Protein AF-0000000071333337 (afdb_homodimer)

Nearest PDB structures (foldseek):
  5zo1-assembly1_A  TM=6.612E-01  e=5.644E-12  Mus musculus
  5grj-assembly1_A  TM=5.448E-01  e=3.306E-11  Homo sapiens
  4liq-assembly1_E  TM=3.942E-01  e=1.880E-08  Homo sapiens
  4wrm-assembly1_A  TM=3.827E-01  e=7.653E-08  Homo sapiens
  4wrl-assembly1_A  TM=3.344E-01  e=3.893E-08  Homo sapiens

Foldseek 3Di:
DPPPPPDPPPPPPPPPFPFDAKPDQEDEAEAQAKDKIKTKTQDDFQWKWKDFLRHTAWIQGPVPGIDGPDPQWDKDFPDDVRITMIMIMGGRDDQSRFAWIWMDGVVGDIHIGTYHYWHAFDKEKPPFADEEEAFDKDKIKIKTPFTPPDKAKWKDKQNDTDHFPKDWDDDPRGIMIMGMDMDGRHAKIKMKMWIDDPNDPGTDIYIHIYHYDYPVVVVVVVVVVVVVPPPPPPDPPVDPDDDDDDDPPDDDDDPPDPDDDDDPDYDDDDDDDDDDDDDDDDPD/DPPPPPPPPPPPPPCPWPFAAKPDQEDEAEAQAKDKIKGKTQDDFQWKWKDFLRHTAWIAGPVPGIDGPDPQWDKDFPDDVRITMIMIMGGRDDQSRFAWIWMAGVVGDIHIHTYHYWHAFDKEKPPFADEEEAFDKDKIKIKTPFTPPDKAKWKDKQNDTDHFPKDWDDDPRGIMIMGMDMDGRHAKIKMKMWIDDPNDPGTDIYIGIYHYDYPVVVVVVVVVVVVVPPPPPPDPPPDDDDDDDDDPDDDDDDDDDDDDYDDDDDDDDDDPDDDDDDYDDDDD

Radius of gyration: 54.6 Å; Cα contacts (8 Å, |Δi|>4): 1100; chains: 2; bounding box: 91×216×116 Å

pLDDT: mean 76.28, std 30.55, range [15.27, 98.81]

Structure (mmCIF, N/CA/C/O backbone):
data_AF-0000000071333337-model_v1
#
loop_
_entity.id
_entity.type
_entity.pdbx_description
1 polymer 'Immunoglobulin superfamily, member 5a'
#
loop_
_atom_site.group_PDB
_atom_site.id
_atom_site.type_symbol
_atom_site.label_atom_id
_atom_site.label_alt_id
_atom_site.label_comp_id
_atom_site.label_asym_id
_atom_site.label_entity_id
_atom_site.label_seq_id
_atom_site.pdbx_PDB_ins_code
_atom_site.Cartn_x
_atom_site.Cartn_y
_atom_site.Cartn_z
_atom_site.occupancy
_atom_site.B_iso_or_equiv
_atom_site.auth_seq_id
_atom_site.auth_comp_id
_atom_site.auth_asym_id
_atom_site.auth_atom_id
_atom_site.pdbx_PDB_model_num
ATOM 1 N N . MET A 1 1 ? -30.047 -14.281 -54.562 1 34.91 1 MET A N 1
ATOM 2 C CA . MET A 1 1 ? -30.422 -13.977 -53.188 1 34.91 1 MET A CA 1
ATOM 3 C C . MET A 1 1 ? -29.188 -13.797 -52.281 1 34.91 1 MET A C 1
ATOM 5 O O . MET A 1 1 ? -28.453 -14.758 -52.062 1 34.91 1 MET A O 1
ATOM 9 N N . ASN A 1 2 ? -28.516 -12.664 -52.406 1 46.28 2 ASN A N 1
ATOM 10 C CA . ASN A 1 2 ? -27.359 -12.195 -51.656 1 46.28 2 ASN A CA 1
ATOM 11 C C . ASN A 1 2 ? -27.688 -12.086 -50.156 1 46.28 2 ASN A C 1
ATOM 13 O O . ASN A 1 2 ? -28.562 -11.312 -49.75 1 46.28 2 ASN A O 1
ATOM 17 N N . VAL A 1 3 ? -27.484 -13.156 -49.406 1 44.5 3 VAL A N 1
ATOM 18 C CA . VAL A 1 3 ? -27.609 -13.18 -47.938 1 44.5 3 VAL A CA 1
ATOM 19 C C . VAL A 1 3 ? -26.578 -12.242 -47.312 1 44.5 3 VAL A C 1
ATOM 21 O O . VAL A 1 3 ? -25.375 -12.438 -47.469 1 44.5 3 VAL A O 1
ATOM 24 N N . PHE A 1 4 ? -26.906 -10.992 -47.094 1 50.38 4 PHE A N 1
ATOM 25 C CA . PHE A 1 4 ? -26.156 -10.047 -46.281 1 50.38 4 PHE A CA 1
ATOM 26 C C . PHE A 1 4 ? -26.062 -10.531 -44.844 1 50.38 4 PHE A C 1
ATOM 28 O O . PHE A 1 4 ? -27.094 -10.695 -44.188 1 50.38 4 PHE A O 1
ATOM 35 N N . THR A 1 5 ? -24.984 -11.242 -44.469 1 47.5 5 THR A N 1
ATOM 36 C CA . THR A 1 5 ? -24.688 -11.539 -43.094 1 47.5 5 THR A CA 1
ATOM 37 C C . THR A 1 5 ? -24.359 -10.266 -42.312 1 47.5 5 THR A C 1
ATOM 39 O O . THR A 1 5 ? -23.359 -9.594 -42.594 1 47.5 5 THR A O 1
ATOM 42 N N . LEU A 1 6 ? -25.328 -9.625 -41.688 1 44.09 6 LEU A N 1
ATOM 43 C CA . LEU A 1 6 ? -25.109 -8.539 -40.719 1 44.09 6 LEU A CA 1
ATOM 44 C C . LEU A 1 6 ? -24.328 -9.039 -39.531 1 44.09 6 LEU A C 1
ATOM 46 O O . LEU A 1 6 ? -24.828 -9.867 -38.75 1 44.09 6 LEU A O 1
ATOM 50 N N . GLY A 1 7 ? -23.016 -8.977 -39.594 1 45.56 7 GLY A N 1
ATOM 51 C CA . GLY A 1 7 ? -22.219 -9.172 -38.406 1 45.56 7 GLY A CA 1
ATOM 52 C C . GLY A 1 7 ? -22.531 -8.156 -37.312 1 45.56 7 GLY A C 1
ATOM 53 O O . GLY A 1 7 ? -22.344 -6.953 -37.5 1 45.56 7 GLY A O 1
ATOM 54 N N . LEU A 1 8 ? -23.359 -8.516 -36.375 1 42.66 8 LEU A N 1
ATOM 55 C CA . LEU A 1 8 ? -23.578 -7.75 -35.125 1 42.66 8 LEU A CA 1
ATOM 56 C C . LEU A 1 8 ? -22.297 -7.652 -34.312 1 42.66 8 LEU A C 1
ATOM 58 O O . LEU A 1 8 ? -21.812 -8.664 -33.812 1 42.66 8 LEU A O 1
ATOM 62 N N . PHE A 1 9 ? -21.5 -6.613 -34.625 1 45.34 9 PHE A N 1
ATOM 63 C CA . PHE A 1 9 ? -20.406 -6.262 -33.719 1 45.34 9 PHE A CA 1
ATOM 64 C C . PHE A 1 9 ? -20.938 -5.809 -32.375 1 45.34 9 PHE A C 1
ATOM 66 O O . PHE A 1 9 ? -21.562 -4.746 -32.281 1 45.34 9 PHE A O 1
ATOM 73 N N . LEU A 1 10 ? -21.125 -6.719 -31.453 1 40.94 10 LEU A N 1
ATOM 74 C CA . LEU A 1 10 ? -21.344 -6.348 -30.047 1 40.94 10 LEU A CA 1
ATOM 75 C C . LEU A 1 10 ? -20.141 -5.586 -29.5 1 40.94 10 LEU A C 1
ATOM 77 O O . LEU A 1 10 ? -19.062 -6.168 -29.312 1 40.94 10 LEU A O 1
ATOM 81 N N . LEU A 1 11 ? -20.094 -4.281 -29.719 1 40 11 LEU A N 1
ATOM 82 C CA . LEU A 1 11 ? -19.188 -3.412 -28.984 1 40 11 LEU A CA 1
ATOM 83 C C . LEU A 1 11 ? -19.344 -3.604 -27.484 1 40 11 LEU A C 1
ATOM 85 O O . LEU A 1 11 ? -20.359 -3.219 -26.906 1 40 11 LEU A O 1
ATOM 89 N N . ILE A 1 12 ? -18.703 -4.559 -26.953 1 41.06 12 ILE A N 1
ATOM 90 C CA . ILE A 1 12 ? -18.562 -4.566 -25.5 1 41.06 12 ILE A CA 1
ATOM 91 C C . ILE A 1 12 ? -17.938 -3.254 -25.031 1 41.06 12 ILE A C 1
ATOM 93 O O . ILE A 1 12 ? -16.75 -3.004 -25.281 1 41.06 12 ILE A O 1
ATOM 97 N N . ILE A 1 13 ? -18.734 -2.176 -24.984 1 38.81 13 ILE A N 1
ATOM 98 C CA . ILE A 1 13 ? -18.312 -0.979 -24.266 1 38.81 13 ILE A CA 1
ATOM 99 C C . ILE A 1 13 ? -17.828 -1.358 -22.875 1 38.81 13 ILE A C 1
ATOM 101 O O . ILE A 1 13 ? -18.625 -1.722 -22.016 1 38.81 13 ILE A O 1
ATOM 105 N N . THR A 1 14 ? -16.672 -1.912 -22.766 1 39.06 14 THR A N 1
ATOM 106 C CA . THR A 1 14 ? -16.109 -1.865 -21.422 1 39.06 14 THR A CA 1
ATOM 107 C C . THR A 1 14 ? -16.188 -0.45 -20.859 1 39.06 14 THR A C 1
ATOM 109 O O . THR A 1 14 ? -15.5 0.455 -21.344 1 39.06 14 THR A O 1
ATOM 112 N N . VAL A 1 15 ? -17.391 0.022 -20.547 1 38.47 15 VAL A N 1
ATOM 113 C CA . VAL A 1 15 ? -17.484 1.254 -19.766 1 38.47 15 VAL A CA 1
ATOM 114 C C . VAL A 1 15 ? -16.344 1.323 -18.75 1 38.47 15 VAL A C 1
ATOM 116 O O . VAL A 1 15 ? -16.328 0.581 -17.766 1 38.47 15 VAL A O 1
ATOM 119 N N . VAL A 1 16 ? -15.156 1.467 -19.328 1 41.41 16 VAL A N 1
ATOM 120 C CA . VAL A 1 16 ? -14.164 1.879 -18.344 1 41.41 16 VAL A CA 1
ATOM 121 C C . VAL A 1 16 ? -14.688 3.068 -17.547 1 41.41 16 VAL A C 1
ATOM 123 O O . VAL A 1 16 ? -14.984 4.125 -18.109 1 41.41 16 VAL A O 1
ATOM 126 N N . SER A 1 17 ? -15.516 2.918 -16.594 1 43 17 SER A N 1
ATOM 127 C CA . SER A 1 17 ? -15.875 4.027 -15.727 1 43 17 SER A CA 1
ATOM 128 C C . SER A 1 17 ? -14.727 5.02 -15.586 1 43 17 SER A C 1
ATOM 130 O O . SER A 1 17 ? -13.609 4.633 -15.227 1 43 17 SER A O 1
ATOM 132 N N . ALA A 1 18 ? -14.703 6.035 -16.391 1 45.5 18 ALA A N 1
ATOM 133 C CA . ALA A 1 18 ? -13.82 7.176 -16.188 1 45.5 18 ALA A CA 1
ATOM 134 C C . ALA A 1 18 ? -13.742 7.562 -14.719 1 45.5 18 ALA A C 1
ATOM 136 O O . ALA A 1 18 ? -14.758 7.879 -14.102 1 45.5 18 ALA A O 1
ATOM 137 N N . GLN A 1 19 ? -13.141 6.766 -13.953 1 50.31 19 GLN A N 1
ATOM 138 C CA . GLN A 1 19 ? -12.977 7.074 -12.539 1 50.31 19 GLN A CA 1
ATOM 139 C C . GLN A 1 19 ? -12.523 8.516 -12.336 1 50.31 19 GLN A C 1
ATOM 141 O O . GLN A 1 19 ? -11.578 8.969 -12.984 1 50.31 19 GLN A O 1
ATOM 146 N N . VAL A 1 20 ? -13.5 9.422 -12.148 1 56.5 20 VAL A N 1
ATOM 147 C CA . VAL A 1 20 ? -13.266 10.773 -11.648 1 56.5 20 VAL A CA 1
ATOM 148 C C . VAL A 1 20 ? -12.312 10.727 -10.461 1 56.5 20 VAL A C 1
ATOM 150 O O . VAL A 1 20 ? -12.508 9.945 -9.531 1 56.5 20 VAL A O 1
ATOM 153 N N . PRO A 1 21 ? -11.383 11.617 -10.391 1 77.19 21 PRO A N 1
ATOM 154 C CA . PRO A 1 21 ? -10.18 11.766 -9.578 1 77.19 21 PRO A CA 1
ATOM 155 C C . PRO A 1 21 ? -10.492 12.031 -8.102 1 77.19 21 PRO A C 1
ATOM 157 O O . PRO A 1 21 ? -11.586 12.5 -7.777 1 77.19 21 PRO A O 1
ATOM 160 N N . LEU A 1 22 ? -10.062 11.414 -7.168 1 93.88 22 LEU A N 1
ATOM 161 C CA . LEU A 1 22 ? -9.922 11.734 -5.754 1 93.88 22 LEU A CA 1
ATOM 162 C C . LEU A 1 22 ? -9.25 13.086 -5.559 1 93.88 22 LEU A C 1
ATOM 164 O O . LEU A 1 22 ? -8.188 13.344 -6.137 1 93.88 22 LEU A O 1
ATOM 168 N N . GLN A 1 23 ? -10.078 14.047 -4.961 1 95.88 23 GLN A N 1
ATOM 169 C CA . GLN A 1 23 ? -9.547 15.375 -4.691 1 95.88 23 GLN A CA 1
ATOM 170 C C . GLN A 1 23 ? -9.789 15.789 -3.242 1 95.88 23 GLN A C 1
ATOM 172 O O . GLN A 1 23 ? -10.82 15.453 -2.662 1 95.88 23 GLN A O 1
ATOM 177 N N . PRO A 1 24 ? -8.953 16.656 -2.684 1 97.19 24 PRO A N 1
ATOM 178 C CA . PRO A 1 24 ? -7.645 17.016 -3.23 1 97.19 24 PRO A CA 1
ATOM 179 C C . PRO A 1 24 ? -6.656 15.852 -3.234 1 97.19 24 PRO A C 1
ATOM 181 O O . PRO A 1 24 ? -6.836 14.883 -2.49 1 97.19 24 PRO A O 1
ATOM 184 N N . LEU A 1 25 ? -5.594 15.922 -4.039 1 96.88 25 LEU A N 1
ATOM 185 C CA . LEU A 1 25 ? -4.578 14.875 -4.094 1 96.88 25 LEU A CA 1
ATOM 186 C C . LEU A 1 25 ? -3.656 14.953 -2.883 1 96.88 25 LEU A C 1
ATOM 188 O O . LEU A 1 25 ? -3.096 13.938 -2.465 1 96.88 25 LEU A O 1
ATOM 192 N N . ASN A 1 26 ? -3.516 16.125 -2.443 1 96.81 26 ASN A N 1
ATOM 193 C CA . ASN A 1 26 ? -2.738 16.391 -1.238 1 96.81 26 ASN A CA 1
ATOM 194 C C . ASN A 1 26 ? -3.451 17.375 -0.32 1 96.81 26 ASN A C 1
ATOM 196 O O . ASN A 1 26 ? -3.93 18.422 -0.775 1 96.81 26 ASN A O 1
ATOM 200 N N . ALA A 1 27 ? -3.568 17 0.898 1 98.12 27 ALA A N 1
ATOM 201 C CA . ALA A 1 27 ? -4.164 17.891 1.893 1 98.12 27 ALA A CA 1
ATOM 202 C C . ALA A 1 27 ? -3.266 18.016 3.117 1 98.12 27 ALA A C 1
ATOM 204 O O . ALA A 1 27 ? -2.762 17.016 3.639 1 98.12 27 ALA A O 1
ATOM 205 N N . ALA A 1 28 ? -3.072 19.234 3.508 1 98.56 28 ALA A N 1
ATOM 206 C CA . ALA A 1 28 ? -2.408 19.547 4.77 1 98.56 28 ALA A CA 1
ATOM 207 C C . ALA A 1 28 ? -3.355 20.266 5.73 1 98.56 28 ALA A C 1
ATOM 209 O O . ALA A 1 28 ? -3.898 21.328 5.402 1 98.56 28 ALA A O 1
ATOM 210 N N . VAL A 1 29 ? -3.529 19.672 6.898 1 98.69 29 VAL A N 1
ATOM 211 C CA . VAL A 1 29 ? -4.457 20.266 7.855 1 98.69 29 VAL A CA 1
ATOM 212 C C . VAL A 1 29 ? -3.83 20.281 9.25 1 98.69 29 VAL A C 1
ATOM 214 O O . VAL A 1 29 ? -2.85 19.578 9.5 1 98.69 29 VAL A O 1
ATOM 217 N N . LEU A 1 30 ? -4.395 21.156 10.094 1 98.62 30 LEU A N 1
ATOM 218 C CA . LEU A 1 30 ? -3.92 21.219 11.469 1 98.62 30 LEU A CA 1
ATOM 219 C C . LEU A 1 30 ? -4.531 20.109 12.305 1 98.62 30 LEU A C 1
ATOM 221 O O . LEU A 1 30 ? -5.715 19.781 12.148 1 98.62 30 LEU A O 1
ATOM 225 N N . ARG A 1 31 ? -3.729 19.609 13.195 1 98.38 31 ARG A N 1
ATOM 226 C CA . ARG A 1 31 ? -4.25 18.641 14.156 1 98.38 31 ARG A CA 1
ATOM 227 C C . ARG A 1 31 ? -5.512 19.172 14.828 1 98.38 31 ARG A C 1
ATOM 229 O O . ARG A 1 31 ? -5.578 20.344 15.211 1 98.38 31 ARG A O 1
ATOM 236 N N . GLY A 1 32 ? -6.492 18.297 14.945 1 98.19 32 GLY A N 1
ATOM 237 C CA . GLY A 1 32 ? -7.734 18.656 15.609 1 98.19 32 GLY A CA 1
ATOM 238 C C . GLY A 1 32 ? -8.773 19.219 14.664 1 98.19 32 GLY A C 1
ATOM 239 O O . GLY A 1 32 ? -9.953 19.312 15.008 1 98.19 32 GLY A O 1
ATOM 240 N N . SER A 1 33 ? -8.359 19.625 13.477 1 98.06 33 SER A N 1
ATOM 241 C CA . SER A 1 33 ? -9.281 20.188 12.492 1 98.06 33 SER A CA 1
ATOM 242 C C . SER A 1 33 ? -9.961 19.094 11.68 1 98.06 33 SER A C 1
ATOM 244 O O . SER A 1 33 ? -9.977 17.922 12.086 1 98.06 33 SER A O 1
ATOM 246 N N . LYS A 1 34 ? -10.664 19.484 10.578 1 98.56 34 LYS A N 1
ATOM 247 C CA . LYS A 1 34 ? -11.328 18.547 9.664 1 98.56 34 LYS A CA 1
ATOM 248 C C . LYS A 1 34 ? -10.57 18.438 8.344 1 98.56 34 LYS A C 1
ATOM 250 O O . LYS A 1 34 ? -9.977 19.422 7.879 1 98.56 34 LYS A O 1
ATOM 255 N N . ALA A 1 35 ? -10.516 17.297 7.852 1 98.75 35 ALA A N 1
ATOM 256 C CA . ALA A 1 35 ? -10.039 17.078 6.492 1 98.75 35 ALA A CA 1
ATOM 257 C C . ALA A 1 35 ? -11.148 16.547 5.598 1 98.75 35 ALA A C 1
ATOM 259 O O . ALA A 1 35 ? -12.016 15.797 6.055 1 98.75 35 ALA A O 1
ATOM 260 N N . ARG A 1 36 ? -11.117 16.938 4.34 1 98.62 36 ARG A N 1
ATOM 261 C CA . ARG A 1 36 ? -12.164 16.578 3.396 1 98.62 36 ARG A CA 1
ATOM 262 C C . ARG A 1 36 ? -11.57 16.047 2.092 1 98.62 36 ARG A C 1
ATOM 264 O O . ARG A 1 36 ? -10.586 16.609 1.589 1 98.62 36 ARG A O 1
ATOM 271 N N . PHE A 1 37 ? -12.164 14.992 1.593 1 98.62 37 PHE A N 1
ATOM 272 C CA . PHE A 1 37 ? -11.773 14.422 0.312 1 98.62 37 PHE A CA 1
ATOM 273 C C . PHE A 1 37 ? -13 14.055 -0.515 1 98.62 37 PHE A C 1
ATOM 275 O O . PHE A 1 37 ? -13.969 13.508 0.012 1 98.62 37 PHE A O 1
ATOM 282 N N . ASN A 1 38 ? -12.93 14.328 -1.8 1 97.31 38 ASN A N 1
ATOM 283 C CA . ASN A 1 38 ? -14.031 14.039 -2.715 1 97.31 38 ASN A CA 1
ATOM 284 C C . ASN A 1 38 ? -13.641 12.961 -3.727 1 97.31 38 ASN A C 1
ATOM 286 O O . ASN A 1 38 ? -12.602 13.062 -4.375 1 97.31 38 ASN A O 1
ATOM 290 N N . CYS A 1 39 ? -14.469 11.969 -3.84 1 96.38 39 CYS A N 1
ATOM 291 C CA . CYS A 1 39 ? -14.273 10.898 -4.812 1 96.38 39 CYS A CA 1
ATOM 292 C C . CYS A 1 39 ? -15.477 10.789 -5.746 1 96.38 39 CYS A C 1
ATOM 294 O O . CYS A 1 39 ? -16.609 10.633 -5.293 1 96.38 39 CYS A O 1
ATOM 296 N N . SER A 1 40 ? -15.172 10.883 -7.027 1 93.19 40 SER A N 1
ATOM 297 C CA . SER A 1 40 ? -16.234 10.891 -8.016 1 93.19 40 SER A CA 1
ATOM 298 C C . SER A 1 40 ? -16.141 9.688 -8.953 1 93.19 40 SER A C 1
ATOM 300 O O . SER A 1 40 ? -15.031 9.203 -9.234 1 93.19 40 SER A O 1
ATOM 302 N N . THR A 1 41 ? -17.312 9.148 -9.32 1 91.25 41 THR A N 1
ATOM 303 C CA . THR A 1 41 ? -17.406 8.086 -10.305 1 91.25 41 THR A CA 1
ATOM 304 C C . THR A 1 41 ? -18.391 8.445 -11.414 1 91.25 41 THR A C 1
ATOM 306 O O . THR A 1 41 ? -19.203 9.359 -11.25 1 91.25 41 THR A O 1
ATOM 309 N N . THR A 1 42 ? -18.266 7.809 -12.531 1 86.31 42 THR A N 1
ATOM 310 C CA . THR A 1 42 ? -19.141 8.102 -13.656 1 86.31 42 THR A CA 1
ATOM 311 C C . THR A 1 42 ? -20.453 7.32 -13.539 1 86.31 42 THR A C 1
ATOM 313 O O . THR A 1 42 ? -21.469 7.707 -14.117 1 86.31 42 THR A O 1
ATOM 316 N N . GLN A 1 43 ? -20.484 6.246 -12.859 1 87.38 43 GLN A N 1
ATOM 317 C CA . GLN A 1 43 ? -21.656 5.441 -12.555 1 87.38 43 GLN A CA 1
ATOM 318 C C . GLN A 1 43 ? -21.797 5.223 -11.055 1 87.38 43 GLN A C 1
ATOM 320 O O . GLN A 1 43 ? -20.812 5.277 -10.312 1 87.38 43 GLN A O 1
ATOM 325 N N . PRO A 1 44 ? -23.047 5.098 -10.688 1 86.94 44 PRO A N 1
ATOM 326 C CA . PRO A 1 44 ? -23.219 4.797 -9.266 1 86.94 44 PRO A CA 1
ATOM 327 C C . PRO A 1 44 ? -22.5 3.521 -8.836 1 86.94 44 PRO A C 1
ATOM 329 O O . PRO A 1 44 ? -22.75 2.449 -9.391 1 86.94 44 PRO A O 1
ATOM 332 N N . PRO A 1 45 ? -21.672 3.686 -7.914 1 88.44 45 PRO A N 1
ATOM 333 C CA . PRO A 1 45 ? -20.984 2.469 -7.465 1 88.44 45 PRO A CA 1
ATOM 334 C C . PRO A 1 45 ? -21.844 1.614 -6.539 1 88.44 45 PRO A C 1
ATOM 336 O O . PRO A 1 45 ? -22.594 2.148 -5.707 1 88.44 45 PRO A O 1
ATOM 339 N N . SER A 1 46 ? -21.781 0.319 -6.707 1 92.06 46 SER A N 1
ATOM 340 C CA . SER A 1 46 ? -22.469 -0.564 -5.773 1 92.06 46 SER A CA 1
ATOM 341 C C . SER A 1 46 ? -21.875 -0.469 -4.375 1 92.06 46 SER A C 1
ATOM 343 O O . SER A 1 46 ? -22.594 -0.521 -3.377 1 92.06 46 SER A O 1
ATOM 345 N N . VAL A 1 47 ? -20.562 -0.412 -4.395 1 95.31 47 VAL A N 1
ATOM 346 C CA . VAL A 1 47 ? -19.844 -0.251 -3.137 1 95.31 47 VAL A CA 1
ATOM 347 C C . VAL A 1 47 ? -18.703 0.736 -3.324 1 95.31 47 VAL A C 1
ATOM 349 O O . VAL A 1 47 ? -18 0.692 -4.336 1 95.31 47 VAL A O 1
ATOM 352 N N . MET A 1 48 ? -18.547 1.596 -2.396 1 96.06 48 MET A N 1
ATOM 353 C CA . MET A 1 48 ? -17.359 2.443 -2.295 1 96.06 48 MET A CA 1
ATOM 354 C C . MET A 1 48 ? -16.766 2.363 -0.898 1 96.06 48 MET A C 1
ATOM 356 O O . MET A 1 48 ? -17.484 2.387 0.1 1 96.06 48 MET A O 1
ATOM 360 N N . THR A 1 49 ? -15.438 2.252 -0.851 1 97.62 49 THR A N 1
ATOM 361 C CA . THR A 1 49 ? -14.766 2.193 0.442 1 97.62 49 THR A CA 1
ATOM 362 C C . THR A 1 49 ? -13.75 3.322 0.575 1 97.62 49 THR A C 1
ATOM 364 O O . THR A 1 49 ? -13.219 3.805 -0.426 1 97.62 49 THR A O 1
ATOM 367 N N . TRP A 1 50 ? -13.562 3.748 1.814 1 98.25 50 TRP A N 1
ATOM 368 C CA . TRP A 1 50 ? -12.523 4.715 2.152 1 98.25 50 TRP A CA 1
ATOM 369 C C . TRP A 1 50 ? -11.562 4.141 3.191 1 98.25 50 TRP A C 1
ATOM 371 O O . TRP A 1 50 ? -11.992 3.586 4.203 1 98.25 50 TRP A O 1
ATOM 381 N N . THR A 1 51 ? -10.305 4.258 2.873 1 98.25 51 THR A N 1
ATOM 382 C CA . THR A 1 51 ? -9.266 3.9 3.836 1 98.25 51 THR A CA 1
ATOM 383 C C . THR A 1 51 ? -8.398 5.109 4.172 1 98.25 51 THR A C 1
ATOM 385 O O . THR A 1 51 ? -8.078 5.91 3.293 1 98.25 51 THR A O 1
ATOM 388 N N . VAL A 1 52 ? -8.102 5.242 5.469 1 98.62 52 VAL A N 1
ATOM 389 C CA . VAL A 1 52 ? -7.227 6.297 5.965 1 98.62 52 VAL A CA 1
ATOM 390 C C . VAL A 1 52 ? -6.023 5.676 6.676 1 98.62 52 VAL A C 1
ATOM 392 O O . VAL A 1 52 ? -6.184 4.977 7.676 1 98.62 52 VAL A O 1
ATOM 395 N N . ASN A 1 53 ? -4.859 5.969 6.086 1 98.06 53 ASN A N 1
ATOM 396 C CA . ASN A 1 53 ? -3.613 5.402 6.59 1 98.06 53 ASN A CA 1
ATOM 397 C C . ASN A 1 53 ? -3.732 3.9 6.828 1 98.06 53 ASN A C 1
ATOM 399 O O . ASN A 1 53 ? -3.355 3.402 7.891 1 98.06 53 ASN A O 1
ATOM 403 N N . GLY A 1 54 ? -4.402 3.26 5.867 1 96.12 54 GLY A N 1
ATOM 404 C CA . GLY A 1 54 ? -4.461 1.806 5.852 1 96.12 54 GLY A CA 1
ATOM 405 C C . GLY A 1 54 ? -5.68 1.249 6.559 1 96.12 54 GLY A C 1
ATOM 406 O O . GLY A 1 54 ? -5.988 0.062 6.438 1 96.12 54 GLY A O 1
ATOM 407 N N . ARG A 1 55 ? -6.391 2.033 7.23 1 97.12 55 ARG A N 1
ATOM 408 C CA . ARG A 1 55 ? -7.559 1.568 7.977 1 97.12 55 ARG A CA 1
ATOM 409 C C . ARG A 1 55 ? -8.844 1.798 7.184 1 97.12 55 ARG A C 1
ATOM 411 O O . ARG A 1 55 ? -9.055 2.885 6.645 1 97.12 55 ARG A O 1
ATOM 418 N N . LEU A 1 56 ? -9.641 0.792 7.168 1 98.06 56 LEU A N 1
ATOM 419 C CA . LEU A 1 56 ? -10.945 0.943 6.547 1 98.06 56 LEU A CA 1
ATOM 420 C C . LEU A 1 56 ? -11.883 1.743 7.445 1 98.06 56 LEU A C 1
ATOM 422 O O . LEU A 1 56 ? -12.297 1.264 8.508 1 98.06 56 LEU A O 1
ATOM 426 N N . VAL A 1 57 ? -12.359 2.926 6.953 1 98.5 57 VAL A N 1
ATOM 427 C CA . VAL A 1 57 ? -13.055 3.807 7.891 1 98.5 57 VAL A CA 1
ATOM 428 C C . VAL A 1 57 ? -14.5 3.99 7.453 1 98.5 57 VAL A C 1
ATOM 430 O O . VAL A 1 57 ? -15.375 4.27 8.273 1 98.5 57 VAL A O 1
ATOM 433 N N . ILE A 1 58 ? -14.75 3.885 6.113 1 98.25 58 ILE A N 1
ATOM 434 C CA . ILE A 1 58 ? -16.094 4.07 5.582 1 98.25 58 ILE A CA 1
ATOM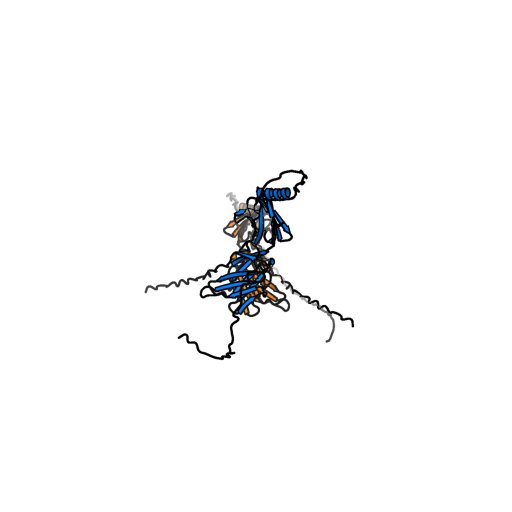 435 C C . ILE A 1 58 ? -16.375 3.031 4.5 1 98.25 58 ILE A C 1
ATOM 437 O O . ILE A 1 58 ? -15.508 2.746 3.67 1 98.25 58 ILE A O 1
ATOM 441 N N . THR A 1 59 ? -17.516 2.459 4.488 1 97.25 59 THR A N 1
ATOM 442 C CA . THR A 1 59 ? -18.078 1.701 3.375 1 97.25 59 THR A CA 1
ATOM 443 C C . THR A 1 59 ? -19.453 2.252 2.982 1 97.25 59 THR A C 1
ATOM 445 O O . THR A 1 59 ? -20.328 2.393 3.83 1 97.25 59 THR A O 1
ATOM 448 N N . ILE A 1 60 ? -19.516 2.59 1.741 1 96.38 60 ILE A N 1
ATOM 449 C CA . ILE A 1 60 ? -20.781 3.117 1.214 1 96.38 60 ILE A CA 1
ATOM 450 C C . ILE A 1 60 ? -21.438 2.076 0.312 1 96.38 60 ILE A C 1
ATOM 452 O O . ILE A 1 60 ? -20.812 1.571 -0.623 1 96.38 60 ILE A O 1
ATOM 456 N N . LEU A 1 61 ? -22.609 1.806 0.603 1 94 61 LEU A N 1
ATOM 457 C CA . LEU A 1 61 ? -23.406 0.886 -0.21 1 94 61 LEU A CA 1
ATOM 458 C C . LEU A 1 61 ? -24.516 1.626 -0.946 1 94 61 LEU A C 1
ATOM 460 O O . LEU A 1 61 ? -25.203 2.465 -0.36 1 94 61 LEU A O 1
ATOM 464 N N . GLU A 1 62 ? -24.688 1.326 -2.111 1 84.69 62 GLU A N 1
ATOM 465 C CA . GLU A 1 62 ? -25.797 1.902 -2.865 1 84.69 62 GLU A CA 1
ATOM 466 C C . GLU A 1 62 ? -27.125 1.587 -2.205 1 84.69 62 GLU A C 1
ATOM 468 O O . GLU A 1 62 ? -28 2.449 -2.123 1 84.69 62 GLU A O 1
ATOM 473 N N . ALA A 1 63 ? -27.234 0.441 -1.62 1 79.62 63 ALA A N 1
ATOM 474 C CA . ALA A 1 63 ? -28.5 -0.07 -1.12 1 79.62 63 ALA A CA 1
ATOM 475 C C . ALA A 1 63 ? -28.766 0.42 0.3 1 79.62 63 ALA A C 1
ATOM 477 O O . ALA A 1 63 ? -29.922 0.69 0.663 1 79.62 63 ALA A O 1
ATOM 478 N N . SER A 1 64 ? -27.75 0.523 1.168 1 80.94 64 SER A N 1
ATOM 479 C CA . SER A 1 64 ? -28.016 0.698 2.594 1 80.94 64 SER A CA 1
ATOM 480 C C . SER A 1 64 ? -27.328 1.957 3.125 1 80.94 64 SER A C 1
ATOM 482 O O . SER A 1 64 ? -27.547 2.348 4.273 1 80.94 64 SER A O 1
ATOM 484 N N . GLY A 1 65 ? -26.547 2.533 2.338 1 90 65 GLY A N 1
ATOM 485 C CA . GLY A 1 65 ? -25.984 3.812 2.756 1 90 65 GLY A CA 1
ATOM 486 C C . GLY A 1 65 ? -24.594 3.699 3.33 1 90 65 GLY A C 1
ATOM 487 O O . GLY A 1 65 ? -23.781 2.904 2.852 1 90 65 GLY A O 1
ATOM 488 N N . VAL A 1 66 ? -24.312 4.57 4.324 1 96.19 66 VAL A N 1
ATOM 489 C CA . VAL A 1 66 ? -22.938 4.75 4.793 1 96.19 66 VAL A CA 1
ATOM 490 C C . VAL A 1 66 ? -22.734 3.963 6.082 1 96.19 66 VAL A C 1
ATOM 492 O O . VAL A 1 66 ? -23.516 4.07 7.023 1 96.19 66 VAL A O 1
ATOM 495 N N . LEU A 1 67 ? -21.734 3.154 6.09 1 96.31 67 LEU A N 1
ATOM 496 C CA . LEU A 1 67 ? -21.25 2.525 7.309 1 96.31 67 LEU A CA 1
ATOM 497 C C . LEU A 1 67 ? -19.906 3.123 7.727 1 96.31 67 LEU A C 1
ATOM 499 O O . LEU A 1 67 ? -18.922 3.049 6.977 1 96.31 67 LEU A O 1
ATOM 503 N N . ASN A 1 68 ? -19.844 3.732 8.922 1 97.5 68 ASN A N 1
ATOM 504 C CA . ASN A 1 68 ? -18.625 4.348 9.422 1 97.5 68 ASN A CA 1
ATOM 505 C C . ASN A 1 68 ? -18 3.523 10.547 1 97.5 68 ASN A C 1
ATOM 507 O O . ASN A 1 68 ? -18.719 2.85 11.289 1 97.5 68 ASN A O 1
ATOM 511 N N . SER A 1 69 ? -16.734 3.561 10.664 1 97.19 69 SER A N 1
ATOM 512 C CA . SER A 1 69 ? -16.047 2.83 11.719 1 97.19 69 SER A CA 1
ATOM 513 C C . SER A 1 69 ? -16.219 3.504 13.078 1 97.19 69 SER A C 1
ATOM 515 O O . SER A 1 69 ? -16.438 2.83 14.086 1 97.19 69 SER A O 1
ATOM 517 N N . THR A 1 70 ? -16.031 4.801 13.125 1 97.38 70 THR A N 1
ATOM 518 C CA . THR A 1 70 ? -16.266 5.633 14.297 1 97.38 70 THR A CA 1
ATOM 519 C C . THR A 1 70 ? -16.984 6.926 13.914 1 97.38 70 THR A C 1
ATOM 521 O O . THR A 1 70 ? -17.141 7.223 12.727 1 97.38 70 THR A O 1
ATOM 524 N N . ASP A 1 71 ? -17.328 7.703 14.883 1 97.38 71 ASP A N 1
ATOM 525 C CA . ASP A 1 71 ? -18.062 8.945 14.656 1 97.38 71 ASP A CA 1
ATOM 526 C C . ASP A 1 71 ? -17.141 10.016 14.055 1 97.38 71 ASP A C 1
ATOM 528 O O . ASP A 1 71 ? -17.625 11.023 13.531 1 97.38 71 ASP A O 1
ATOM 532 N N . ARG A 1 72 ? -15.844 9.766 14.039 1 97.94 72 ARG A N 1
ATOM 533 C CA . ARG A 1 72 ? -14.898 10.742 13.5 1 97.94 72 ARG A CA 1
ATOM 534 C C . ARG A 1 72 ? -14.961 10.766 11.977 1 97.94 72 ARG A C 1
ATOM 536 O O . ARG A 1 72 ? -14.523 11.734 11.344 1 97.94 72 ARG A O 1
ATOM 543 N N . PHE A 1 73 ? -15.438 9.633 11.438 1 98.62 73 PHE A N 1
ATOM 544 C CA . PHE A 1 73 ? -15.484 9.508 9.984 1 98.62 73 PHE A CA 1
ATOM 545 C C . PHE A 1 73 ? -16.922 9.562 9.484 1 98.62 73 PHE A C 1
ATOM 547 O O . PHE A 1 73 ? -17.797 8.867 10 1 98.62 73 PHE A O 1
ATOM 554 N N . SER A 1 74 ? -17.125 10.406 8.477 1 98.38 74 SER A N 1
ATOM 555 C CA . SER A 1 74 ? -18.453 10.492 7.867 1 98.38 74 SER A CA 1
ATOM 556 C C . SER A 1 74 ? -18.344 10.734 6.363 1 98.38 74 SER A C 1
ATOM 558 O O . SER A 1 74 ? -17.297 11.125 5.859 1 98.38 74 SER A O 1
ATOM 560 N N . ALA A 1 75 ? -19.375 10.406 5.688 1 97.94 75 ALA A N 1
ATOM 561 C CA . ALA A 1 75 ? -19.453 10.625 4.242 1 97.94 75 ALA A CA 1
ATOM 562 C C . ALA A 1 75 ? -20.766 11.297 3.859 1 97.94 75 ALA A C 1
ATOM 564 O O . ALA A 1 75 ? -21.828 10.984 4.418 1 97.94 75 ALA A O 1
ATOM 565 N N . THR A 1 76 ? -20.609 12.227 2.979 1 96.62 76 THR A N 1
ATOM 566 C CA . THR A 1 76 ? -21.781 12.953 2.484 1 96.62 76 THR A CA 1
ATOM 567 C C . THR A 1 76 ? -21.922 12.773 0.976 1 96.62 76 THR A C 1
ATOM 569 O O . THR A 1 76 ? -20.938 12.82 0.24 1 96.62 76 THR A O 1
ATOM 572 N N . ASN A 1 77 ? -23.188 12.555 0.515 1 95.5 77 ASN A N 1
ATOM 573 C CA . ASN A 1 77 ? -23.484 12.359 -0.898 1 95.5 77 ASN A CA 1
ATOM 574 C C . ASN A 1 77 ? -23.719 13.688 -1.608 1 95.5 77 ASN A C 1
ATOM 576 O O . ASN A 1 77 ? -24.656 14.414 -1.283 1 95.5 77 ASN A O 1
ATOM 580 N N . PHE A 1 78 ? -22.875 14.031 -2.555 1 94.38 78 PHE A N 1
ATOM 581 C CA . PHE A 1 78 ? -23 15.242 -3.35 1 94.38 78 PHE A CA 1
ATOM 582 C C . PHE A 1 78 ? -23.297 14.906 -4.809 1 94.38 78 PHE A C 1
ATOM 584 O O . PHE A 1 78 ? -22.906 15.648 -5.711 1 94.38 78 PHE A O 1
ATOM 591 N N . THR A 1 79 ? -23.891 13.727 -5.016 1 90.75 79 THR A N 1
ATOM 592 C CA . THR A 1 79 ? -24.156 13.211 -6.352 1 90.75 79 THR A CA 1
ATOM 593 C C . THR A 1 79 ? -25.094 14.156 -7.113 1 90.75 79 THR A C 1
ATOM 595 O O . THR A 1 79 ? -26.078 14.648 -6.555 1 90.75 79 THR A O 1
ATOM 598 N N . THR A 1 80 ? -24.688 14.461 -8.258 1 88.44 80 THR A N 1
ATOM 599 C CA . THR A 1 80 ? -25.516 15.117 -9.266 1 88.44 80 THR A CA 1
ATOM 600 C C . THR A 1 80 ? -25.625 14.25 -10.516 1 88.44 80 THR A C 1
ATOM 602 O O . THR A 1 80 ? -24.859 13.297 -10.688 1 88.44 80 THR A O 1
ATOM 605 N N . PRO A 1 81 ? -26.734 14.414 -11.234 1 83.62 81 PRO A N 1
ATOM 606 C CA . PRO A 1 81 ? -26.828 13.594 -12.445 1 83.62 81 PRO A CA 1
ATOM 607 C C . PRO A 1 81 ? -25.531 13.594 -13.258 1 83.62 81 PRO A C 1
ATOM 609 O O . PRO A 1 81 ? -25.016 14.664 -13.594 1 83.62 81 PRO A O 1
ATOM 612 N N . GLY A 1 82 ? -24.953 12.508 -13.461 1 81.06 82 GLY A N 1
ATOM 613 C CA . GLY A 1 82 ? -23.75 12.352 -14.258 1 81.06 82 GLY A CA 1
ATOM 614 C C . GLY A 1 82 ? -22.469 12.438 -13.438 1 81.06 82 GLY A C 1
ATOM 615 O O . GLY A 1 82 ? -21.375 12.266 -13.961 1 81.06 82 GLY A O 1
ATOM 616 N N . ASP A 1 83 ? -22.562 12.828 -12.234 1 86 83 ASP A N 1
ATOM 617 C CA . ASP A 1 83 ? -21.422 12.93 -11.328 1 86 83 ASP A CA 1
ATOM 618 C C . ASP A 1 83 ? -21.75 12.328 -9.961 1 86 83 ASP A C 1
ATOM 620 O O . ASP A 1 83 ? -22.234 13.039 -9.07 1 86 83 ASP A O 1
ATOM 624 N N . TYR A 1 84 ? -21.438 11.109 -9.812 1 90.38 84 TYR A N 1
ATOM 625 C CA . TYR A 1 84 ? -21.656 10.445 -8.531 1 90.38 84 TYR A CA 1
ATOM 626 C C . TYR A 1 84 ? -20.5 10.727 -7.578 1 90.38 84 TYR A C 1
ATOM 628 O O . TYR A 1 84 ? -19.406 10.156 -7.727 1 90.38 84 TYR A O 1
ATOM 636 N N . ARG A 1 85 ? -20.781 11.555 -6.621 1 94.69 85 ARG A N 1
ATOM 637 C CA . ARG A 1 85 ? -19.688 12.078 -5.809 1 94.69 85 ARG A CA 1
ATOM 638 C C . ARG A 1 85 ? -19.984 11.898 -4.32 1 94.69 85 ARG A C 1
ATOM 640 O O . ARG A 1 85 ? -21.047 12.281 -3.838 1 94.69 85 ARG A O 1
ATOM 647 N N . TRP A 1 86 ? -18.969 11.367 -3.631 1 95.81 86 TRP A N 1
ATOM 648 C CA . TRP A 1 86 ? -19 11.242 -2.178 1 95.81 86 TRP A CA 1
ATOM 649 C C . TRP A 1 86 ? -17.844 11.992 -1.538 1 95.81 86 TRP A C 1
ATOM 651 O O . TRP A 1 86 ? -16.719 11.93 -2.035 1 95.81 86 TRP A O 1
ATOM 661 N N . GLU A 1 87 ? -18.188 12.688 -0.425 1 97.44 87 GLU A N 1
ATOM 662 C CA . GLU A 1 87 ? -17.156 13.375 0.341 1 97.44 87 GLU A CA 1
ATOM 663 C C . GLU A 1 87 ? -16.875 12.648 1.653 1 97.44 87 GLU A C 1
ATOM 665 O O . GLU A 1 87 ? -17.781 12.375 2.428 1 97.44 87 GLU A O 1
ATOM 670 N N . LEU A 1 88 ? -15.648 12.359 1.834 1 98.5 88 LEU A N 1
ATOM 671 C CA . LEU A 1 88 ? -15.195 11.914 3.148 1 98.5 88 LEU A CA 1
ATOM 672 C C . LEU A 1 88 ? -14.852 13.109 4.031 1 98.5 88 LEU A C 1
ATOM 674 O O . LEU A 1 88 ? -14.125 14.008 3.607 1 98.5 88 LEU A O 1
ATOM 678 N N . VAL A 1 89 ? -15.352 13.055 5.242 1 98.81 89 VAL A N 1
ATOM 679 C CA . VAL A 1 89 ? -14.953 14.047 6.242 1 98.81 89 VAL A CA 1
ATOM 680 C C . VAL A 1 89 ? -14.297 13.344 7.43 1 98.81 89 VAL A C 1
ATOM 682 O O . VAL A 1 89 ? -14.898 12.453 8.039 1 98.81 89 VAL A O 1
ATOM 685 N N . ILE A 1 90 ? -13.141 13.711 7.715 1 98.81 90 ILE A N 1
ATOM 686 C CA . ILE A 1 90 ? -12.43 13.258 8.906 1 98.81 90 ILE A CA 1
ATOM 687 C C . ILE A 1 90 ? -12.445 14.352 9.969 1 98.81 90 ILE A C 1
ATOM 689 O O . ILE A 1 90 ? -11.867 15.422 9.781 1 98.81 90 ILE A O 1
ATOM 693 N N . SER A 1 91 ? -13.047 14.07 11.031 1 98.75 91 SER A N 1
ATOM 694 C CA . SER A 1 91 ? -13.102 15.039 12.117 1 98.75 91 SER A CA 1
ATOM 695 C C . SER A 1 91 ? -11.992 14.797 13.141 1 98.75 91 SER A C 1
ATOM 697 O O . SER A 1 91 ? -11.508 13.672 13.273 1 98.75 91 SER A O 1
ATOM 699 N N . ASN A 1 92 ? -11.617 15.906 13.828 1 98.38 92 ASN A N 1
ATOM 700 C CA . ASN A 1 92 ? -10.594 15.812 14.867 1 98.38 92 ASN A CA 1
ATOM 701 C C . ASN A 1 92 ? -9.383 15.016 14.383 1 98.38 92 ASN A C 1
ATOM 703 O O . ASN A 1 92 ? -8.984 14.031 15.016 1 98.38 92 ASN A O 1
ATOM 707 N N . VAL A 1 93 ? -8.82 15.492 13.359 1 98.56 93 VAL A N 1
ATOM 708 C CA . VAL A 1 93 ? -7.711 14.812 12.703 1 98.56 93 VAL A CA 1
ATOM 709 C C . VAL A 1 93 ? -6.535 14.695 13.672 1 98.56 93 VAL A C 1
ATOM 711 O O . VAL A 1 93 ? -6.223 15.648 14.391 1 98.56 93 VAL A O 1
ATOM 714 N N . GLN A 1 94 ? -5.93 13.516 13.633 1 98 94 GLN A N 1
ATOM 715 C CA . GLN A 1 94 ? -4.777 13.234 14.477 1 98 94 GLN A CA 1
ATOM 716 C C . GLN A 1 94 ? -3.547 12.891 13.641 1 98 94 GLN A C 1
ATOM 718 O O . GLN A 1 94 ? -3.668 12.547 12.469 1 98 94 GLN A O 1
ATOM 723 N N . ARG A 1 95 ? -2.346 12.938 14.273 1 97.06 95 ARG A N 1
ATOM 724 C CA . ARG A 1 95 ? -1.102 12.648 13.57 1 97.06 95 ARG A CA 1
ATOM 725 C C . ARG A 1 95 ? -1.117 11.242 12.984 1 97.06 95 ARG A C 1
ATOM 727 O O . ARG A 1 95 ? -0.538 10.992 11.93 1 97.06 95 ARG A O 1
ATOM 734 N N . ASP A 1 96 ? -1.842 10.367 13.672 1 96.62 96 ASP A N 1
ATOM 735 C CA . ASP A 1 96 ? -1.894 8.977 13.25 1 96.62 96 ASP A CA 1
ATOM 736 C C . ASP A 1 96 ? -2.756 8.812 12 1 96.62 96 ASP A C 1
ATOM 738 O O . ASP A 1 96 ? -2.719 7.773 11.336 1 96.62 96 ASP A O 1
ATOM 742 N N . ASP A 1 97 ? -3.535 9.82 11.641 1 98.31 97 ASP A N 1
ATOM 743 C CA . ASP A 1 97 ? -4.344 9.797 10.43 1 98.31 97 ASP A CA 1
ATOM 744 C C . ASP A 1 97 ? -3.494 10.117 9.203 1 98.31 97 ASP A C 1
ATOM 746 O O . ASP A 1 97 ? -3.914 9.875 8.07 1 98.31 97 ASP A O 1
ATOM 750 N N . ALA A 1 98 ? -2.311 10.703 9.438 1 98.62 98 ALA A N 1
ATOM 751 C CA . ALA A 1 98 ? -1.485 11.133 8.312 1 98.62 98 ALA A CA 1
ATOM 752 C C . ALA A 1 98 ? -1.085 9.953 7.434 1 98.62 98 ALA A C 1
ATOM 754 O O . ALA A 1 98 ? -0.765 8.875 7.945 1 98.62 98 ALA A O 1
ATOM 755 N N . GLY A 1 99 ? -1.091 10.156 6.133 1 98.5 99 GLY A N 1
ATOM 756 C CA . GLY A 1 99 ? -0.76 9.109 5.18 1 98.5 99 GLY A CA 1
ATOM 757 C C . GLY A 1 99 ? -1.7 9.07 3.988 1 98.5 99 GLY A C 1
ATOM 758 O O . GLY A 1 99 ? -2.178 10.109 3.531 1 98.5 99 GLY A O 1
ATOM 759 N N . GLU A 1 100 ? -1.885 7.93 3.473 1 98.19 100 GLU A N 1
ATOM 760 C CA . GLU A 1 100 ? -2.705 7.758 2.279 1 98.19 100 GLU A CA 1
ATOM 761 C C . GLU A 1 100 ? -4.191 7.777 2.623 1 98.19 100 GLU A C 1
ATOM 763 O O . GLU A 1 100 ? -4.609 7.199 3.629 1 98.19 100 GLU A O 1
ATOM 768 N N . VAL A 1 101 ? -4.879 8.492 1.865 1 98.62 101 VAL A N 1
ATOM 769 C CA . VAL A 1 101 ? -6.336 8.422 1.835 1 98.62 101 VAL A CA 1
ATOM 770 C C . VAL A 1 101 ? -6.793 7.793 0.521 1 98.62 101 VAL A C 1
ATOM 772 O O . VAL A 1 101 ? -6.508 8.32 -0.558 1 98.62 101 VAL A O 1
ATOM 775 N N . THR A 1 102 ? -7.516 6.688 0.619 1 97.94 102 THR A N 1
ATOM 776 C CA . THR A 1 102 ? -7.824 5.918 -0.582 1 97.94 102 THR A CA 1
ATOM 777 C C . THR A 1 102 ? -9.336 5.758 -0.748 1 97.94 102 THR A C 1
ATOM 779 O O . THR A 1 102 ? -10.031 5.414 0.206 1 97.94 102 THR A O 1
ATOM 782 N N . CYS A 1 103 ? -9.805 6.082 -1.863 1 97.31 103 CYS A N 1
ATOM 783 C CA . CYS A 1 103 ? -11.156 5.77 -2.297 1 97.31 103 CYS A CA 1
ATOM 784 C C . CYS A 1 103 ? -11.156 4.664 -3.346 1 97.31 103 CYS A C 1
ATOM 786 O O . CYS A 1 103 ? -10.352 4.688 -4.277 1 97.31 103 CYS A O 1
ATOM 788 N N . GLN A 1 104 ? -12.031 3.725 -3.143 1 96.5 104 GLN A N 1
ATOM 789 C CA . GLN A 1 104 ? -12.055 2.615 -4.09 1 96.5 104 GLN A CA 1
ATOM 790 C C . GLN A 1 104 ? -13.461 2.066 -4.262 1 96.5 104 GLN A C 1
ATOM 792 O O . GLN A 1 104 ? -14.211 1.952 -3.293 1 96.5 104 GLN A O 1
ATOM 797 N N . VAL A 1 105 ? -13.789 1.724 -5.504 1 96.62 105 VAL A N 1
ATOM 798 C CA . VAL A 1 105 ? -15.086 1.112 -5.789 1 96.62 105 VAL A CA 1
ATOM 799 C C . VAL A 1 105 ? -14.906 -0.378 -6.062 1 96.62 105 VAL A C 1
ATOM 801 O O . VAL A 1 105 ? -13.805 -0.826 -6.391 1 96.62 105 VAL A O 1
ATOM 804 N N . LEU A 1 106 ? -16 -1.119 -5.922 1 96.19 106 LEU A N 1
ATOM 805 C CA . LEU A 1 106 ? -15.938 -2.555 -6.176 1 96.19 106 LEU A CA 1
ATOM 806 C C . LEU A 1 106 ? -15.508 -2.834 -7.613 1 96.19 106 LEU A C 1
ATOM 808 O O . LEU A 1 106 ? -16.078 -2.291 -8.555 1 96.19 106 LEU A O 1
ATOM 812 N N . GLY A 1 107 ? -14.461 -3.631 -7.68 1 95.38 107 GLY A N 1
ATOM 813 C CA . GLY A 1 107 ? -13.922 -3.977 -8.984 1 95.38 107 GLY A CA 1
ATOM 814 C C . GLY A 1 107 ? -12.906 -2.975 -9.5 1 95.38 107 GLY A C 1
ATOM 815 O O . GLY A 1 107 ? -12.258 -3.203 -10.523 1 95.38 107 GLY A O 1
ATOM 816 N N . GLY A 1 108 ? -12.742 -1.929 -8.789 1 91.75 108 GLY A N 1
ATOM 817 C CA . GLY A 1 108 ? -11.898 -0.853 -9.273 1 91.75 108 GLY A CA 1
ATOM 818 C C . GLY A 1 108 ? -10.547 -0.793 -8.586 1 91.75 108 GLY A C 1
ATOM 819 O O . GLY A 1 108 ? -10.359 -1.397 -7.527 1 91.75 108 GLY A O 1
ATOM 820 N N . ALA A 1 109 ? -9.625 -0.068 -9.234 1 93.19 109 ALA A N 1
ATOM 821 C CA . ALA A 1 109 ? -8.328 0.235 -8.633 1 93.19 109 ALA A CA 1
ATOM 822 C C . ALA A 1 109 ? -8.445 1.342 -7.59 1 93.19 109 ALA A C 1
ATOM 824 O O . ALA A 1 109 ? -9.375 2.15 -7.641 1 93.19 109 ALA A O 1
ATOM 825 N N . PRO A 1 110 ? -7.578 1.379 -6.707 1 95.75 110 PRO A N 1
ATOM 826 C CA . PRO A 1 110 ? -7.609 2.443 -5.699 1 95.75 110 PRO A CA 1
ATOM 827 C C . PRO A 1 110 ? -7.223 3.805 -6.27 1 95.75 110 PRO A C 1
ATOM 829 O O . PRO A 1 110 ? -6.34 3.893 -7.129 1 95.75 110 PRO A O 1
ATOM 832 N N . ARG A 1 111 ? -7.902 4.789 -5.832 1 96.88 111 ARG A N 1
ATOM 833 C CA . ARG A 1 111 ? -7.484 6.172 -6.016 1 96.88 111 ARG A CA 1
ATOM 834 C C . ARG A 1 111 ? -6.875 6.734 -4.734 1 96.88 111 ARG A C 1
ATOM 836 O O . ARG A 1 111 ? -7.512 6.715 -3.678 1 96.88 111 ARG A O 1
ATOM 843 N N . ILE A 1 112 ? -5.688 7.324 -4.883 1 97.19 112 ILE A N 1
ATOM 844 C CA . ILE A 1 112 ? -4.918 7.582 -3.668 1 97.19 112 ILE A CA 1
ATOM 845 C C . ILE A 1 112 ? -4.633 9.078 -3.547 1 97.19 112 ILE A C 1
ATOM 847 O O . ILE A 1 112 ? -4.242 9.719 -4.52 1 97.19 112 ILE A O 1
ATOM 851 N N . ALA A 1 113 ? -4.906 9.625 -2.41 1 98.19 113 ALA A N 1
ATOM 852 C CA . ALA A 1 113 ? -4.512 10.969 -1.985 1 98.19 113 ALA A CA 1
ATOM 853 C C . ALA A 1 113 ? -3.631 10.914 -0.741 1 98.19 113 ALA A C 1
ATOM 855 O O . ALA A 1 113 ? -3.389 9.836 -0.192 1 98.19 113 ALA A O 1
ATOM 856 N N . THR A 1 114 ? -3.086 12.102 -0.35 1 98.44 114 THR A N 1
ATOM 857 C CA . THR A 1 114 ? -2.225 12.141 0.827 1 98.44 114 THR A CA 1
ATOM 858 C C . THR A 1 114 ? -2.725 13.18 1.829 1 98.44 114 THR A C 1
ATOM 860 O O . THR A 1 114 ? -3.125 14.281 1.446 1 98.44 114 THR A O 1
ATOM 863 N N . LEU A 1 115 ? -2.742 12.75 3.053 1 98.81 115 LEU A N 1
ATOM 864 C CA . LEU A 1 115 ? -3.119 13.625 4.152 1 98.81 115 LEU A CA 1
ATOM 865 C C . LEU A 1 115 ? -1.922 13.922 5.051 1 98.81 115 LEU A C 1
ATOM 867 O O . LEU A 1 115 ? -1.275 12.992 5.551 1 98.81 115 LEU A O 1
ATOM 871 N N . SER A 1 116 ? -1.594 15.188 5.188 1 98.75 116 SER A N 1
ATOM 872 C CA . SER A 1 116 ? -0.601 15.641 6.16 1 98.75 116 SER A CA 1
ATOM 873 C C . SER A 1 116 ? -1.263 16.312 7.352 1 98.75 116 SER A C 1
ATOM 875 O O . SER A 1 116 ? -2.102 17.203 7.18 1 98.75 116 SER A O 1
ATOM 877 N N . VAL A 1 117 ? -0.923 15.844 8.484 1 98.81 117 VAL A N 1
ATOM 878 C CA . VAL A 1 117 ? -1.435 16.453 9.703 1 98.81 117 VAL A CA 1
ATOM 879 C C . VAL A 1 117 ? -0.32 17.234 10.398 1 98.81 117 VAL A C 1
ATOM 881 O O . VAL A 1 117 ? 0.688 16.656 10.812 1 98.81 117 VAL A O 1
ATOM 884 N N . GLN A 1 118 ? -0.565 18.5 10.547 1 98.75 118 GLN A N 1
ATOM 885 C CA . GLN A 1 118 ? 0.478 19.391 11.055 1 98.75 118 GLN A CA 1
ATOM 886 C C . GLN A 1 118 ? 0.051 20.062 12.359 1 98.75 118 GLN A C 1
ATOM 888 O O . GLN A 1 118 ? -1.11 19.953 12.758 1 98.75 118 GLN A O 1
ATOM 893 N N . GLU A 1 119 ? 1.057 20.578 13.07 1 98.38 119 GLU A N 1
ATOM 894 C CA . GLU A 1 119 ? 0.777 21.203 14.359 1 98.38 119 GLU A CA 1
ATOM 895 C C . GLU A 1 119 ? 1.255 22.641 14.406 1 98.38 119 GLU A C 1
ATOM 897 O O . GLU A 1 119 ? 2.395 22.938 14.031 1 98.38 119 GLU A O 1
ATOM 902 N N . ARG A 1 120 ? 0.345 23.422 14.867 1 97.81 120 ARG A N 1
ATOM 903 C CA . ARG A 1 120 ? 0.625 24.844 15.039 1 97.81 120 ARG A CA 1
ATOM 904 C C . ARG A 1 120 ? 1.271 25.109 16.391 1 97.81 120 ARG A C 1
ATOM 906 O O . ARG A 1 120 ? 0.777 24.641 17.422 1 97.81 120 ARG A O 1
ATOM 913 N N . GLY A 1 121 ? 2.371 25.766 16.359 1 98.12 121 GLY A N 1
ATOM 914 C CA . GLY A 1 121 ? 3.014 26.188 17.594 1 98.12 121 GLY A CA 1
ATOM 915 C C . GLY A 1 121 ? 2.762 27.656 17.922 1 98.12 121 GLY A C 1
ATOM 916 O O . GLY A 1 121 ? 1.716 28.203 17.578 1 98.12 121 GLY A O 1
ATOM 917 N N . SER A 1 122 ? 3.721 28.141 18.766 1 98.06 122 SER A N 1
ATOM 918 C CA . SER A 1 122 ? 3.648 29.547 19.141 1 98.06 122 SER A CA 1
ATOM 919 C C . SER A 1 122 ? 4.773 30.344 18.484 1 98.06 122 SER A C 1
ATOM 921 O O . SER A 1 122 ? 5.828 29.797 18.156 1 98.06 122 SER A O 1
ATOM 923 N N . VAL A 1 123 ? 4.551 31.562 18.281 1 98.25 123 VAL A N 1
ATOM 924 C CA . VAL A 1 123 ? 5.555 32.469 17.734 1 98.25 123 VAL A CA 1
ATOM 925 C C . VAL A 1 123 ? 5.66 33.719 18.609 1 98.25 123 VAL A C 1
ATOM 927 O O . VAL A 1 123 ? 4.648 34.219 19.109 1 98.25 123 VAL A O 1
ATOM 930 N N . GLY A 1 124 ? 6.973 34.094 18.812 1 98.12 124 GLY A N 1
ATOM 931 C CA . GLY A 1 124 ? 7.211 35.281 19.609 1 98.12 124 GLY A CA 1
ATOM 932 C C . GLY A 1 124 ? 8.547 35.938 19.312 1 98.12 124 GLY A C 1
ATOM 933 O O . GLY A 1 124 ? 9.5 35.281 18.906 1 98.12 124 GLY A O 1
ATOM 934 N N . ILE A 1 125 ? 8.555 37.25 19.469 1 98.19 125 ILE A N 1
ATOM 935 C CA . ILE A 1 125 ? 9.812 37.969 19.438 1 98.19 125 ILE A CA 1
ATOM 936 C C . ILE A 1 125 ? 10.266 38.25 20.875 1 98.19 125 ILE A C 1
ATOM 938 O O . ILE A 1 125 ? 9.555 38.875 21.656 1 98.19 125 ILE A O 1
ATOM 942 N N . ILE A 1 126 ? 11.484 37.781 21.141 1 96.19 126 ILE A N 1
ATOM 943 C CA . ILE A 1 126 ? 12 37.875 22.5 1 96.19 126 ILE A CA 1
ATOM 944 C C . ILE A 1 126 ? 12.391 39.312 22.797 1 96.19 126 ILE A C 1
ATOM 946 O O . ILE A 1 126 ? 13.031 39.969 21.984 1 96.19 126 ILE A O 1
ATOM 950 N N . GLY A 1 127 ? 12.156 39.844 24.062 1 93.88 127 GLY A N 1
ATOM 951 C CA . GLY A 1 127 ? 12.57 41.156 24.5 1 93.88 127 GLY A CA 1
ATOM 952 C C . GLY A 1 127 ? 11.531 42.219 24.219 1 93.88 127 GLY A C 1
ATOM 953 O O . GLY A 1 127 ? 11.531 43.281 24.875 1 93.88 127 GLY A O 1
ATOM 954 N N . GLY A 1 128 ? 10.656 42.031 23.156 1 93.5 128 GLY A N 1
ATOM 955 C CA . GLY A 1 128 ? 9.57 42.969 22.891 1 93.5 128 GLY A CA 1
ATOM 956 C C . GLY A 1 128 ? 10.023 44.219 22.188 1 93.5 128 GLY A C 1
ATOM 957 O O . GLY A 1 128 ? 10.922 44.156 21.344 1 93.5 128 GLY A O 1
ATOM 958 N N . ASN A 1 129 ? 9.273 45.344 22.5 1 96.69 129 ASN A N 1
ATOM 959 C CA . ASN A 1 129 ? 9.562 46.625 21.859 1 96.69 129 ASN A CA 1
ATOM 960 C C . ASN A 1 129 ? 10.93 47.156 22.281 1 96.69 129 ASN A C 1
ATOM 962 O O . ASN A 1 129 ? 11.383 46.906 23.406 1 96.69 129 ASN A O 1
ATOM 966 N N . GLN A 1 130 ? 11.5 47.938 21.344 1 96.88 130 GLN A N 1
ATOM 967 C CA . GLN A 1 130 ? 12.797 48.531 21.641 1 96.88 130 GLN A CA 1
ATOM 968 C C . GLN A 1 130 ? 12.82 50.031 21.281 1 96.88 130 GLN A C 1
ATOM 970 O O . GLN A 1 130 ? 12.164 50.438 20.328 1 96.88 130 GLN A O 1
ATOM 975 N N . THR A 1 131 ? 13.5 50.781 22.078 1 96.12 131 THR A N 1
ATOM 976 C CA . THR A 1 131 ? 13.812 52.156 21.797 1 96.12 131 THR A CA 1
ATOM 977 C C . THR A 1 131 ? 15.32 52.375 21.656 1 96.12 131 THR A C 1
ATOM 979 O O . THR A 1 131 ? 16.078 52 22.547 1 96.12 131 THR A O 1
ATOM 982 N N . LYS A 1 132 ? 15.688 52.875 20.516 1 96.06 132 LYS A N 1
ATOM 983 C CA . LYS A 1 132 ? 17.109 53.062 20.266 1 96.06 132 LYS A CA 1
ATOM 984 C C . LYS A 1 132 ? 17.375 54.469 19.688 1 96.06 132 LYS A C 1
ATOM 986 O O . LYS A 1 132 ? 16.484 55.094 19.109 1 96.06 132 LYS A O 1
ATOM 991 N N . THR A 1 133 ? 18.625 54.938 19.875 1 94.62 133 THR A N 1
ATOM 992 C CA . THR A 1 133 ? 19.062 56.188 19.234 1 94.62 133 THR A CA 1
ATOM 993 C C . THR A 1 133 ? 19.328 55.969 17.75 1 94.62 133 THR A C 1
ATOM 995 O O . THR A 1 133 ? 19.75 54.875 17.328 1 94.62 133 THR A O 1
ATOM 998 N N . GLU A 1 134 ? 19.078 57.062 17.078 1 94.06 134 GLU A N 1
ATOM 999 C CA . GLU A 1 134 ? 19.297 57 15.641 1 94.06 134 GLU A CA 1
ATOM 1000 C C . GLU A 1 134 ? 20.734 56.562 15.32 1 94.06 134 GLU A C 1
ATOM 1002 O O . GLU A 1 134 ? 21.688 57.094 15.898 1 94.06 134 GLU A O 1
ATOM 1007 N N . GLY A 1 135 ? 20.859 55.562 14.422 1 93.44 135 GLY A N 1
ATOM 1008 C CA . GLY A 1 135 ? 22.156 55.062 14.008 1 93.44 135 GLY A CA 1
ATOM 1009 C C . GLY A 1 135 ? 22.609 53.875 14.789 1 93.44 135 GLY A C 1
ATOM 1010 O O . GLY A 1 135 ? 23.531 53.156 14.383 1 93.44 135 GLY A O 1
ATOM 1011 N N . ALA A 1 136 ? 22 53.625 15.945 1 94.75 136 ALA A N 1
ATOM 1012 C CA . ALA A 1 136 ? 22.391 52.5 16.797 1 94.75 136 ALA A CA 1
ATOM 1013 C C . ALA A 1 136 ? 22.016 51.188 16.156 1 94.75 136 ALA A C 1
ATOM 1015 O O . ALA A 1 136 ? 21 51.094 15.453 1 94.75 136 ALA A O 1
ATOM 1016 N N . GLN A 1 137 ? 22.828 50.156 16.453 1 95.88 137 GLN A N 1
ATOM 1017 C CA . GLN A 1 137 ? 22.516 48.812 16.031 1 95.88 137 GLN A CA 1
ATOM 1018 C C . GLN A 1 137 ? 21.75 48.062 17.125 1 95.88 137 GLN A C 1
ATOM 1020 O O . GLN A 1 137 ? 22.047 48.188 18.312 1 95.88 137 GLN A O 1
ATOM 1025 N N . THR A 1 138 ? 20.812 47.281 16.641 1 95.56 138 THR A N 1
ATOM 1026 C CA . THR A 1 138 ? 20.062 46.469 17.562 1 95.56 138 THR A CA 1
ATOM 1027 C C . THR A 1 138 ? 19.688 45.125 16.922 1 95.56 138 THR A C 1
ATOM 1029 O O . THR A 1 138 ? 19.875 44.938 15.711 1 95.56 138 THR A O 1
ATOM 1032 N N . GLU A 1 139 ? 19.219 44.156 17.828 1 96.75 139 GLU A N 1
ATOM 1033 C CA . GLU A 1 139 ? 18.859 42.844 17.328 1 96.75 139 GLU A CA 1
ATOM 1034 C C . GLU A 1 139 ? 17.5 42.375 17.875 1 96.75 139 GLU A C 1
ATOM 1036 O O . GLU A 1 139 ? 17.125 42.75 19 1 96.75 139 GLU A O 1
ATOM 1041 N N . PHE A 1 140 ? 16.828 41.75 17.047 1 97.5 140 PHE A N 1
ATOM 1042 C CA . PHE A 1 140 ? 15.594 41.094 17.422 1 97.5 140 PHE A CA 1
ATOM 1043 C C . PHE A 1 140 ? 15.719 39.594 17.281 1 97.5 140 PHE A C 1
ATOM 1045 O O . PHE A 1 140 ? 16.328 39.094 16.328 1 97.5 140 PHE A O 1
ATOM 1052 N N . GLN A 1 141 ? 15.133 38.875 18.234 1 97.56 141 GLN A N 1
ATOM 1053 C CA . GLN A 1 141 ? 15.172 37.406 18.188 1 97.56 141 GLN A CA 1
ATOM 1054 C C . GLN A 1 141 ? 13.766 36.812 18.078 1 97.56 141 GLN A C 1
ATOM 1056 O O . GLN A 1 141 ? 12.906 37.094 18.922 1 97.56 141 GLN A O 1
ATOM 1061 N N . CYS A 1 142 ? 13.586 36.094 17.109 1 98 142 CYS A N 1
ATOM 1062 C CA . CYS A 1 142 ? 12.328 35.406 16.891 1 98 142 CYS A CA 1
ATOM 1063 C C . CYS A 1 142 ? 12.406 33.938 17.375 1 98 142 CYS A C 1
ATOM 1065 O O . CYS A 1 142 ? 13.406 33.25 17.125 1 98 142 CYS A O 1
ATOM 1067 N N . ARG A 1 143 ? 11.297 33.5 18 1 97.81 143 ARG A N 1
ATOM 1068 C CA . ARG A 1 143 ? 11.203 32.125 18.453 1 97.81 143 ARG A CA 1
ATOM 1069 C C . ARG A 1 143 ? 9.891 31.469 18 1 97.81 143 ARG A C 1
ATOM 1071 O O . ARG A 1 143 ? 8.812 32 18.266 1 97.81 143 ARG A O 1
ATOM 1078 N N . ALA A 1 144 ? 9.977 30.453 17.312 1 98.19 144 ALA A N 1
ATOM 1079 C CA . ALA A 1 144 ? 8.852 29.578 16.969 1 98.19 144 ALA A CA 1
ATOM 1080 C C . ALA A 1 144 ? 8.945 28.25 17.703 1 98.19 144 ALA A C 1
ATOM 1082 O O . ALA A 1 144 ? 9.828 27.438 17.422 1 98.19 144 ALA A O 1
ATOM 1083 N N . VAL A 1 145 ? 7.875 27.984 18.609 1 98.12 145 VAL A N 1
ATOM 1084 C CA . VAL A 1 145 ? 8.008 26.859 19.516 1 98.12 145 VAL A CA 1
ATOM 1085 C C . VAL A 1 145 ? 6.883 25.859 19.266 1 98.12 145 VAL A C 1
ATOM 1087 O O . VAL A 1 145 ? 5.715 26.234 19.188 1 98.12 145 VAL A O 1
ATOM 1090 N N . GLY A 1 146 ? 7.27 24.578 19.109 1 98.25 146 GLY A N 1
ATOM 1091 C CA . GLY A 1 146 ? 6.289 23.5 19.125 1 98.25 146 GLY A CA 1
ATOM 1092 C C . GLY A 1 146 ? 5.59 23.312 17.797 1 98.25 146 GLY A C 1
ATOM 1093 O O . GLY A 1 146 ? 4.387 23.047 17.75 1 98.25 146 GLY A O 1
ATOM 1094 N N . TRP A 1 147 ? 6.363 23.484 16.719 1 98.31 147 TRP A N 1
ATOM 1095 C CA . TRP A 1 147 ? 5.746 23.375 15.406 1 98.31 147 TRP A CA 1
ATOM 1096 C C . TRP A 1 147 ? 6.023 22.016 14.789 1 98.31 147 TRP A C 1
ATOM 1098 O O . TRP A 1 147 ? 7.055 21.391 15.07 1 98.31 147 TRP A O 1
ATOM 1108 N N . PHE A 1 148 ? 5.125 21.609 13.969 1 98.31 148 PHE A N 1
ATOM 1109 C CA . PHE A 1 148 ? 5.355 20.453 13.109 1 98.31 148 PHE A CA 1
ATOM 1110 C C . PHE A 1 148 ? 4.684 20.656 11.75 1 98.31 148 PHE A C 1
ATOM 1112 O O . PHE A 1 148 ? 3.48 20.906 11.68 1 98.31 148 PHE A O 1
ATOM 1119 N N . PRO A 1 149 ? 5.27 20.406 10.609 1 97.75 149 PRO A N 1
ATOM 1120 C CA . PRO A 1 149 ? 6.715 20.188 10.492 1 97.75 149 PRO A CA 1
ATOM 1121 C C . PRO A 1 149 ? 7.523 21.438 10.828 1 97.75 149 PRO A C 1
ATOM 1123 O O . PRO A 1 149 ? 7.004 22.359 11.469 1 97.75 149 PRO A O 1
ATOM 1126 N N . GLU A 1 150 ? 8.805 21.312 10.586 1 97.38 150 GLU A N 1
ATOM 1127 C CA . GLU A 1 150 ? 9.641 22.5 10.773 1 97.38 150 GLU A CA 1
ATOM 1128 C C . GLU A 1 150 ? 9.078 23.703 10.008 1 97.38 150 GLU A C 1
ATOM 1130 O O . GLU A 1 150 ? 8.891 23.625 8.789 1 97.38 150 GLU A O 1
ATOM 1135 N N . PRO A 1 151 ? 8.898 24.812 10.742 1 97.56 151 PRO A N 1
ATOM 1136 C CA . PRO A 1 151 ? 8.25 25.938 10.07 1 97.56 151 PRO A CA 1
ATOM 1137 C C . PRO A 1 151 ? 9.234 26.797 9.281 1 97.56 151 PRO A C 1
ATOM 1139 O O . PRO A 1 151 ? 10.438 26.766 9.547 1 97.56 151 PRO A O 1
ATOM 1142 N N . SER A 1 152 ? 8.727 27.469 8.305 1 96.88 152 SER A N 1
ATOM 1143 C CA . SER A 1 152 ? 9.469 28.547 7.66 1 96.88 152 SER A CA 1
ATOM 1144 C C . SER A 1 152 ? 9.344 29.859 8.445 1 96.88 152 SER A C 1
ATOM 1146 O O . SER A 1 152 ? 8.234 30.25 8.82 1 96.88 152 SER A O 1
ATOM 1148 N N . VAL A 1 153 ? 10.5 30.438 8.703 1 97.62 153 VAL A N 1
ATOM 1149 C CA . VAL A 1 153 ? 10.508 31.672 9.484 1 97.62 153 VAL A CA 1
ATOM 1150 C C . VAL A 1 153 ? 11.094 32.812 8.656 1 97.62 153 VAL A C 1
ATOM 1152 O O . VAL A 1 153 ? 12.086 32.625 7.945 1 97.62 153 VAL A O 1
ATOM 1155 N N . SER A 1 154 ? 10.492 33.938 8.75 1 97.38 154 SER A N 1
ATOM 1156 C CA . SER A 1 154 ? 11 35.125 8.055 1 97.38 154 SER A CA 1
ATOM 1157 C C . SER A 1 154 ? 10.703 36.406 8.836 1 97.38 154 SER A C 1
ATOM 1159 O O . SER A 1 154 ? 9.938 36.375 9.805 1 97.38 154 SER A O 1
ATOM 1161 N N . TRP A 1 155 ? 11.367 37.469 8.398 1 97.94 155 TRP A N 1
ATOM 1162 C CA . TRP A 1 155 ? 11.172 38.75 9.039 1 97.94 155 TRP A CA 1
ATOM 1163 C C . TRP A 1 155 ? 10.477 39.75 8.086 1 97.94 155 TRP A C 1
ATOM 1165 O O . TRP A 1 155 ? 10.594 39.625 6.867 1 97.94 155 TRP A O 1
ATOM 1175 N N . SER A 1 156 ? 9.727 40.594 8.656 1 97.44 156 SER A N 1
ATOM 1176 C CA . SER A 1 156 ? 9.219 41.75 7.934 1 97.44 156 SER A CA 1
ATOM 1177 C C . SER A 1 156 ? 9.453 43.031 8.727 1 97.44 156 SER A C 1
ATOM 1179 O O . SER A 1 156 ? 9.07 43.125 9.891 1 97.44 156 SER A O 1
ATOM 1181 N N . VAL A 1 157 ? 10.148 44 8.055 1 96.94 157 VAL A N 1
ATOM 1182 C CA . VAL A 1 157 ? 10.344 45.312 8.664 1 96.94 157 VAL A CA 1
ATOM 1183 C C . VAL A 1 157 ? 9.656 46.375 7.82 1 96.94 157 VAL A C 1
ATOM 1185 O O . VAL A 1 157 ? 10.086 46.656 6.703 1 96.94 157 VAL A O 1
ATOM 1188 N N . ASN A 1 158 ? 8.641 46.875 8.391 1 96.19 158 ASN A N 1
ATOM 1189 C CA . ASN A 1 158 ? 7.84 47.875 7.656 1 96.19 158 ASN A CA 1
ATOM 1190 C C . ASN A 1 158 ? 7.41 47.312 6.297 1 96.19 158 ASN A C 1
ATOM 1192 O O . ASN A 1 158 ? 7.496 48.031 5.289 1 96.19 158 ASN A O 1
ATOM 1196 N N . GLY A 1 159 ? 7.102 46.062 6.25 1 94.38 159 GLY A N 1
ATOM 1197 C CA . GLY A 1 159 ? 6.559 45.469 5.047 1 94.38 159 GLY A CA 1
ATOM 1198 C C . GLY A 1 159 ? 7.625 44.875 4.148 1 94.38 159 GLY A C 1
ATOM 1199 O O . GLY A 1 159 ? 7.312 44.188 3.172 1 94.38 159 GLY A O 1
ATOM 1200 N N . VAL A 1 160 ? 8.891 45.219 4.461 1 95.56 160 VAL A N 1
ATOM 1201 C CA . VAL A 1 160 ? 9.977 44.688 3.652 1 95.56 160 VAL A CA 1
ATOM 1202 C C . VAL A 1 160 ? 10.422 43.312 4.215 1 95.56 160 VAL A C 1
ATOM 1204 O O . VAL A 1 160 ? 10.711 43.219 5.406 1 95.56 160 VAL A O 1
ATOM 1207 N N . ALA A 1 161 ? 10.547 42.375 3.311 1 95.75 161 ALA A N 1
ATOM 1208 C CA . ALA A 1 161 ? 10.867 41 3.725 1 95.75 161 ALA A CA 1
ATOM 1209 C C . ALA A 1 161 ? 12.375 40.844 3.91 1 95.75 161 ALA A C 1
ATOM 1211 O O . ALA A 1 161 ? 13.164 41.344 3.115 1 95.75 161 ALA A O 1
ATOM 1212 N N . TYR A 1 162 ? 12.727 40.156 4.996 1 95.38 162 TYR A N 1
ATOM 1213 C CA . TYR A 1 162 ? 14.102 39.781 5.273 1 95.38 162 TYR A CA 1
ATOM 1214 C C . TYR A 1 162 ? 14.195 38.281 5.555 1 95.38 162 TYR A C 1
ATOM 1216 O O . TYR A 1 162 ? 13.266 37.688 6.098 1 95.38 162 TYR A O 1
ATOM 1224 N N . SER A 1 163 ? 15.328 37.75 5.199 1 92.31 163 SER A N 1
ATOM 1225 C CA . SER A 1 163 ? 15.547 36.344 5.465 1 92.31 163 SER A CA 1
ATOM 1226 C C . SER A 1 163 ? 15.867 36.094 6.934 1 92.31 163 SER A C 1
ATOM 1228 O O . SER A 1 163 ? 16.25 37.031 7.652 1 92.31 163 SER A O 1
ATOM 1230 N N . CYS A 1 164 ? 15.57 34.875 7.289 1 89.88 164 CYS A N 1
ATOM 1231 C CA . CYS A 1 164 ? 15.883 34.406 8.633 1 89.88 164 CYS A CA 1
ATOM 1232 C C . CYS A 1 164 ? 16.797 33.188 8.594 1 89.88 164 CYS A C 1
ATOM 1234 O O . CYS A 1 164 ? 16.375 32.094 8.148 1 89.88 164 CYS A O 1
ATOM 1236 N N . ASN A 1 165 ? 18.078 33.375 8.984 1 90.44 165 ASN A N 1
ATOM 1237 C CA . ASN A 1 165 ? 18.922 32.219 9.148 1 90.44 165 ASN A CA 1
ATOM 1238 C C . ASN A 1 165 ? 18.516 31.391 10.367 1 90.44 165 ASN A C 1
ATOM 1240 O O . ASN A 1 165 ? 19.047 31.594 11.461 1 90.44 165 ASN A O 1
ATOM 1244 N N . THR A 1 166 ? 17.688 30.516 10.094 1 92.25 166 THR A N 1
ATOM 1245 C CA . THR A 1 166 ? 16.984 29.828 11.164 1 92.25 166 THR A CA 1
ATOM 1246 C C . THR A 1 166 ? 17.797 28.641 11.664 1 92.25 166 THR A C 1
ATOM 1248 O O . THR A 1 166 ? 18.391 27.922 10.867 1 92.25 166 THR A O 1
ATOM 1251 N N . SER A 1 167 ? 17.844 28.562 13.008 1 94 167 SER A N 1
ATOM 1252 C CA . SER A 1 167 ? 18.297 27.328 13.656 1 94 167 SER A CA 1
ATOM 1253 C C . SER A 1 167 ? 17.125 26.594 14.312 1 94 167 SER A C 1
ATOM 1255 O O . SER A 1 167 ? 16.266 27.203 14.93 1 94 167 SER A O 1
ATOM 1257 N N . SER A 1 168 ? 17.109 25.25 14.078 1 95.12 168 SER A N 1
ATOM 1258 C CA . SER A 1 168 ? 15.977 24.484 14.594 1 95.12 168 SER A CA 1
ATOM 1259 C C . SER A 1 168 ? 16.453 23.297 15.406 1 95.12 168 SER A C 1
ATOM 1261 O O . SER A 1 168 ? 17.453 22.656 15.062 1 95.12 168 SER A O 1
ATOM 1263 N N . VAL A 1 169 ? 15.734 23.109 16.5 1 95.88 169 VAL A N 1
ATOM 1264 C CA . VAL A 1 169 ? 15.977 21.922 17.328 1 95.88 169 VAL A CA 1
ATOM 1265 C C . VAL A 1 169 ? 14.68 21.125 17.484 1 95.88 169 VAL A C 1
ATOM 1267 O O . VAL A 1 169 ? 13.594 21.703 17.578 1 95.88 169 VAL A O 1
ATOM 1270 N N . THR A 1 170 ? 14.844 19.781 17.594 1 95.5 170 THR A N 1
ATOM 1271 C CA . THR A 1 170 ? 13.68 18.922 17.75 1 95.5 170 THR A CA 1
ATOM 1272 C C . THR A 1 170 ? 13.422 18.625 19.234 1 95.5 170 THR A C 1
ATOM 1274 O O . THR A 1 170 ? 14.367 18.406 20 1 95.5 170 THR A O 1
ATOM 1277 N N . GLN A 1 171 ? 12.234 18.844 19.641 1 93.56 171 GLN A N 1
ATOM 1278 C CA . GLN A 1 171 ? 11.75 18.422 20.953 1 93.56 171 GLN A CA 1
ATOM 1279 C C . GLN A 1 171 ? 10.594 17.438 20.812 1 93.56 171 GLN A C 1
ATOM 1281 O O . GLN A 1 171 ? 9.461 17.828 20.531 1 93.56 171 GLN A O 1
ATOM 1286 N N . GLY A 1 172 ? 10.945 16.188 21.172 1 94 172 GLY A N 1
ATOM 1287 C CA . GLY A 1 172 ? 9.969 15.18 20.781 1 94 172 GLY A CA 1
ATOM 1288 C C . GLY A 1 172 ? 9.727 15.133 19.281 1 94 172 GLY A C 1
ATOM 1289 O O . GLY A 1 172 ? 10.664 14.969 18.5 1 94 172 GLY A O 1
ATOM 1290 N N . ASN A 1 173 ? 8.469 15.336 18.906 1 94.88 173 ASN A N 1
ATOM 1291 C CA . ASN A 1 173 ? 8.125 15.336 17.5 1 94.88 173 ASN A CA 1
ATOM 1292 C C . ASN A 1 173 ? 7.828 16.75 16.984 1 94.88 173 ASN A C 1
ATOM 1294 O O . ASN A 1 173 ? 7.242 16.922 15.922 1 94.88 173 ASN A O 1
ATOM 1298 N N . LEU A 1 174 ? 8.234 17.703 17.797 1 97.81 174 LEU A N 1
ATOM 1299 C CA . LEU A 1 174 ? 7.98 19.094 17.438 1 97.81 174 LEU A CA 1
ATOM 1300 C C . LEU A 1 174 ? 9.289 19.844 17.188 1 97.81 174 LEU A C 1
ATOM 1302 O O . LEU A 1 174 ? 10.367 19.344 17.531 1 97.81 174 LEU A O 1
ATOM 1306 N N . PHE A 1 175 ? 9.133 20.969 16.547 1 98.12 175 PHE A N 1
ATOM 1307 C CA . PHE A 1 175 ? 10.305 21.766 16.203 1 98.12 175 PHE A CA 1
ATOM 1308 C C . PHE A 1 175 ? 10.273 23.109 16.906 1 98.12 175 PHE A C 1
ATOM 1310 O O . PHE A 1 175 ? 9.227 23.75 16.984 1 98.12 175 PHE A O 1
ATOM 1317 N N . ASN A 1 176 ? 11.398 23.453 17.422 1 98.19 176 ASN A N 1
ATOM 1318 C CA . ASN A 1 176 ? 11.664 24.797 17.938 1 98.19 176 ASN A CA 1
ATOM 1319 C C . ASN A 1 176 ? 12.672 25.547 17.078 1 98.19 176 ASN A C 1
ATOM 1321 O O . ASN A 1 176 ? 13.797 25.078 16.891 1 98.19 176 ASN A O 1
ATOM 1325 N N . SER A 1 177 ? 12.281 26.641 16.562 1 97.75 177 SER A N 1
ATOM 1326 C CA . SER A 1 177 ? 13.148 27.406 15.672 1 97.75 177 SER A CA 1
ATOM 1327 C C . SER A 1 177 ? 13.414 28.812 16.219 1 97.75 177 SER A C 1
ATOM 1329 O O . SER A 1 177 ? 12.547 29.391 16.875 1 97.75 177 SER A O 1
ATOM 1331 N N . ASN A 1 178 ? 14.625 29.234 15.875 1 96.81 178 ASN A N 1
ATOM 1332 C CA . ASN A 1 178 ? 15.008 30.578 16.281 1 96.81 178 ASN A CA 1
ATOM 1333 C C . ASN A 1 178 ? 15.812 31.281 15.203 1 96.81 178 ASN A C 1
ATOM 1335 O O . ASN A 1 178 ? 16.516 30.641 14.43 1 96.81 178 ASN A O 1
ATOM 1339 N N . CYS A 1 179 ? 15.688 32.531 15.148 1 96.12 179 CYS A N 1
ATOM 1340 C CA . CYS A 1 179 ? 16.531 33.344 14.281 1 96.12 179 CYS A CA 1
ATOM 1341 C C . CYS A 1 179 ? 16.641 34.781 14.812 1 96.12 179 CYS A C 1
ATOM 1343 O O . CYS A 1 179 ? 15.852 35.188 15.656 1 96.12 179 CYS A O 1
ATOM 1345 N N . THR A 1 180 ? 17.688 35.438 14.305 1 96.62 180 THR A N 1
ATOM 1346 C CA . THR A 1 180 ? 17.984 36.781 14.766 1 96.62 180 THR A CA 1
ATOM 1347 C C . THR A 1 180 ? 18.031 37.75 13.594 1 96.62 180 THR A C 1
ATOM 1349 O O . THR A 1 180 ? 18.469 37.375 12.5 1 96.62 180 THR A O 1
ATOM 1352 N N . LEU A 1 181 ? 17.547 38.875 13.789 1 96.75 181 LEU A N 1
ATOM 1353 C CA . LEU A 1 181 ? 17.641 39.938 12.812 1 96.75 181 LEU A CA 1
ATOM 1354 C C . LEU A 1 181 ? 18.391 41.156 13.383 1 96.75 181 LEU A C 1
ATOM 1356 O O . LEU A 1 181 ? 18.016 41.688 14.422 1 96.75 181 LEU A O 1
ATOM 1360 N N . ALA A 1 182 ? 19.391 41.5 12.68 1 95.88 182 ALA A N 1
ATOM 1361 C CA . ALA A 1 182 ? 20.109 42.719 13.023 1 95.88 182 ALA A CA 1
ATOM 1362 C C . ALA A 1 182 ? 19.562 43.906 12.234 1 95.88 182 ALA A C 1
ATOM 1364 O O . ALA A 1 182 ? 19.422 43.844 11.008 1 95.88 182 ALA A O 1
ATOM 1365 N N . VAL A 1 183 ? 19.297 45.031 13.008 1 95.12 183 VAL A N 1
ATOM 1366 C CA . VAL A 1 183 ? 18.75 46.188 12.352 1 95.12 183 VAL A CA 1
ATOM 1367 C C . VAL A 1 183 ? 19.484 47.438 12.836 1 95.12 183 VAL A C 1
ATOM 1369 O O . VAL A 1 183 ? 19.859 47.531 14.016 1 95.12 183 VAL A O 1
ATOM 1372 N N . THR A 1 184 ? 19.625 48.344 11.891 1 95.12 184 THR A N 1
ATOM 1373 C CA . THR A 1 184 ? 20.094 49.688 12.266 1 95.12 184 THR A CA 1
ATOM 1374 C C . THR A 1 184 ? 18.906 50.625 12.5 1 95.12 184 THR A C 1
ATOM 1376 O O . THR A 1 184 ? 18 50.719 11.672 1 95.12 184 THR A O 1
ATOM 1379 N N . ALA A 1 185 ? 18.969 51.312 13.656 1 95.25 185 ALA A N 1
ATOM 1380 C CA . ALA A 1 185 ? 17.891 52.219 13.977 1 95.25 185 ALA A CA 1
ATOM 1381 C C . ALA A 1 185 ? 17.938 53.469 13.086 1 95.25 185 ALA A C 1
ATOM 1383 O O . ALA A 1 185 ? 18.75 54.375 13.305 1 95.25 185 ALA A O 1
ATOM 1384 N N . VAL A 1 186 ? 17.125 53.5 12.141 1 93.88 186 VAL A N 1
ATOM 1385 C CA . VAL A 1 186 ? 17.078 54.625 11.227 1 93.88 186 VAL A CA 1
ATOM 1386 C C . VAL A 1 186 ? 15.766 55.375 11.406 1 93.88 186 VAL A C 1
ATOM 1388 O O . VAL A 1 186 ? 15.758 56.625 11.508 1 93.88 186 VAL A O 1
ATOM 1391 N N . LYS A 1 187 ? 14.68 54.719 11.516 1 95.25 187 LYS A N 1
ATOM 1392 C CA . LYS A 1 187 ? 13.352 55.312 11.742 1 95.25 187 LYS A CA 1
ATOM 1393 C C . LYS A 1 187 ? 12.469 54.344 12.539 1 95.25 187 LYS A C 1
ATOM 1395 O O . LYS A 1 187 ? 12.781 53.156 12.664 1 95.25 187 LYS A O 1
ATOM 1400 N N . ASN A 1 188 ? 11.453 54.969 13.047 1 96.38 188 ASN A N 1
ATOM 1401 C CA . ASN A 1 188 ? 10.477 54.094 13.695 1 96.38 188 ASN A CA 1
ATOM 1402 C C . ASN A 1 188 ? 9.992 53 12.758 1 96.38 188 ASN A C 1
ATOM 1404 O O . ASN A 1 188 ? 9.711 53.25 11.586 1 96.38 188 ASN A O 1
ATOM 1408 N N . SER A 1 189 ? 9.977 51.75 13.312 1 96.81 189 SER A N 1
ATOM 1409 C CA . SER A 1 189 ? 9.664 50.625 12.438 1 96.81 189 SER A CA 1
ATOM 1410 C C . SER A 1 189 ? 8.836 49.562 13.172 1 96.81 189 SER A C 1
ATOM 1412 O O . SER A 1 189 ? 8.953 49.406 14.391 1 96.81 189 SER A O 1
ATOM 1414 N N . TYR A 1 190 ? 7.945 48.906 12.352 1 96.94 190 TYR A N 1
ATOM 1415 C CA . TYR A 1 190 ? 7.336 47.656 12.797 1 96.94 190 TYR A CA 1
ATOM 1416 C C . TYR A 1 190 ? 8.18 46.469 12.375 1 96.94 190 TYR A C 1
ATOM 1418 O O . TYR A 1 190 ? 8.508 46.312 11.195 1 96.94 190 TYR A O 1
ATOM 1426 N N . VAL A 1 191 ? 8.539 45.688 13.43 1 97.94 191 VAL A N 1
ATOM 1427 C CA . VAL A 1 191 ? 9.312 44.469 13.172 1 97.94 191 VAL A CA 1
ATOM 1428 C C . VAL A 1 191 ? 8.438 43.25 13.406 1 97.94 191 VAL A C 1
ATOM 1430 O O . VAL A 1 191 ? 7.91 43.062 14.508 1 97.94 191 VAL A O 1
ATOM 1433 N N . GLN A 1 192 ? 8.281 42.438 12.367 1 98.25 192 GLN A N 1
ATOM 1434 C CA . GLN A 1 192 ? 7.422 41.281 12.469 1 98.25 192 GLN A CA 1
ATOM 1435 C C . GLN A 1 192 ? 8.211 40 12.18 1 98.25 192 GLN A C 1
ATOM 1437 O O . GLN A 1 192 ? 9.055 39.969 11.289 1 98.25 192 GLN A O 1
ATOM 1442 N N . CYS A 1 193 ? 7.914 39.062 12.992 1 98.38 193 CYS A N 1
ATOM 1443 C CA . CYS A 1 193 ? 8.352 37.688 12.734 1 98.38 193 CYS A CA 1
ATOM 1444 C C . CYS A 1 193 ? 7.207 36.844 12.195 1 98.38 193 CYS A C 1
ATOM 1446 O O . CYS A 1 193 ? 6.152 36.75 12.82 1 98.38 193 CYS A O 1
ATOM 1448 N N . LEU A 1 194 ? 7.402 36.281 11.031 1 98.12 194 LEU A N 1
ATOM 1449 C CA . LEU A 1 194 ? 6.367 35.469 10.375 1 98.12 194 LEU A CA 1
ATOM 1450 C C . LEU A 1 194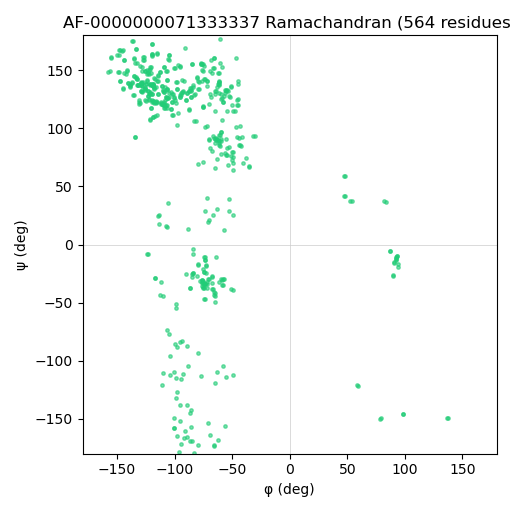 ? 6.742 34 10.367 1 98.12 194 LEU A C 1
ATOM 1452 O O . LEU A 1 194 ? 7.879 33.656 10.039 1 98.12 194 LEU A O 1
ATOM 1456 N N . VAL A 1 195 ? 5.809 33.156 10.742 1 98.19 195 VAL A N 1
ATOM 1457 C CA . VAL A 1 195 ? 6.02 31.734 10.773 1 98.19 195 VAL A CA 1
ATOM 1458 C C . VAL A 1 195 ? 4.934 31.031 9.961 1 98.19 195 VAL A C 1
ATOM 1460 O O . VAL A 1 195 ? 3.744 31.297 10.125 1 98.19 195 VAL A O 1
ATOM 1463 N N . LYS A 1 196 ? 5.383 30.109 9.141 1 97.62 196 LYS A N 1
ATOM 1464 C CA . LYS A 1 196 ? 4.426 29.469 8.234 1 97.62 196 LYS A CA 1
ATOM 1465 C C . LYS A 1 196 ? 4.707 27.969 8.094 1 97.62 196 LYS A C 1
ATOM 1467 O O . LYS A 1 196 ? 5.867 27.562 8.07 1 97.62 196 LYS A O 1
ATOM 1472 N N . ILE A 1 197 ? 3.605 27.234 8.094 1 97.94 197 ILE A N 1
ATOM 1473 C CA . ILE A 1 197 ? 3.594 25.844 7.645 1 97.94 197 ILE A CA 1
ATOM 1474 C C . ILE A 1 197 ? 2.506 25.641 6.594 1 97.94 197 ILE A C 1
ATOM 1476 O O . ILE A 1 197 ? 1.573 26.453 6.5 1 97.94 197 ILE A O 1
ATOM 1480 N N . PRO A 1 198 ? 2.59 24.547 5.789 1 97.88 198 PRO A N 1
ATOM 1481 C CA . PRO A 1 198 ? 1.657 24.375 4.676 1 97.88 198 PRO A CA 1
ATOM 1482 C C . PRO A 1 198 ? 0.197 24.375 5.121 1 97.88 198 PRO A C 1
ATOM 1484 O O . PRO A 1 198 ? -0.681 24.812 4.375 1 97.88 198 PRO A O 1
ATOM 1487 N N . ALA A 1 199 ? -0.119 23.969 6.238 1 98.25 199 ALA A N 1
ATOM 1488 C CA . ALA A 1 199 ? -1.495 23.859 6.711 1 98.25 199 ALA A CA 1
ATOM 1489 C C . ALA A 1 199 ? -2.1 25.219 7 1 98.25 199 ALA A C 1
ATOM 1491 O O . ALA A 1 199 ? -3.318 25.359 7.137 1 98.25 199 ALA A O 1
ATOM 1492 N N . LEU A 1 200 ? -1.255 26.203 7.145 1 98 200 LEU A N 1
ATOM 1493 C CA . LEU A 1 200 ? -1.74 27.547 7.434 1 98 200 LEU A CA 1
ATOM 1494 C C . LEU A 1 200 ? -2.012 28.312 6.145 1 98 200 LEU A C 1
ATOM 1496 O O . LEU A 1 200 ? -1.135 28.422 5.285 1 98 200 LEU A O 1
ATOM 1500 N N . SER A 1 201 ? -3.176 28.906 6.059 1 95.94 201 SER A N 1
ATOM 1501 C CA . SER A 1 201 ? -3.473 29.75 4.914 1 95.94 201 SER A CA 1
ATOM 1502 C C . SER A 1 201 ? -2.715 31.078 5 1 95.94 201 SER A C 1
ATOM 1504 O O . SER A 1 201 ? -2.32 31.641 3.977 1 95.94 201 SER A O 1
ATOM 1506 N N . THR A 1 202 ? -2.525 31.578 6.188 1 97.12 202 THR A N 1
ATOM 1507 C CA . THR A 1 202 ? -1.778 32.781 6.484 1 97.12 202 THR A CA 1
ATOM 1508 C C . THR A 1 202 ? -0.75 32.531 7.582 1 97.12 202 THR A C 1
ATOM 1510 O O . THR A 1 202 ? -1.027 31.828 8.547 1 97.12 202 THR A O 1
ATOM 1513 N N . PRO A 1 203 ? 0.446 33.125 7.383 1 97.81 203 PRO A N 1
ATOM 1514 C CA . PRO A 1 203 ? 1.448 32.906 8.43 1 97.81 203 PRO A CA 1
ATOM 1515 C C . PRO A 1 203 ? 1.013 33.469 9.781 1 97.81 203 PRO A C 1
ATOM 1517 O O . PRO A 1 203 ? 0.267 34.469 9.844 1 97.81 203 PRO A O 1
ATOM 1520 N N . ASP A 1 204 ? 1.474 32.75 10.781 1 98.19 204 ASP A N 1
ATOM 1521 C CA . ASP A 1 204 ? 1.404 33.375 12.109 1 98.19 204 ASP A CA 1
ATOM 1522 C C . ASP A 1 204 ? 2.479 34.438 12.281 1 98.19 204 ASP A C 1
ATOM 1524 O O . ASP A 1 204 ? 3.52 34.375 11.617 1 98.19 204 ASP A O 1
ATOM 1528 N N . SER A 1 205 ? 2.18 35.406 13.203 1 97.94 205 SER A N 1
ATOM 1529 C CA . SER A 1 205 ? 3.158 36.5 13.305 1 97.94 205 SER A CA 1
ATOM 1530 C C . SER A 1 205 ? 3.225 37.062 14.719 1 97.94 205 SER A C 1
ATOM 1532 O O . SER A 1 205 ? 2.291 36.875 15.508 1 97.94 205 SER A O 1
ATOM 1534 N N . SER A 1 206 ? 4.359 37.5 15.055 1 98.31 206 SER A N 1
ATOM 1535 C CA . SER A 1 206 ? 4.609 38.344 16.203 1 98.31 206 SER A CA 1
ATOM 1536 C C . SER A 1 206 ? 5.195 39.688 15.789 1 98.31 206 SER A C 1
ATOM 1538 O O . SER A 1 206 ? 6.055 39.75 14.906 1 98.31 206 SER A O 1
ATOM 1540 N N . THR A 1 207 ? 4.68 40.75 16.406 1 98.19 207 THR A N 1
ATOM 1541 C CA . THR A 1 207 ? 5.102 42.094 16 1 98.19 207 THR A CA 1
ATOM 1542 C C . THR A 1 207 ? 5.625 42.875 17.203 1 98.19 207 THR A C 1
ATOM 1544 O O . THR A 1 207 ? 5.062 42.781 18.297 1 98.19 207 THR A O 1
ATOM 1547 N N . VAL A 1 208 ? 6.719 43.594 16.984 1 98.44 208 VAL A N 1
ATOM 1548 C CA . VAL A 1 208 ? 7.246 44.531 17.969 1 98.44 208 VAL A CA 1
ATOM 1549 C C . VAL A 1 208 ? 7.586 45.844 17.281 1 98.44 208 VAL A C 1
ATOM 1551 O O . VAL A 1 208 ? 7.621 45.906 16.047 1 98.44 208 VAL A O 1
ATOM 1554 N N . PHE A 1 209 ? 7.844 46.844 18.156 1 97.88 209 PHE A N 1
ATOM 1555 C CA . PHE A 1 209 ? 8.102 48.188 17.609 1 97.88 209 PHE A CA 1
ATOM 1556 C C . PHE A 1 209 ? 9.508 48.656 17.969 1 97.88 209 PHE A C 1
ATOM 1558 O O . PHE A 1 209 ? 9.977 48.438 19.094 1 97.88 209 PHE A O 1
ATOM 1565 N N . LEU A 1 210 ? 10.141 49.188 16.891 1 97.62 210 LEU A N 1
ATOM 1566 C CA . LEU A 1 210 ? 11.406 49.906 17.094 1 97.62 210 LEU A CA 1
ATOM 1567 C C . LEU A 1 210 ? 11.195 51.406 17.062 1 97.62 210 LEU A C 1
ATOM 1569 O O . LEU A 1 210 ? 10.844 51.969 16.016 1 97.62 210 LEU A O 1
ATOM 1573 N N . THR A 1 211 ? 11.375 52.031 18.219 1 97 211 THR A N 1
ATOM 1574 C CA . THR A 1 211 ? 11.305 53.469 18.312 1 97 211 THR A CA 1
ATOM 1575 C C . THR A 1 211 ? 12.695 54.094 18.219 1 97 211 THR A C 1
ATOM 1577 O O . THR A 1 211 ? 13.609 53.688 18.953 1 97 211 THR A O 1
ATOM 1580 N N . VAL A 1 212 ? 12.797 55.031 17.281 1 95.75 212 VAL A N 1
ATOM 1581 C CA . VAL A 1 212 ? 14.102 55.656 17.078 1 95.75 212 VAL A CA 1
ATOM 1582 C C . VAL A 1 212 ? 14.078 57.094 17.594 1 95.75 212 VAL A C 1
ATOM 1584 O O . VAL A 1 212 ? 13.25 57.906 17.172 1 95.75 212 VAL A O 1
ATOM 1587 N N . GLU A 1 213 ? 15.008 57.406 18.5 1 92.75 213 GLU A N 1
ATOM 1588 C CA . GLU A 1 213 ? 15.117 58.75 19.047 1 92.75 213 GLU A CA 1
ATOM 1589 C C . GLU A 1 213 ? 16.312 59.5 18.453 1 92.75 213 GLU A C 1
ATOM 1591 O O . GLU A 1 213 ? 17.359 58.875 18.188 1 92.75 213 GLU A O 1
ATOM 1596 N N . SER A 1 214 ? 16.125 60.75 17.969 1 84.31 214 SER A N 1
ATOM 1597 C CA . SER A 1 214 ? 17.188 61.531 17.406 1 84.31 214 SER A CA 1
ATOM 1598 C C . SER A 1 214 ? 18.25 61.875 18.453 1 84.31 214 SER A C 1
ATOM 1600 O O . SER A 1 214 ? 17.922 62.031 19.625 1 84.31 214 SER A O 1
ATOM 1602 N N . SER A 1 215 ? 19.484 61.688 18.141 1 72.31 215 SER A N 1
ATOM 1603 C CA . SER A 1 215 ? 20.562 62.031 19.031 1 72.31 215 SER A CA 1
ATOM 1604 C C . SER A 1 215 ? 20.422 63.469 19.531 1 72.31 215 SER A C 1
ATOM 1606 O O . SER A 1 215 ? 20.75 63.781 20.688 1 72.31 215 SER A O 1
ATOM 1608 N N . TYR A 1 216 ? 19.969 64.375 18.641 1 66.06 216 TYR A N 1
ATOM 1609 C CA . TYR A 1 216 ? 19.875 65.812 19 1 66.06 216 TYR A CA 1
ATOM 1610 C C . TYR A 1 216 ? 18.828 66 20.094 1 66.06 216 TYR A C 1
ATOM 1612 O O . TYR A 1 216 ? 19.078 66.75 21.047 1 66.06 216 TYR A O 1
ATOM 1620 N N . GLN A 1 217 ? 17.797 65.375 19.938 1 60.94 217 GLN A N 1
ATOM 1621 C CA . GLN A 1 217 ? 16.734 65.562 20.938 1 60.94 217 GLN A CA 1
ATOM 1622 C C . GLN A 1 217 ? 17.156 65 22.281 1 60.94 217 GLN A C 1
ATOM 1624 O O . GLN A 1 217 ? 16.781 65.562 23.328 1 60.94 217 GLN A O 1
ATOM 1629 N N . GLU A 1 218 ? 18.016 64 22.172 1 60.59 218 GLU A N 1
ATOM 1630 C CA . GLU A 1 218 ? 18.578 63.5 23.422 1 60.59 218 GLU A CA 1
ATOM 1631 C C . GLU A 1 218 ? 19.609 64.438 24.016 1 60.59 218 GLU A C 1
ATOM 1633 O O . GLU A 1 218 ? 19.656 64.625 25.219 1 60.59 218 GLU A O 1
ATOM 1638 N N . GLU A 1 219 ? 20.406 65.062 23.062 1 62.94 219 GLU A N 1
ATOM 1639 C CA . GLU A 1 219 ? 21.375 66.062 23.516 1 62.94 219 GLU A CA 1
ATOM 1640 C C . GLU A 1 219 ? 20.656 67.312 24.062 1 62.94 219 GLU A C 1
ATOM 1642 O O . GLU A 1 219 ? 21.078 67.875 25.062 1 62.94 219 GLU A O 1
ATOM 1647 N N . LEU A 1 220 ? 19.609 67.625 23.375 1 62.59 220 LEU A N 1
ATOM 1648 C CA . LEU A 1 220 ? 18.859 68.812 23.828 1 62.59 220 LEU A CA 1
ATOM 1649 C C . LEU A 1 220 ? 18.141 68.5 25.141 1 62.59 220 LEU A C 1
ATOM 1651 O O . LEU A 1 220 ? 18.094 69.375 26.031 1 62.59 220 LEU A O 1
ATOM 1655 N N . ARG A 1 221 ? 17.797 67.375 25.359 1 62.5 221 ARG A N 1
ATOM 1656 C CA . ARG A 1 221 ? 17.141 67 26.625 1 62.5 221 ARG A CA 1
ATOM 1657 C C . ARG A 1 221 ? 18.156 66.875 27.75 1 62.5 221 ARG A C 1
ATOM 1659 O O . ARG A 1 221 ? 17.891 67.375 28.859 1 62.5 221 ARG A O 1
ATOM 1666 N N . ARG A 1 222 ? 19.297 66.5 27.406 1 64.38 222 ARG A N 1
ATOM 1667 C CA . ARG A 1 222 ? 20.359 66.438 28.406 1 64.38 222 ARG A CA 1
ATOM 1668 C C . ARG A 1 222 ? 20.844 67.875 28.734 1 64.38 222 ARG A C 1
ATOM 1670 O O . ARG A 1 222 ? 21.094 68.188 29.906 1 64.38 222 ARG A O 1
ATOM 1677 N N . ALA A 1 223 ? 20.859 68.688 27.688 1 67.38 223 ALA A N 1
ATOM 1678 C CA . ALA A 1 223 ? 21.312 70.062 27.906 1 67.38 223 ALA A CA 1
ATOM 1679 C C . ALA A 1 223 ? 20.266 70.812 28.688 1 67.38 223 ALA A C 1
ATOM 1681 O O . ALA A 1 223 ? 20.625 71.625 29.547 1 67.38 223 ALA A O 1
ATOM 1682 N N . ARG A 1 224 ? 19.125 70.562 28.516 1 63.97 224 ARG A N 1
ATOM 1683 C CA . ARG A 1 224 ? 18.062 71.25 29.25 1 63.97 224 ARG A CA 1
ATOM 1684 C C . ARG A 1 224 ? 18.031 70.812 30.719 1 63.97 224 ARG A C 1
ATOM 1686 O O . ARG A 1 224 ? 17.859 71.625 31.609 1 63.97 224 ARG A O 1
ATOM 1693 N N . ILE A 1 225 ? 18.375 69.625 30.906 1 65.94 225 ILE A N 1
ATOM 1694 C CA . ILE A 1 225 ? 18.453 69.125 32.281 1 65.94 225 ILE A CA 1
ATOM 1695 C C . ILE A 1 225 ? 19.703 69.688 32.969 1 65.94 225 ILE A C 1
ATOM 1697 O O . ILE A 1 225 ? 19.641 70.125 34.125 1 65.94 225 ILE A O 1
ATOM 1701 N N . GLN A 1 226 ? 20.766 69.875 32.219 1 64.88 226 GLN A N 1
ATOM 1702 C CA . GLN A 1 226 ? 21.984 70.438 32.812 1 64.88 226 GLN A CA 1
ATOM 1703 C C . GLN A 1 226 ? 21.859 71.938 33.031 1 64.88 226 GLN A 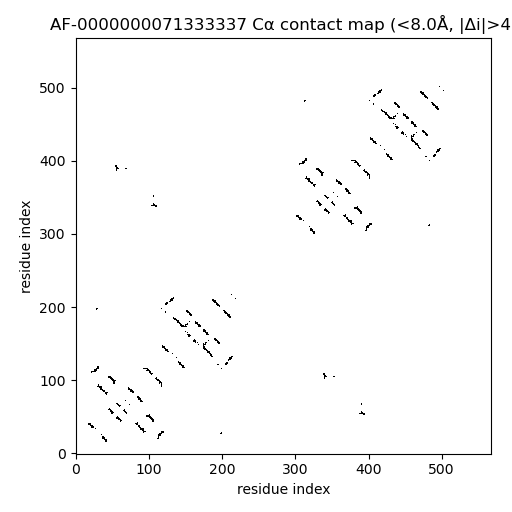C 1
ATOM 1705 O O . GLN A 1 226 ? 22.406 72.438 34 1 64.88 226 GLN A O 1
ATOM 1710 N N . SER A 1 227 ? 21.109 72.562 32.125 1 64.44 227 SER A N 1
ATOM 1711 C CA . SER A 1 227 ? 20.922 74 32.281 1 64.44 227 SER A CA 1
ATOM 1712 C C . SER A 1 227 ? 19.984 74.312 33.438 1 64.44 227 SER A C 1
ATOM 1714 O O . SER A 1 227 ? 20.109 75.375 34.094 1 64.44 227 SER A O 1
ATOM 1716 N N . GLN A 1 228 ? 19.109 73.312 33.75 1 61.56 228 GLN A N 1
ATOM 1717 C CA . GLN A 1 228 ? 18.219 73.562 34.875 1 61.56 228 GLN A CA 1
ATOM 1718 C C . GLN A 1 228 ? 18.922 73.312 36.188 1 61.56 228 GLN A C 1
ATOM 1720 O O . GLN A 1 228 ? 18.516 73.875 37.219 1 61.56 228 GLN A O 1
ATOM 1725 N N . ASN A 1 229 ? 20 72.375 36.188 1 56.75 229 ASN A N 1
ATOM 1726 C CA . ASN A 1 229 ? 20.719 72.125 37.438 1 56.75 229 ASN A CA 1
ATOM 1727 C C . ASN A 1 229 ? 21.812 73.188 37.656 1 56.75 229 ASN A C 1
ATOM 1729 O O . ASN A 1 229 ? 22.594 73.062 38.594 1 56.75 229 ASN A O 1
ATOM 1733 N N . ARG A 1 230 ? 22.062 74.125 36.75 1 51.81 230 ARG A N 1
ATOM 1734 C CA . ARG A 1 230 ? 22.984 75.188 37.031 1 51.81 230 ARG A CA 1
ATOM 1735 C C . ARG A 1 230 ? 22.297 76.25 37.875 1 51.81 230 ARG A C 1
ATOM 1737 O O . ARG A 1 230 ? 21.453 77 37.375 1 51.81 230 ARG A O 1
ATOM 1744 N N . THR A 1 231 ? 21.969 75.938 39.188 1 46.75 231 THR A N 1
ATOM 1745 C CA . THR A 1 231 ? 21.609 76.938 40.188 1 46.75 231 THR A CA 1
ATOM 1746 C C . THR A 1 231 ? 22.547 78.125 40.094 1 46.75 231 THR A C 1
ATOM 1748 O O . THR A 1 231 ? 23.766 78 40.188 1 46.75 231 THR A O 1
ATOM 1751 N N . PRO A 1 232 ? 22.109 79.25 39.469 1 44.97 232 PRO A N 1
ATOM 1752 C CA . PRO A 1 232 ? 22.891 80.5 39.469 1 44.97 232 PRO A CA 1
ATOM 1753 C C . PRO A 1 232 ? 23.453 80.812 40.844 1 44.97 232 PRO A C 1
ATOM 1755 O O . PRO A 1 232 ? 22.703 80.812 41.844 1 44.97 232 PRO A O 1
ATOM 1758 N N . ALA A 1 233 ? 24.594 80.438 41.25 1 40.84 233 ALA A N 1
ATOM 1759 C CA . ALA A 1 233 ? 25.234 81.062 42.375 1 40.84 233 ALA A CA 1
ATOM 1760 C C . ALA A 1 233 ? 25.109 82.562 42.312 1 40.84 233 ALA A C 1
ATOM 1762 O O . ALA A 1 233 ? 25.625 83.188 41.406 1 40.84 233 ALA A O 1
ATOM 1763 N N . THR A 1 234 ? 23.938 83.188 42.844 1 39.38 234 THR A N 1
ATOM 1764 C CA . THR A 1 234 ? 23.688 84.625 43.031 1 39.38 234 THR A CA 1
ATOM 1765 C C . THR A 1 234 ? 24.859 85.312 43.75 1 39.38 234 THR A C 1
ATOM 1767 O O . THR A 1 234 ? 25.094 85.062 44.938 1 39.38 234 THR A O 1
ATOM 1770 N N . GLU A 1 235 ? 25.969 85.375 43.219 1 35.81 235 GLU A N 1
ATOM 1771 C CA . GLU A 1 235 ? 26.922 86.312 43.812 1 35.81 235 GLU A CA 1
ATOM 1772 C C . GLU A 1 235 ? 26.312 87.688 44 1 35.81 235 GLU A C 1
ATOM 1774 O O . GLU A 1 235 ? 25.594 88.188 43.125 1 35.81 235 GLU A O 1
ATOM 1779 N N . ASN A 1 236 ? 26.25 88.188 45.281 1 35.56 236 ASN A N 1
ATOM 1780 C CA . ASN A 1 236 ? 25.766 89.438 45.906 1 35.56 236 ASN A CA 1
ATOM 1781 C C . ASN A 1 236 ? 26.359 90.688 45.25 1 35.56 236 ASN A C 1
ATOM 1783 O O . ASN A 1 236 ? 27.172 91.375 45.844 1 35.56 236 ASN A O 1
ATOM 1787 N N . VAL A 1 237 ? 26.688 90.688 44.062 1 34 237 VAL A N 1
ATOM 1788 C CA . VAL A 1 237 ? 27.391 91.875 43.75 1 34 237 VAL A CA 1
ATOM 1789 C C . VAL A 1 237 ? 26.469 93.062 43.906 1 34 237 VAL A C 1
ATOM 1791 O O . VAL A 1 237 ? 25.328 93.062 43.438 1 34 237 VAL A O 1
ATOM 1794 N N . ARG A 1 238 ? 26.797 93.938 44.875 1 31.72 238 ARG A N 1
ATOM 1795 C CA . ARG A 1 238 ? 26.281 95.188 45.406 1 31.72 238 ARG A CA 1
ATOM 1796 C C . ARG A 1 238 ? 26.094 96.188 44.281 1 31.72 238 ARG A C 1
ATOM 1798 O O . ARG A 1 238 ? 26.906 97.125 44.125 1 31.72 238 ARG A O 1
ATOM 1805 N N . GLY A 1 239 ? 25.609 95.688 43.094 1 26.59 239 GLY A N 1
ATOM 1806 C CA . GLY A 1 239 ? 25.688 96.75 42.094 1 26.59 239 GLY A CA 1
ATOM 1807 C C . GLY A 1 239 ? 24.766 97.938 42.438 1 26.59 239 GLY A C 1
ATOM 1808 O O . GLY A 1 239 ? 23.719 97.75 43.062 1 26.59 239 GLY A O 1
ATOM 1809 N N . ARG A 1 240 ? 25.219 99.125 42.438 1 28.03 240 ARG A N 1
ATOM 1810 C CA . ARG A 1 240 ? 24.781 100.5 42.781 1 28.03 240 ARG A CA 1
ATOM 1811 C C . ARG A 1 240 ? 23.641 100.938 41.875 1 28.03 240 ARG A C 1
ATOM 1813 O O . ARG A 1 240 ? 23.031 102 42.125 1 28.03 240 ARG A O 1
ATOM 1820 N N . ASP A 1 241 ? 23.312 100.188 40.781 1 24.84 241 ASP A N 1
ATOM 1821 C CA . ASP A 1 241 ? 22.844 101.188 39.812 1 24.84 241 ASP A CA 1
ATOM 1822 C C . ASP A 1 241 ? 21.484 101.75 40.219 1 24.84 241 ASP A C 1
ATOM 1824 O O . ASP A 1 241 ? 20.672 101.062 40.812 1 24.84 241 ASP A O 1
ATOM 1828 N N . ASN A 1 242 ? 21.266 103.062 40.125 1 25 242 ASN A N 1
ATOM 1829 C CA . ASN A 1 242 ? 20.281 104.062 40.438 1 25 242 ASN A CA 1
ATOM 1830 C C . ASN A 1 242 ? 18.984 103.875 39.656 1 25 242 ASN A C 1
ATOM 1832 O O . ASN A 1 242 ? 17.891 104 40.188 1 25 242 ASN A O 1
ATOM 1836 N N . ARG A 1 243 ? 19.031 103.688 38.25 1 22.81 243 ARG A N 1
ATOM 1837 C CA . ARG A 1 243 ? 18.188 104.625 37.5 1 22.81 243 ARG A CA 1
ATOM 1838 C C . ARG A 1 243 ? 16.719 104.188 37.594 1 22.81 243 ARG A C 1
ATOM 1840 O O . ARG A 1 243 ? 15.875 105 38.062 1 22.81 243 ARG A O 1
ATOM 1847 N N . GLY A 1 244 ? 16.109 103.75 36.438 1 21.5 244 GLY A N 1
ATOM 1848 C CA . GLY A 1 244 ? 15.102 104.375 35.625 1 21.5 244 GLY A CA 1
ATOM 1849 C C . GLY A 1 244 ? 13.688 104 36.031 1 21.5 244 GLY A C 1
ATOM 1850 O O . GLY A 1 244 ? 13.484 103.062 36.781 1 21.5 244 GLY A O 1
ATOM 1851 N N . TYR A 1 245 ? 12.656 104.688 35.5 1 24.39 245 TYR A N 1
ATOM 1852 C CA . TYR A 1 245 ? 11.305 105.188 35.719 1 24.39 245 TYR A CA 1
ATOM 1853 C C . TYR A 1 245 ? 10.266 104.188 35.312 1 24.39 245 TYR A C 1
ATOM 1855 O O . TYR A 1 245 ? 9.07 104.5 35.281 1 24.39 245 TYR A O 1
ATOM 1863 N N . ARG A 1 246 ? 10.586 102.875 35.062 1 20.27 246 ARG A N 1
ATOM 1864 C CA . ARG A 1 246 ? 9.594 102.312 34.156 1 20.27 246 ARG A CA 1
ATOM 1865 C C . ARG A 1 246 ? 8.211 102.312 34.812 1 20.27 246 ARG A C 1
ATOM 1867 O O . ARG A 1 246 ? 8.086 102 36 1 20.27 246 ARG A O 1
ATOM 1874 N N . ASP A 1 247 ? 7.188 102.75 33.969 1 22.39 247 ASP A N 1
ATOM 1875 C CA . ASP A 1 247 ? 5.758 103.062 33.969 1 22.39 247 ASP A CA 1
ATOM 1876 C C . ASP A 1 247 ? 4.934 101.812 34.188 1 22.39 247 ASP A C 1
ATOM 1878 O O . ASP A 1 247 ? 4.98 100.875 33.344 1 22.39 247 ASP A O 1
ATOM 1882 N N . ARG A 1 248 ? 4.746 101.312 35.375 1 20.64 248 ARG A N 1
ATOM 1883 C CA . ARG A 1 248 ? 4.105 100.062 35.812 1 20.64 248 ARG A CA 1
ATOM 1884 C C . ARG A 1 248 ? 2.623 100.062 35.469 1 20.64 248 ARG A C 1
ATOM 1886 O O . ARG A 1 248 ? 1.821 100.75 36.125 1 20.64 248 ARG A O 1
ATOM 1893 N N . HIS A 1 249 ? 2.406 100.062 34.062 1 21.44 249 HIS A N 1
ATOM 1894 C CA . HIS A 1 249 ? 0.996 100.062 33.688 1 21.44 249 HIS A CA 1
ATOM 1895 C C . HIS A 1 249 ? 0.27 98.875 34.344 1 21.44 249 HIS A C 1
ATOM 1897 O O . HIS A 1 249 ? 0.82 97.812 34.438 1 21.44 249 HIS A O 1
ATOM 1903 N N . ASP A 1 250 ? -0.883 99.125 34.938 1 20.86 250 ASP A N 1
ATOM 1904 C CA . ASP A 1 250 ? -1.852 98.562 35.844 1 20.86 250 ASP A CA 1
ATOM 1905 C C . ASP A 1 250 ? -2.609 97.375 35.188 1 20.86 250 ASP A C 1
ATOM 1907 O O . ASP A 1 250 ? -3.197 97.562 34.094 1 20.86 250 ASP A O 1
ATOM 1911 N N . GLY A 1 251 ? -2.096 96.125 35.156 1 19.61 251 GLY A N 1
ATOM 1912 C CA . GLY A 1 251 ? -2.688 94.875 34.688 1 19.61 251 GLY A CA 1
ATOM 1913 C C . GLY A 1 251 ? -4.105 94.688 35.188 1 19.61 251 GLY A C 1
ATOM 1914 O O . GLY A 1 251 ? -4.43 95.062 36.344 1 19.61 251 GLY A O 1
ATOM 1915 N N . HIS A 1 252 ? -4.961 94.5 34.25 1 20.75 252 HIS A N 1
ATOM 1916 C CA . HIS A 1 252 ? -6.363 94.25 33.938 1 20.75 252 HIS A CA 1
ATOM 1917 C C . HIS A 1 252 ? -6.887 93 34.656 1 20.75 252 HIS A C 1
ATOM 1919 O O . HIS A 1 252 ? -6.375 91.938 34.469 1 20.75 252 HIS A O 1
ATOM 1925 N N . THR A 1 253 ? -7.445 93.125 35.875 1 17.77 253 THR A N 1
ATOM 1926 C CA . THR A 1 253 ? -8.008 92.188 36.812 1 17.77 253 THR A CA 1
ATOM 1927 C C . THR A 1 253 ? -9.008 91.25 36.125 1 17.77 253 THR A C 1
ATOM 1929 O O . THR A 1 253 ? -8.906 90.062 36.25 1 17.77 253 THR A O 1
ATOM 1932 N N . ASN A 1 254 ? -10.273 91.375 36.469 1 17.38 254 ASN A N 1
ATOM 1933 C CA . ASN A 1 254 ? -11.25 90.5 37.125 1 17.38 254 ASN A CA 1
ATOM 1934 C C . ASN A 1 254 ? -12.156 89.812 36.094 1 17.38 254 ASN A C 1
ATOM 1936 O O . ASN A 1 254 ? -12.727 90.438 35.219 1 17.38 254 ASN A O 1
ATOM 1940 N N . GLY A 1 255 ? -11.953 88.5 35.75 1 19.5 255 GLY A N 1
ATOM 1941 C CA . GLY A 1 255 ? -12.625 87.5 34.938 1 19.5 255 GLY A CA 1
ATOM 1942 C C . GLY A 1 255 ? -14.055 87.25 35.375 1 19.5 255 GLY A C 1
ATOM 1943 O O . GLY A 1 255 ? -14.656 86.25 35 1 19.5 255 GLY A O 1
ATOM 1944 N N . VAL A 1 256 ? -14.773 87.938 36.188 1 20.67 256 VAL A N 1
ATOM 1945 C CA . VAL A 1 256 ? -15.891 87.25 36.812 1 20.67 256 VAL A CA 1
ATOM 1946 C C . VAL A 1 256 ? -16.984 87 35.781 1 20.67 256 VAL A C 1
ATOM 1948 O O . VAL A 1 256 ? -17.922 87.75 35.656 1 20.67 256 VAL A O 1
ATOM 1951 N N . TRP A 1 257 ? -16.766 86.625 34.5 1 18.25 257 TRP A N 1
ATOM 1952 C CA . TRP A 1 257 ? -17.969 86.938 33.75 1 18.25 257 TRP A CA 1
ATOM 1953 C C . TRP A 1 257 ? -19.109 86 34.188 1 18.25 257 TRP A C 1
ATOM 1955 O O . TRP A 1 257 ? -18.906 84.812 34.469 1 18.25 257 TRP A O 1
ATOM 1965 N N . HIS A 1 258 ? -20.344 86.625 34.531 1 17.3 258 HIS A N 1
ATOM 1966 C CA . HIS A 1 258 ? -21.672 86.312 35.031 1 17.3 258 HIS A CA 1
ATOM 1967 C C . HIS A 1 258 ? -22.469 85.5 34.062 1 17.3 258 HIS A C 1
ATOM 1969 O O . HIS A 1 258 ? -23.688 85.312 34.219 1 17.3 258 HIS A O 1
ATOM 1975 N N . THR A 1 259 ? -21.906 84.688 33.125 1 18.31 259 THR A N 1
ATOM 1976 C CA . THR A 1 259 ? -22.953 84.5 32.156 1 18.31 259 THR A CA 1
ATOM 1977 C C . THR A 1 259 ? -24.172 83.812 32.781 1 18.31 259 THR A C 1
ATOM 1979 O O . THR A 1 259 ? -24.016 82.938 33.594 1 18.31 259 THR A O 1
ATOM 1982 N N . ASN A 1 260 ? -25.453 84.312 32.375 1 16.08 260 ASN A N 1
ATOM 1983 C CA . ASN A 1 260 ? -26.891 84.312 32.656 1 16.08 260 ASN A CA 1
ATOM 1984 C C . ASN A 1 260 ? -27.484 82.875 32.5 1 16.08 260 ASN A C 1
ATOM 1986 O O . ASN A 1 260 ? -26.875 82.062 31.875 1 16.08 260 ASN A O 1
ATOM 1990 N N . HIS A 1 261 ? -28.891 82.812 32.5 1 16.53 261 HIS A N 1
ATOM 1991 C CA . HIS A 1 261 ? -30.078 82.312 33.188 1 16.53 261 HIS A CA 1
ATOM 1992 C C . HIS A 1 261 ? -30.609 81.062 32.531 1 16.53 261 HIS A C 1
ATOM 1994 O O . HIS A 1 261 ? -30.812 80.062 33.188 1 16.53 261 HIS A O 1
ATOM 2000 N N . SER A 1 262 ? -31.5 81.25 31.422 1 16.2 262 SER A N 1
ATOM 2001 C CA . SER A 1 262 ? -32.906 80.938 31.625 1 16.2 262 SER A CA 1
ATOM 2002 C C . SER A 1 262 ? -33.219 79.438 31.312 1 16.2 262 SER A C 1
ATOM 2004 O O . SER A 1 262 ? -33.812 78.75 32.125 1 16.2 262 SER A O 1
ATOM 2006 N N . ASN A 1 263 ? -33.906 79.125 30.078 1 16.97 263 ASN A N 1
ATOM 2007 C CA . ASN A 1 263 ? -35.281 78.688 30.047 1 16.97 263 ASN A CA 1
ATOM 2008 C C . ASN A 1 263 ? -35.344 77.125 29.969 1 16.97 263 ASN A C 1
ATOM 2010 O O . ASN A 1 263 ? -34.812 76.5 29.047 1 16.97 263 ASN A O 1
ATOM 2014 N N . LYS A 1 264 ? -35.812 76.375 30.938 1 19.62 264 LYS A N 1
ATOM 2015 C CA . LYS A 1 264 ? -36.062 75 31.312 1 19.62 264 LYS A CA 1
ATOM 2016 C C . LYS A 1 264 ? -37.281 74.438 30.547 1 19.62 264 LYS A C 1
ATOM 2018 O O . LYS A 1 264 ? -37.812 73.375 30.906 1 19.62 264 LYS A O 1
ATOM 2023 N N . HIS A 1 265 ? -37.625 74.875 29.344 1 16.47 265 HIS A N 1
ATOM 2024 C CA . HIS A 1 265 ? -39.031 74.5 29.219 1 16.47 265 HIS A CA 1
ATOM 2025 C C . HIS A 1 265 ? -39.188 73 29.438 1 16.47 265 HIS A C 1
ATOM 2027 O O . HIS A 1 265 ? -38.25 72.25 29.344 1 16.47 265 HIS A O 1
ATOM 2033 N N . GLN A 1 266 ? -40.469 72.438 28.766 1 16.36 266 GLN A N 1
ATOM 2034 C CA . GLN A 1 266 ? -41.75 71.875 29.094 1 16.36 266 GLN A CA 1
ATOM 2035 C C . GLN A 1 266 ? -41.719 70.375 28.953 1 16.36 266 GLN A C 1
ATOM 2037 O O . GLN A 1 266 ? -40.812 69.812 28.328 1 16.36 266 GLN A O 1
ATOM 2042 N N . MET A 1 267 ? -42.969 69.875 28.578 1 16.73 267 MET A N 1
ATOM 2043 C CA . MET A 1 267 ? -43.875 68.938 29.234 1 16.73 267 MET A CA 1
ATOM 2044 C C . MET A 1 267 ? -43.625 67.5 28.766 1 16.73 267 MET A C 1
ATOM 2046 O O . MET A 1 267 ? -43.375 66.625 29.578 1 16.73 267 MET A O 1
ATOM 2050 N N . PRO A 1 268 ? -44.75 67 27.969 1 16.64 268 PRO A N 1
ATOM 2051 C CA . PRO A 1 268 ? -45.719 66 28.469 1 16.64 268 PRO A CA 1
ATOM 2052 C C . PRO A 1 268 ? -45.406 64.562 28.078 1 16.64 268 PRO A C 1
ATOM 2054 O O . PRO A 1 268 ? -45.375 63.688 28.938 1 16.64 268 PRO A O 1
ATOM 2057 N N . ASP A 1 269 ? -45.844 64.125 26.797 1 17.03 269 ASP A N 1
ATOM 2058 C CA . ASP A 1 269 ? -47.031 63.312 26.641 1 17.03 269 ASP A CA 1
ATOM 2059 C C . ASP A 1 269 ? -46.656 61.844 26.688 1 17.03 269 ASP A C 1
ATOM 2061 O O . ASP A 1 269 ? -45.5 61.469 26.562 1 17.03 269 ASP A O 1
ATOM 2065 N N . GLY A 1 270 ? -47.688 60.938 26.078 1 17.38 270 GLY A N 1
ATOM 2066 C CA . GLY A 1 270 ? -48.625 59.875 26.375 1 17.38 270 GLY A CA 1
ATOM 2067 C C . GLY A 1 270 ? -48.062 58.5 26.016 1 17.38 270 GLY A C 1
ATOM 2068 O O . GLY A 1 270 ? -46.969 58.375 25.516 1 17.38 270 GLY A O 1
ATOM 2069 N N . PHE A 1 271 ? -48.969 57.656 25.25 1 18.64 271 PHE A N 1
ATOM 2070 C CA . PHE A 1 271 ? -49.719 56.438 25.438 1 18.64 271 PHE A CA 1
ATOM 2071 C C . PHE A 1 271 ? -48.969 55.25 24.875 1 18.64 271 PHE A C 1
ATOM 2073 O O . PHE A 1 271 ? -48.094 55.406 24.016 1 18.64 271 PHE A O 1
ATOM 2080 N N . PHE A 1 272 ? -49.281 54.031 25.453 1 20.44 272 PHE A N 1
ATOM 2081 C CA . PHE A 1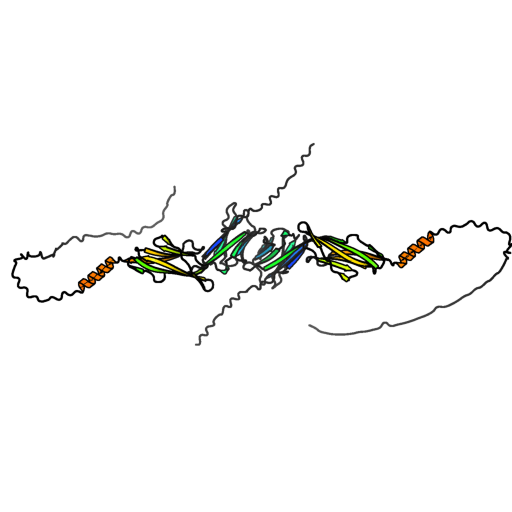 272 ? -48.969 52.625 25.641 1 20.44 272 PHE A CA 1
ATOM 2082 C C . PHE A 1 272 ? -49.25 51.844 24.359 1 20.44 272 PHE A C 1
ATOM 2084 O O . PHE A 1 272 ? -49.125 50.625 24.359 1 20.44 272 PHE A O 1
ATOM 2091 N N . ASP A 1 273 ? -49.344 52.469 23.172 1 16.84 273 ASP A N 1
ATOM 2092 C CA . ASP A 1 273 ? -50.219 51.656 22.375 1 16.84 273 ASP A CA 1
ATOM 2093 C C . ASP A 1 273 ? -49.719 50.219 22.266 1 16.84 273 ASP A C 1
ATOM 2095 O O . ASP A 1 273 ? -48.5 49.969 22.203 1 16.84 273 ASP A O 1
ATOM 2099 N N . GLY A 1 274 ? -50.688 49.25 22.484 1 18.25 274 GLY A N 1
ATOM 2100 C CA . GLY A 1 274 ? -50.969 47.812 22.594 1 18.25 274 GLY A CA 1
ATOM 2101 C C . GLY A 1 274 ? -50.656 47.062 21.312 1 18.25 274 GLY A C 1
ATOM 2102 O O . GLY A 1 274 ? -50.656 45.812 21.312 1 18.25 274 GLY A O 1
ATOM 2103 N N . HIS A 1 275 ? -50.812 47.688 20.078 1 16.33 275 HIS A N 1
ATOM 2104 C CA . HIS A 1 275 ? -51.562 46.906 19.109 1 16.33 275 HIS A CA 1
ATOM 2105 C C . HIS A 1 275 ? -50.875 45.594 18.812 1 16.33 275 HIS A C 1
ATOM 2107 O O . HIS A 1 275 ? -49.625 45.5 18.922 1 16.33 275 HIS A O 1
ATOM 2113 N N . ARG A 1 276 ? -51.875 44.562 18.297 1 18.34 276 ARG A N 1
ATOM 2114 C CA . ARG A 1 276 ? -52.312 43.219 17.984 1 18.34 276 ARG A CA 1
ATOM 2115 C C . ARG A 1 276 ? -51.438 42.625 16.859 1 18.34 276 ARG A C 1
ATOM 2117 O O . ARG A 1 276 ? -50.844 41.562 17.031 1 18.34 276 ARG A O 1
ATOM 2124 N N . ASN A 1 277 ? -52.219 42.281 15.672 1 18.34 277 ASN A N 1
ATOM 2125 C CA . ASN A 1 277 ? -52.688 41.031 15.039 1 18.34 277 ASN A CA 1
ATOM 2126 C C . ASN A 1 277 ? -51.719 40.594 13.938 1 18.34 277 ASN A C 1
ATOM 2128 O O . ASN A 1 277 ? -50.781 41.281 13.602 1 18.34 277 ASN A O 1
ATOM 2132 N N . HIS A 1 278 ? -52.469 40.094 12.695 1 20.66 278 HIS A N 1
ATOM 2133 C CA . HIS A 1 278 ? -52.719 38.938 11.836 1 20.66 278 HIS A CA 1
ATOM 2134 C C . HIS A 1 278 ? -51.844 39 10.578 1 20.66 278 HIS A C 1
ATOM 2136 O O . HIS A 1 278 ? -51.312 37.969 10.148 1 20.66 278 HIS A O 1
ATOM 2142 N N . THR A 1 279 ? -51.844 40.125 9.719 1 17.91 279 THR A N 1
ATOM 2143 C CA . THR A 1 279 ? -52.375 40 8.359 1 17.91 279 THR A CA 1
ATOM 2144 C C . THR A 1 279 ? -51.438 39.156 7.492 1 17.91 279 THR A C 1
ATOM 2146 O O . THR A 1 279 ? -50.25 38.969 7.84 1 17.91 279 THR A O 1
ATOM 2149 N N . HIS A 1 280 ? -51.594 39.531 6.008 1 18.42 280 HIS A N 1
ATOM 2150 C CA . HIS A 1 280 ? -52.031 39.281 4.641 1 18.42 280 HIS A CA 1
ATOM 2151 C C . HIS A 1 280 ? -50.812 39.094 3.717 1 18.42 280 HIS A C 1
ATOM 2153 O O . HIS A 1 280 ? -50.969 38.562 2.604 1 18.42 280 HIS A O 1
ATOM 2159 N N . MET A 1 281 ? -49.625 39.594 3.727 1 18.02 281 MET A N 1
ATOM 2160 C CA . MET A 1 281 ? -49.281 40.156 2.418 1 18.02 281 MET A CA 1
ATOM 2161 C C . MET A 1 281 ? -49.125 39.031 1.389 1 18.02 281 MET A C 1
ATOM 2163 O O . MET A 1 281 ? -48.719 37.938 1.734 1 18.02 281 MET A O 1
ATOM 2167 N N . THR A 1 282 ? -49.281 39.531 -0.032 1 19.42 282 THR A N 1
ATOM 2168 C CA . THR A 1 282 ? -49.719 39.562 -1.422 1 19.42 282 THR A CA 1
ATOM 2169 C C . THR A 1 282 ? -48.719 38.844 -2.322 1 19.42 282 THR A C 1
ATOM 2171 O O . THR A 1 282 ? -49.062 38.406 -3.418 1 19.42 282 THR A O 1
ATOM 2174 N N . THR A 1 283 ? -47.438 38.469 -2.457 1 20 283 THR A N 1
ATOM 2175 C CA . THR A 1 283 ? -46.875 38.875 -3.744 1 20 283 THR A CA 1
ATOM 2176 C C . THR A 1 283 ? -47.75 38.312 -4.895 1 20 283 THR A C 1
ATOM 2178 O O . THR A 1 283 ? -47.844 37.125 -5.078 1 20 283 THR A O 1
ATOM 2181 N N . VAL A 1 284 ? -48.969 39.094 -5.129 1 19.27 284 VAL A N 1
ATOM 2182 C CA . VAL A 1 284 ? -49.312 39.594 -6.457 1 19.27 284 VAL A CA 1
ATOM 2183 C C . VAL A 1 284 ? -48.312 40.625 -6.914 1 19.27 284 VAL A C 1
ATOM 2185 O O . VAL A 1 284 ? -47.969 41.531 -6.164 1 19.27 284 VAL A O 1
ATOM 2188 N N . MET B 1 1 ? -19.25 6.75 60.219 1 33.72 1 MET B N 1
ATOM 2189 C CA . MET B 1 1 ? -19.844 6.383 58.938 1 33.72 1 MET B CA 1
ATOM 2190 C C . MET B 1 1 ? -18.812 6.484 57.844 1 33.72 1 MET B C 1
ATOM 2192 O O . MET B 1 1 ? -18.359 7.578 57.5 1 33.72 1 MET B O 1
ATOM 2196 N N . ASN B 1 2 ? -17.906 5.516 57.75 1 47.53 2 ASN B N 1
ATOM 2197 C CA . ASN B 1 2 ? -16.875 5.316 56.719 1 47.53 2 ASN B CA 1
ATOM 2198 C C . ASN B 1 2 ? -17.484 5.16 55.344 1 47.53 2 ASN B C 1
ATOM 2200 O O . ASN B 1 2 ? -18.25 4.223 55.094 1 47.53 2 ASN B O 1
ATOM 2204 N N . VAL B 1 3 ? -17.656 6.258 54.594 1 45.56 3 VAL B N 1
ATOM 2205 C CA . VAL B 1 3 ? -18.094 6.273 53.219 1 45.56 3 VAL B CA 1
ATOM 2206 C C . VAL B 1 3 ? -17.047 5.562 52.344 1 45.56 3 VAL B C 1
ATOM 2208 O O . VAL B 1 3 ? -15.898 5.988 52.281 1 45.56 3 VAL B O 1
ATOM 2211 N N . PHE B 1 4 ? -17.188 4.285 52.125 1 51.16 4 PHE B N 1
ATOM 2212 C CA . PHE B 1 4 ? -16.469 3.51 51.125 1 51.16 4 PHE B CA 1
ATOM 2213 C C . PHE B 1 4 ? -16.766 4.02 49.719 1 51.16 4 PHE B C 1
ATOM 2215 O O . PHE B 1 4 ? -17.922 4.004 49.281 1 51.16 4 PHE B O 1
ATOM 2222 N N . THR B 1 5 ? -15.922 4.922 49.188 1 48.25 5 THR B N 1
ATOM 2223 C CA . THR B 1 5 ? -15.984 5.289 47.781 1 48.25 5 THR B CA 1
ATOM 2224 C C . THR B 1 5 ? -15.594 4.105 46.875 1 48.25 5 THR B C 1
ATOM 2226 O O . THR B 1 5 ? -14.453 3.637 46.938 1 48.25 5 THR B O 1
ATOM 2229 N N . LEU B 1 6 ? -16.547 3.314 46.406 1 45.62 6 LEU B N 1
ATOM 2230 C CA . LEU B 1 6 ? -16.344 2.309 45.375 1 45.62 6 LEU B CA 1
ATOM 2231 C C . LEU B 1 6 ? -15.953 2.961 44.031 1 45.62 6 LEU B C 1
ATOM 2233 O O . LEU B 1 6 ? -16.75 3.684 43.438 1 45.62 6 LEU B O 1
ATOM 2237 N N . GLY B 1 7 ? -14.664 3.176 43.844 1 45.72 7 GLY B N 1
ATOM 2238 C CA . GLY B 1 7 ? -14.195 3.535 42.531 1 45.72 7 GLY B CA 1
ATOM 2239 C C . GLY B 1 7 ? -14.508 2.48 41.469 1 45.72 7 GLY B C 1
ATOM 2240 O O . GLY B 1 7 ? -14.031 1.346 41.562 1 45.72 7 GLY B O 1
ATOM 2241 N N . LEU B 1 8 ? -15.586 2.645 40.719 1 43.12 8 LEU B N 1
ATOM 2242 C CA . LEU B 1 8 ? -15.883 1.855 39.531 1 43.12 8 LEU B CA 1
ATOM 2243 C C . LEU B 1 8 ? -14.812 2.061 38.469 1 43.12 8 LEU B C 1
ATOM 2245 O O . LEU B 1 8 ? -14.688 3.154 37.906 1 43.12 8 LEU B O 1
ATOM 2249 N N . PHE B 1 9 ? -13.766 1.228 38.5 1 44.81 9 PHE B N 1
ATOM 2250 C CA . PHE B 1 9 ? -12.844 1.139 37.375 1 44.81 9 PHE B CA 1
ATOM 2251 C C . PHE B 1 9 ? -13.555 0.584 36.156 1 44.81 9 PHE B C 1
ATOM 2253 O O . PHE B 1 9 ? -13.914 -0.592 36.125 1 44.81 9 PHE B O 1
ATOM 2260 N N . LEU B 1 10 ? -14.125 1.44 35.312 1 40.75 10 LEU B N 1
ATOM 2261 C CA . LEU B 1 10 ? -14.555 1.042 34 1 40.75 10 LEU B CA 1
ATOM 2262 C C . LEU B 1 10 ? -13.367 0.557 33.156 1 40.75 10 LEU B C 1
ATOM 2264 O O . LEU B 1 10 ? -12.508 1.352 32.781 1 40.75 10 LEU B O 1
ATOM 2268 N N . LEU B 1 11 ? -13 -0.719 33.281 1 40.62 11 LEU B N 1
ATOM 2269 C CA . LEU B 1 11 ? -12.109 -1.375 32.344 1 40.62 11 LEU B CA 1
ATOM 2270 C C . LEU B 1 11 ? -12.641 -1.236 30.922 1 40.62 11 LEU B C 1
ATOM 2272 O O . LEU B 1 11 ? -13.656 -1.846 30.562 1 40.62 11 LEU B O 1
ATOM 2276 N N . ILE B 1 12 ? -12.383 -0.161 30.281 1 41.34 12 ILE B N 1
ATOM 2277 C CA . ILE B 1 12 ? -12.57 -0.125 28.844 1 41.34 12 ILE B CA 1
ATOM 2278 C C . ILE B 1 12 ? -11.797 -1.265 28.188 1 41.34 12 ILE B C 1
ATOM 2280 O O . ILE B 1 12 ? -10.562 -1.236 28.141 1 41.34 12 ILE B O 1
ATOM 2284 N N . ILE B 1 13 ? -12.312 -2.49 28.25 1 39.19 13 ILE B N 1
ATOM 2285 C CA . ILE B 1 13 ? -11.797 -3.568 27.406 1 39.19 13 ILE B CA 1
ATOM 2286 C C . ILE B 1 13 ? -11.742 -3.111 25.953 1 39.19 13 ILE B C 1
ATOM 2288 O O . ILE B 1 13 ? -12.781 -2.959 25.312 1 39.19 13 ILE B O 1
ATOM 2292 N N . THR B 1 14 ? -10.781 -2.318 25.625 1 39.25 14 THR B N 1
ATOM 2293 C CA . THR B 1 14 ? -10.555 -2.238 24.188 1 39.25 14 THR B CA 1
ATOM 2294 C C . THR B 1 14 ? -10.438 -3.633 23.578 1 39.25 14 THR B C 1
ATOM 2296 O O . THR B 1 14 ? -9.5 -4.371 23.875 1 39.25 14 THR B O 1
ATOM 2299 N N . VAL B 1 15 ? -11.562 -4.352 23.469 1 38.72 15 VAL B N 1
ATOM 2300 C CA . VAL B 1 15 ? -11.547 -5.566 22.656 1 38.72 15 VAL B CA 1
ATOM 2301 C C . VAL B 1 15 ? -10.633 -5.375 21.453 1 38.72 15 VAL B C 1
ATOM 2303 O O . VAL B 1 15 ? -10.969 -4.652 20.516 1 38.72 15 VAL B O 1
ATOM 2306 N N . VAL B 1 16 ? -9.352 -5.246 21.797 1 41.34 16 VAL B N 1
ATOM 2307 C CA . VAL B 1 16 ? -8.508 -5.422 20.625 1 41.34 16 VAL B CA 1
ATOM 2308 C C . VAL B 1 16 ? -8.914 -6.691 19.875 1 41.34 16 VAL B C 1
ATOM 2310 O O . VAL B 1 16 ? -8.859 -7.793 20.438 1 41.34 16 VAL B O 1
ATOM 2313 N N . SER B 1 17 ? -9.938 -6.68 19.094 1 42.56 17 SER B N 1
ATOM 2314 C CA . SER B 1 17 ? -10.211 -7.844 18.266 1 42.56 17 SER B CA 1
ATOM 2315 C C . SER B 1 17 ? -8.922 -8.555 17.859 1 42.56 17 SER B C 1
ATOM 2317 O O . SER B 1 17 ? -8.008 -7.934 17.328 1 42.56 17 SER B O 1
ATOM 2319 N N . ALA B 1 18 ? -8.531 -9.523 18.594 1 44.84 18 ALA B N 1
ATOM 2320 C CA . ALA B 1 18 ? -7.473 -10.43 18.156 1 44.84 18 ALA B CA 1
ATOM 2321 C C . ALA B 1 18 ? -7.582 -10.719 16.656 1 44.84 18 ALA B C 1
ATOM 2323 O O . ALA B 1 18 ? -8.609 -11.219 16.188 1 44.84 18 ALA B O 1
ATOM 2324 N N . GLN B 1 19 ? -7.23 -9.805 15.883 1 50.38 19 GLN B N 1
ATOM 2325 C CA . GLN B 1 19 ? -7.246 -10.008 14.438 1 50.38 19 GLN B CA 1
ATOM 2326 C C . GLN B 1 19 ? -6.668 -11.375 14.078 1 50.38 19 GLN B C 1
ATOM 2328 O O . GLN B 1 19 ? -5.559 -11.719 14.492 1 50.38 19 GLN B O 1
ATOM 2333 N N . VAL B 1 20 ? -7.547 -12.43 14.102 1 55.69 20 VAL B N 1
ATOM 2334 C CA . VAL B 1 20 ? -7.285 -13.758 13.555 1 55.69 20 VAL B CA 1
ATOM 2335 C C . VAL B 1 20 ? -6.637 -13.625 12.18 1 55.69 20 VAL B C 1
ATOM 2337 O O . VAL B 1 20 ? -7.117 -12.875 11.328 1 55.69 20 VAL B O 1
ATOM 2340 N N . PRO B 1 21 ? -5.703 -14.43 11.875 1 76.62 21 PRO B N 1
ATOM 2341 C CA . PRO B 1 21 ? -4.648 -14.414 10.859 1 76.62 21 PRO B CA 1
ATOM 2342 C C . PRO B 1 21 ? -5.176 -14.719 9.453 1 76.62 21 PRO B C 1
ATOM 2344 O O . PRO B 1 21 ? -6.203 -15.383 9.305 1 76.62 21 PRO B O 1
ATOM 2347 N N . LEU B 1 22 ? -5.125 -14.008 8.508 1 94.25 22 LEU B N 1
ATOM 2348 C CA . LEU B 1 22 ? -5.184 -14.297 7.082 1 94.25 22 LEU B CA 1
ATOM 2349 C C . LEU B 1 22 ? -4.246 -15.445 6.719 1 94.25 22 LEU B C 1
ATOM 2351 O O . LEU B 1 22 ? -3.07 -15.43 7.094 1 94.25 22 LEU B O 1
ATOM 2355 N N . GLN B 1 23 ? -4.91 -16.578 6.258 1 95.88 23 GLN B N 1
ATOM 2356 C CA . GLN B 1 23 ? -4.121 -17.734 5.848 1 95.88 23 GLN B CA 1
ATOM 2357 C C . GLN B 1 23 ? -4.547 -18.234 4.469 1 95.88 23 GLN B C 1
ATOM 2359 O O . GLN B 1 23 ? -5.73 -18.188 4.121 1 95.88 23 GLN B O 1
ATOM 2364 N N . PRO B 1 24 ? -3.654 -18.875 3.734 1 97.19 24 PRO B N 1
ATOM 2365 C CA . PRO B 1 24 ? -2.209 -18.891 3.98 1 97.19 24 PRO B CA 1
ATOM 2366 C C . PRO B 1 24 ? -1.568 -17.516 3.809 1 97.19 24 PRO B C 1
ATOM 2368 O O . PRO B 1 24 ? -2.135 -16.641 3.139 1 97.19 24 PRO B O 1
ATOM 2371 N N . LEU B 1 25 ? -0.376 -17.312 4.375 1 96.81 25 LEU B N 1
ATOM 2372 C CA . LEU B 1 25 ? 0.335 -16.047 4.246 1 96.81 25 LEU B CA 1
ATOM 2373 C C . LEU B 1 25 ? 0.968 -15.906 2.863 1 96.81 25 LEU B C 1
ATOM 2375 O O . LEU B 1 25 ? 1.156 -14.797 2.365 1 96.81 25 LEU B O 1
ATOM 2379 N N . ASN B 1 26 ? 1.3 -17.016 2.379 1 96.81 26 ASN B N 1
ATOM 2380 C CA . ASN B 1 26 ? 1.844 -17.109 1.029 1 96.81 26 ASN B CA 1
ATOM 2381 C C . ASN B 1 26 ? 1.224 -18.266 0.254 1 96.81 26 ASN B C 1
ATOM 2383 O O . ASN B 1 26 ? 1.128 -19.375 0.769 1 96.81 26 ASN B O 1
ATOM 2387 N N . ALA B 1 27 ? 0.758 -17.953 -0.901 1 98.06 27 ALA B N 1
ATOM 2388 C CA . ALA B 1 27 ? 0.205 -18.984 -1.772 1 98.06 27 ALA B CA 1
ATOM 2389 C C . ALA B 1 27 ? 0.829 -18.922 -3.164 1 98.06 27 ALA B C 1
ATOM 2391 O O . ALA B 1 27 ? 0.938 -17.844 -3.754 1 98.06 27 ALA B O 1
ATOM 2392 N N . ALA B 1 28 ? 1.249 -20.047 -3.617 1 98.56 28 ALA B N 1
ATOM 2393 C CA . ALA B 1 28 ? 1.688 -20.219 -5 1 98.56 28 ALA B CA 1
ATOM 2394 C C . ALA B 1 28 ? 0.771 -21.172 -5.758 1 98.56 28 ALA B C 1
ATOM 2396 O O . ALA B 1 28 ? 0.591 -22.328 -5.352 1 98.56 28 ALA B O 1
ATOM 2397 N N . VAL B 1 29 ? 0.212 -20.688 -6.852 1 98.69 29 VAL B N 1
ATOM 2398 C CA . VAL B 1 29 ? -0.718 -21.516 -7.605 1 98.69 29 VAL B CA 1
ATOM 2399 C C . VAL B 1 29 ? -0.413 -21.406 -9.102 1 98.69 29 VAL B C 1
ATOM 2401 O O . VAL B 1 29 ? 0.279 -20.484 -9.531 1 98.69 29 VAL B O 1
ATOM 2404 N N . LEU B 1 30 ? -0.897 -22.422 -9.844 1 98.62 30 LEU B N 1
ATOM 2405 C CA . LEU B 1 30 ? -0.724 -22.391 -11.289 1 98.62 30 LEU B CA 1
ATOM 2406 C C . LEU B 1 30 ? -1.763 -21.5 -11.945 1 98.62 30 LEU B C 1
ATOM 2408 O O . LEU B 1 30 ? -2.926 -21.484 -11.531 1 98.62 30 LEU B O 1
ATOM 2412 N N . ARG B 1 31 ? -1.315 -20.844 -12.977 1 98.44 31 ARG B N 1
ATOM 2413 C CA . ARG B 1 31 ? -2.254 -20.062 -13.781 1 98.44 31 ARG B CA 1
ATOM 2414 C C . ARG B 1 31 ? -3.457 -20.906 -14.18 1 98.44 31 ARG B C 1
ATOM 2416 O O . ARG B 1 31 ? -3.307 -22.062 -14.57 1 98.44 31 ARG B O 1
ATOM 2423 N N . GLY B 1 32 ? -4.645 -20.312 -14.055 1 98.19 32 GLY B N 1
ATOM 2424 C CA . GLY B 1 32 ? -5.867 -21 -14.445 1 98.19 32 GLY B CA 1
ATOM 2425 C C . GLY B 1 32 ? -6.504 -21.781 -13.312 1 98.19 32 GLY B C 1
ATOM 2426 O O . GLY B 1 32 ? -7.668 -22.172 -13.398 1 98.19 32 GLY B O 1
ATOM 2427 N N . SER B 1 33 ? -5.762 -22 -12.266 1 98.06 33 SER B N 1
ATOM 2428 C CA . SER B 1 33 ? -6.281 -22.766 -11.125 1 98.06 33 SER B CA 1
ATOM 2429 C C . SER B 1 33 ? -7.02 -21.844 -10.156 1 98.06 33 SER B C 1
ATOM 2431 O O . SER B 1 33 ? -7.406 -20.734 -10.508 1 98.06 33 SER B O 1
ATOM 2433 N N . LYS B 1 34 ? -7.355 -22.391 -8.938 1 98.56 34 LYS B N 1
ATOM 2434 C CA . LYS B 1 34 ? -8.023 -21.625 -7.879 1 98.56 34 LYS B CA 1
ATOM 2435 C C . LYS B 1 34 ? -7.059 -21.297 -6.746 1 98.56 34 LYS B C 1
ATOM 2437 O O . LYS B 1 34 ? -6.16 -22.078 -6.438 1 98.56 34 LYS B O 1
ATOM 2442 N N . ALA B 1 35 ? -7.199 -20.172 -6.254 1 98.75 35 ALA B N 1
ATOM 2443 C CA . ALA B 1 35 ? -6.516 -19.781 -5.02 1 98.75 35 ALA B CA 1
ATOM 2444 C C . ALA B 1 35 ? -7.516 -19.531 -3.895 1 98.75 35 ALA B C 1
ATOM 2446 O O . ALA B 1 35 ? -8.617 -19.047 -4.137 1 98.75 35 ALA B O 1
ATOM 2447 N N . ARG B 1 36 ? -7.109 -19.875 -2.686 1 98.62 36 ARG B N 1
ATOM 2448 C CA . ARG B 1 36 ? -7.996 -19.766 -1.532 1 98.62 36 ARG B CA 1
ATOM 2449 C C . ARG B 1 36 ? -7.289 -19.078 -0.367 1 98.62 36 ARG B C 1
ATOM 2451 O O . ARG B 1 36 ? -6.117 -19.344 -0.098 1 98.62 36 ARG B O 1
ATOM 2458 N N . PHE B 1 37 ? -8.016 -18.203 0.27 1 98.56 37 PHE B N 1
ATOM 2459 C CA . PHE B 1 37 ? -7.523 -17.516 1.458 1 98.56 37 PHE B CA 1
ATOM 2460 C C . PHE B 1 37 ? -8.602 -17.453 2.535 1 98.56 37 PHE B C 1
ATOM 2462 O O . PHE B 1 37 ? -9.766 -17.188 2.24 1 98.56 37 PHE B O 1
ATOM 2469 N N . ASN B 1 38 ? -8.18 -17.656 3.768 1 97.25 38 ASN B N 1
ATOM 2470 C CA . ASN B 1 38 ? -9.102 -17.625 4.902 1 97.25 38 ASN B CA 1
ATOM 2471 C C . ASN B 1 38 ? -8.797 -16.453 5.84 1 97.25 38 ASN B C 1
ATOM 2473 O O . ASN B 1 38 ? -7.645 -16.266 6.246 1 97.25 38 ASN B O 1
ATOM 2477 N N . CYS B 1 39 ? -9.797 -15.703 6.152 1 96.31 39 CYS B N 1
ATOM 2478 C CA . CYS B 1 39 ? -9.68 -14.602 7.094 1 96.31 39 CYS B CA 1
ATOM 2479 C C . CYS B 1 39 ? -10.641 -14.773 8.258 1 96.31 39 CYS B C 1
ATOM 2481 O O . CYS B 1 39 ? -11.852 -14.93 8.055 1 96.31 39 CYS B O 1
ATOM 2483 N N . SER B 1 40 ? -10.078 -14.742 9.445 1 93.12 40 SER B N 1
ATOM 2484 C CA . SER B 1 40 ? -10.883 -14.992 10.633 1 93.12 40 SER B CA 1
ATOM 2485 C C . SER B 1 40 ? -10.891 -13.773 11.555 1 93.12 40 SER B C 1
ATOM 2487 O O . SER B 1 40 ? -9.914 -13.023 11.609 1 93.12 40 SER B O 1
ATOM 2489 N N . THR B 1 41 ? -12.047 -13.547 12.172 1 91.06 41 THR B N 1
ATOM 2490 C CA . THR B 1 41 ? -12.195 -12.508 13.188 1 91.06 41 THR B CA 1
ATOM 2491 C C . THR B 1 41 ? -12.805 -13.078 14.461 1 91.06 41 THR B C 1
ATOM 2493 O O . THR B 1 41 ? -13.367 -14.172 14.453 1 91.06 41 THR B O 1
ATOM 2496 N N . THR B 1 42 ? -12.609 -12.398 15.555 1 86.06 42 THR B N 1
ATOM 2497 C CA . THR B 1 42 ? -13.125 -12.875 16.828 1 86.06 42 THR B CA 1
ATOM 2498 C C . THR B 1 42 ? -14.586 -12.453 17.016 1 86.06 42 THR B C 1
ATOM 2500 O O . THR B 1 42 ? -15.328 -13.078 17.766 1 86.06 42 THR B O 1
ATOM 2503 N N . GLN B 1 43 ? -15.023 -11.414 16.391 1 87.06 43 GLN B N 1
ATOM 2504 C CA . GLN B 1 43 ? -16.406 -10.945 16.359 1 87.06 43 GLN B CA 1
ATOM 2505 C C . GLN B 1 43 ? -16.906 -10.812 14.93 1 87.06 43 GLN B C 1
ATOM 2507 O O . GLN B 1 43 ? -16.125 -10.625 14 1 87.06 43 GLN B O 1
ATOM 2512 N N . PRO B 1 44 ? -18.219 -11.023 14.844 1 86.88 44 PRO B N 1
ATOM 2513 C CA . PRO B 1 44 ? -18.75 -10.812 13.5 1 86.88 44 PRO B CA 1
ATOM 2514 C C . PRO B 1 44 ? -18.484 -9.414 12.961 1 86.88 44 PRO B C 1
ATOM 2516 O O . PRO B 1 44 ? -18.875 -8.422 13.586 1 86.88 44 PRO B O 1
ATOM 2519 N N . PRO B 1 45 ? -17.859 -9.383 11.875 1 88.38 45 PRO B N 1
ATOM 2520 C CA . PRO B 1 45 ? -17.609 -8.039 11.336 1 88.38 45 PRO B CA 1
ATOM 2521 C C . PRO B 1 45 ? -18.828 -7.453 10.633 1 88.38 45 PRO B C 1
ATOM 2523 O O . PRO B 1 45 ? -19.578 -8.18 9.961 1 88.38 45 PRO B O 1
ATOM 2526 N N . SER B 1 46 ? -19.047 -6.168 10.82 1 92.06 46 SER B N 1
ATOM 2527 C CA . SER B 1 46 ? -20.125 -5.508 10.078 1 92.06 46 SER B CA 1
ATOM 2528 C C . SER B 1 46 ? -19.828 -5.484 8.578 1 92.06 46 SER B C 1
ATOM 2530 O O . SER B 1 46 ? -20.734 -5.645 7.758 1 92.06 46 SER B O 1
ATOM 2532 N N . VAL B 1 47 ? -18.594 -5.219 8.32 1 95.38 47 VAL B N 1
ATOM 2533 C CA . VAL B 1 47 ? -18.125 -5.223 6.938 1 95.38 47 VAL B CA 1
ATOM 2534 C C . VAL B 1 47 ? -16.75 -5.883 6.852 1 95.38 47 VAL B C 1
ATOM 2536 O O . VAL B 1 47 ? -15.883 -5.637 7.691 1 95.38 47 VAL B O 1
ATOM 2539 N N . MET B 1 48 ? -16.578 -6.707 5.891 1 96.12 48 MET B N 1
ATOM 2540 C CA . MET B 1 48 ? -15.273 -7.234 5.52 1 96.12 48 MET B CA 1
ATOM 2541 C C . MET B 1 48 ? -15.016 -7.047 4.031 1 96.12 48 MET B C 1
ATOM 2543 O O . MET B 1 48 ? -15.898 -7.281 3.205 1 96.12 48 MET B O 1
ATOM 2547 N N . THR B 1 49 ? -13.812 -6.613 3.705 1 97.62 49 THR B N 1
ATOM 2548 C CA . THR B 1 49 ? -13.461 -6.422 2.301 1 97.62 49 THR B CA 1
ATOM 2549 C C . THR B 1 49 ? -12.25 -7.266 1.924 1 97.62 49 THR B C 1
ATOM 2551 O O . THR B 1 49 ? -11.414 -7.57 2.775 1 97.62 49 THR B O 1
ATOM 2554 N N . TRP B 1 50 ? -12.211 -7.652 0.658 1 98.19 50 TRP B N 1
ATOM 2555 C CA . TRP B 1 50 ? -11.062 -8.336 0.08 1 98.19 50 TRP B CA 1
ATOM 2556 C C . TRP B 1 50 ? -10.516 -7.57 -1.119 1 98.19 50 TRP B C 1
ATOM 2558 O O . TRP B 1 50 ? -11.273 -7.16 -2 1 98.19 50 TRP B O 1
ATOM 2568 N N . THR B 1 51 ? -9.227 -7.371 -1.066 1 98.25 51 THR B N 1
ATOM 2569 C CA . THR B 1 51 ? -8.539 -6.785 -2.209 1 98.25 51 THR B CA 1
ATOM 2570 C C . THR B 1 51 ? -7.488 -7.738 -2.758 1 98.25 51 THR B C 1
ATOM 2572 O O . THR B 1 51 ? -6.793 -8.414 -1.993 1 98.25 51 THR B O 1
ATOM 2575 N N . VAL B 1 52 ? -7.445 -7.828 -4.094 1 98.62 52 VAL B N 1
ATOM 2576 C CA . VAL B 1 52 ? -6.453 -8.641 -4.793 1 98.62 52 VAL B CA 1
ATOM 2577 C C . VAL B 1 52 ? -5.621 -7.754 -5.719 1 98.62 52 VAL B C 1
ATOM 2579 O O . VAL B 1 52 ? -6.156 -7.141 -6.645 1 98.62 52 VAL B O 1
ATOM 2582 N N . ASN B 1 53 ? -4.332 -7.73 -5.391 1 98.06 53 ASN B N 1
ATOM 2583 C CA . ASN B 1 53 ? -3.396 -6.883 -6.125 1 98.06 53 ASN B CA 1
ATOM 2584 C C . ASN B 1 53 ? -3.936 -5.469 -6.297 1 98.06 53 ASN B C 1
ATOM 2586 O O . ASN B 1 53 ? -3.924 -4.922 -7.398 1 98.06 53 ASN B O 1
ATOM 2590 N N . GLY B 1 54 ? -4.535 -4.984 -5.203 1 96.06 54 GLY B N 1
ATOM 2591 C CA . GLY B 1 54 ? -4.949 -3.592 -5.141 1 96.06 54 GLY B CA 1
ATOM 2592 C C . GLY B 1 54 ? -6.391 -3.381 -5.562 1 96.06 54 GLY B C 1
ATOM 2593 O O . GLY B 1 54 ? -6.953 -2.303 -5.352 1 96.06 54 GLY B O 1
ATOM 2594 N N . ARG B 1 55 ? -7.008 -4.344 -6.086 1 97.06 55 ARG B N 1
ATOM 2595 C CA . ARG B 1 55 ? -8.383 -4.207 -6.555 1 97.06 55 ARG B CA 1
ATOM 2596 C C . ARG B 1 55 ? -9.367 -4.73 -5.516 1 97.06 55 ARG B C 1
ATOM 2598 O O . ARG B 1 55 ? -9.188 -5.828 -4.98 1 97.06 55 ARG B O 1
ATOM 2605 N N . LEU B 1 56 ? -10.367 -3.953 -5.309 1 98 56 LEU B N 1
ATOM 2606 C CA . LEU B 1 56 ? -11.438 -4.41 -4.43 1 98 56 LEU B CA 1
ATOM 2607 C C . LEU B 1 56 ? -12.312 -5.441 -5.133 1 98 56 LEU B C 1
ATOM 2609 O O . LEU B 1 56 ? -13.039 -5.109 -6.07 1 98 56 LEU B O 1
ATOM 2613 N N . VAL B 1 57 ? -12.359 -6.691 -4.586 1 98.5 57 VAL B N 1
ATOM 2614 C CA . VAL B 1 57 ? -12.984 -7.738 -5.383 1 98.5 57 VAL B CA 1
ATOM 2615 C C . VAL B 1 57 ? -14.227 -8.266 -4.656 1 98.5 57 VAL B C 1
ATOM 2617 O O . VAL B 1 57 ? -15.148 -8.781 -5.285 1 98.5 57 VAL B O 1
ATOM 2620 N N . ILE B 1 58 ? -14.203 -8.188 -3.293 1 98.31 58 ILE B N 1
ATOM 2621 C CA . ILE B 1 58 ? -15.32 -8.688 -2.5 1 98.31 58 ILE B CA 1
ATOM 2622 C C . ILE B 1 58 ? -15.609 -7.727 -1.352 1 98.31 58 ILE B C 1
ATOM 2624 O O . ILE B 1 58 ? -14.688 -7.211 -0.716 1 98.31 58 ILE B O 1
ATOM 2628 N N . THR B 1 59 ? -16.828 -7.465 -1.083 1 97.31 59 THR B N 1
ATOM 2629 C CA . THR B 1 59 ? -17.312 -6.844 0.144 1 97.31 59 THR B CA 1
ATOM 2630 C C . THR B 1 59 ? -18.391 -7.711 0.8 1 97.31 59 THR B C 1
ATOM 2632 O O . THR B 1 59 ? -19.375 -8.086 0.156 1 97.31 59 THR B O 1
ATOM 2635 N N . ILE B 1 60 ? -18.109 -8.023 2.014 1 96.44 60 ILE B N 1
ATOM 2636 C CA . ILE B 1 60 ? -19.062 -8.836 2.777 1 96.44 60 ILE B CA 1
ATOM 2637 C C . ILE B 1 60 ? -19.75 -7.973 3.828 1 96.44 60 ILE B C 1
ATOM 2639 O O . ILE B 1 60 ? -19.094 -7.301 4.625 1 96.44 60 ILE B O 1
ATOM 2643 N N . LEU B 1 61 ? -20.984 -8.016 3.793 1 94.06 61 LEU B N 1
ATOM 2644 C CA . LEU B 1 61 ? -21.797 -7.305 4.781 1 94.06 61 LEU B CA 1
ATOM 2645 C C . LEU B 1 61 ? -22.5 -8.281 5.707 1 94.06 61 LEU B C 1
ATOM 2647 O O . LEU B 1 61 ? -23.078 -9.273 5.254 1 94.06 61 LEU B O 1
ATOM 2651 N N . GLU B 1 62 ? -22.5 -8 6.895 1 84.62 62 GLU B N 1
ATOM 2652 C CA . GLU B 1 62 ? -23.25 -8.82 7.848 1 84.62 62 GLU B CA 1
ATOM 2653 C C . GLU B 1 62 ? -24.719 -8.867 7.488 1 84.62 62 GLU B C 1
ATOM 2655 O O . GLU B 1 62 ? -25.359 -9.922 7.559 1 84.62 62 GLU B O 1
ATOM 2660 N N . ALA B 1 63 ? -25.234 -7.789 6.977 1 79.31 63 ALA B N 1
ATOM 2661 C CA . ALA B 1 63 ? -26.672 -7.625 6.773 1 79.31 63 ALA B CA 1
ATOM 2662 C C . ALA B 1 63 ? -27.094 -8.195 5.426 1 79.31 63 ALA B C 1
ATOM 2664 O O . ALA B 1 63 ? -28.188 -8.758 5.305 1 79.31 63 ALA B O 1
ATOM 2665 N N . SER B 1 64 ? -26.297 -8.062 4.348 1 80.81 64 SER B N 1
ATOM 2666 C CA . SER B 1 64 ? -26.797 -8.328 3.004 1 80.81 64 SER B CA 1
ATOM 2667 C C . SER B 1 64 ? -25.953 -9.391 2.303 1 80.81 64 SER B C 1
ATOM 2669 O O . SER B 1 64 ? -26.312 -9.859 1.217 1 80.81 64 SER B O 1
ATOM 2671 N N . GLY B 1 65 ? -24.891 -9.734 2.908 1 90.06 65 GLY B N 1
ATOM 2672 C CA . GLY B 1 65 ? -24.141 -10.8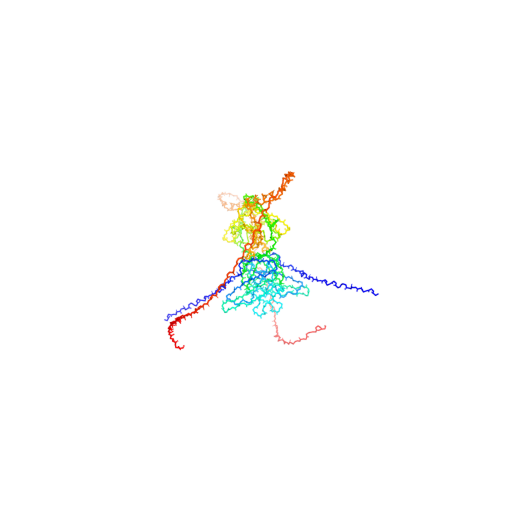52 2.344 1 90.06 65 GLY B CA 1
ATOM 2673 C C . GLY B 1 65 ? -22.969 -10.406 1.493 1 90.06 65 GLY B C 1
ATOM 2674 O O . GLY B 1 65 ? -22.297 -9.422 1.815 1 90.06 65 GLY B O 1
ATOM 2675 N N . VAL B 1 66 ? -22.703 -11.219 0.431 1 96.19 66 VAL B N 1
ATOM 2676 C CA . VAL B 1 66 ? -21.453 -11.062 -0.318 1 96.19 66 VAL B CA 1
ATOM 2677 C C . VAL B 1 66 ? -21.719 -10.281 -1.604 1 96.19 66 VAL B C 1
ATOM 2679 O O . VAL B 1 66 ? -22.641 -10.609 -2.361 1 96.19 66 VAL B O 1
ATOM 2682 N N . LEU B 1 67 ? -21 -9.242 -1.794 1 96.31 67 LEU B N 1
ATOM 2683 C CA . LEU B 1 67 ? -20.938 -8.539 -3.07 1 96.31 67 LEU B CA 1
ATOM 2684 C C . LEU B 1 67 ? -19.609 -8.789 -3.773 1 96.31 67 LEU B C 1
ATOM 2686 O O . LEU B 1 67 ? -18.547 -8.445 -3.244 1 96.31 67 LEU B O 1
ATOM 2690 N N . ASN B 1 68 ? -19.656 -9.414 -4.957 1 97.5 68 ASN B N 1
ATOM 2691 C CA . ASN B 1 68 ? -18.438 -9.711 -5.719 1 97.5 68 ASN B CA 1
ATOM 2692 C C . ASN B 1 68 ? -18.297 -8.797 -6.93 1 97.5 68 ASN B C 1
ATOM 2694 O O . ASN B 1 68 ? -19.297 -8.336 -7.484 1 97.5 68 ASN B O 1
ATOM 2698 N N . SER B 1 69 ? -17.125 -8.516 -7.312 1 97.12 69 SER B N 1
ATOM 2699 C CA . SER B 1 69 ? -16.875 -7.66 -8.469 1 97.12 69 SER B CA 1
ATOM 2700 C C . SER B 1 69 ? -17.172 -8.398 -9.773 1 97.12 69 SER B C 1
ATOM 2702 O O . SER B 1 69 ? -17.75 -7.824 -10.695 1 97.12 69 SER B O 1
ATOM 2704 N N . THR B 1 70 ? -16.688 -9.602 -9.891 1 97.38 70 THR B N 1
ATOM 2705 C CA . THR B 1 70 ? -16.938 -10.5 -11.008 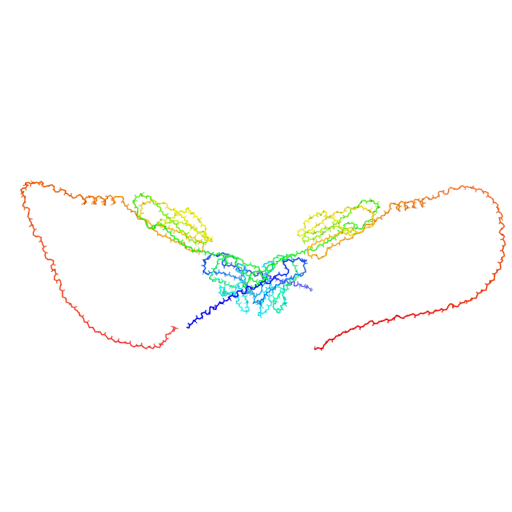1 97.38 70 THR B CA 1
ATOM 2706 C C . THR B 1 70 ? -17.203 -11.922 -10.523 1 97.38 70 THR B C 1
ATOM 2708 O O . THR B 1 70 ? -17.031 -12.211 -9.336 1 97.38 70 THR B O 1
ATOM 2711 N N . ASP B 1 71 ? -17.531 -12.781 -11.422 1 97.38 71 ASP B N 1
ATOM 2712 C CA . ASP B 1 71 ? -17.859 -14.164 -11.078 1 97.38 71 ASP B CA 1
ATOM 2713 C C . ASP B 1 71 ? -16.609 -14.953 -10.719 1 97.38 71 ASP B C 1
ATOM 2715 O O . ASP B 1 71 ? -16.688 -16.031 -10.141 1 97.38 71 ASP B O 1
ATOM 2719 N N . ARG B 1 72 ? -15.438 -14.383 -10.969 1 97.94 72 ARG B N 1
ATOM 2720 C CA . ARG B 1 72 ? -14.188 -15.07 -10.664 1 97.94 72 ARG B CA 1
ATOM 2721 C C . ARG B 1 72 ? -13.914 -15.07 -9.164 1 97.94 72 ARG B C 1
ATOM 2723 O O . ARG B 1 72 ? -13.117 -15.883 -8.672 1 97.94 72 ARG B O 1
ATOM 2730 N N . PHE B 1 73 ? -14.539 -14.078 -8.508 1 98.69 73 PHE B N 1
ATOM 2731 C CA . PHE B 1 73 ? -14.305 -13.93 -7.078 1 98.69 73 PHE B CA 1
ATOM 2732 C C . PHE B 1 73 ? -15.539 -14.328 -6.285 1 98.69 73 PHE B C 1
ATOM 2734 O O . PHE B 1 73 ? -16.656 -13.883 -6.586 1 98.69 73 PHE B O 1
ATOM 2741 N N . SER B 1 74 ? -15.312 -15.164 -5.277 1 98.38 74 SER B N 1
ATOM 2742 C CA . SER B 1 74 ? -16.406 -15.57 -4.402 1 98.38 74 SER B CA 1
ATOM 2743 C C . SER B 1 74 ? -15.938 -15.734 -2.963 1 98.38 74 SER B C 1
ATOM 2745 O O . SER B 1 74 ? -14.734 -15.836 -2.705 1 98.38 74 SER B O 1
ATOM 2747 N N . ALA B 1 75 ? -16.844 -15.664 -2.082 1 97.88 75 ALA B N 1
ATOM 2748 C CA . ALA B 1 75 ? -16.562 -15.852 -0.662 1 97.88 75 ALA B CA 1
ATOM 2749 C C . ALA B 1 75 ? -17.547 -16.828 -0.032 1 97.88 75 ALA B C 1
ATOM 2751 O O . ALA B 1 75 ? -18.75 -16.797 -0.345 1 97.88 75 ALA B O 1
ATOM 2752 N N . THR B 1 76 ? -17 -17.672 0.769 1 96.62 76 THR B N 1
ATOM 2753 C CA . THR B 1 76 ? -17.812 -18.656 1.477 1 96.62 76 THR B CA 1
ATOM 2754 C C . THR B 1 76 ? -17.672 -18.469 2.986 1 96.62 76 THR B C 1
ATOM 2756 O O . THR B 1 76 ? -16.578 -18.25 3.496 1 96.62 76 THR B O 1
ATOM 2759 N N . ASN B 1 77 ? -18.828 -18.562 3.695 1 95.38 77 ASN B N 1
ATOM 2760 C CA . ASN B 1 77 ? -18.859 -18.422 5.145 1 95.38 77 ASN B CA 1
ATOM 2761 C C . ASN B 1 77 ? -18.609 -19.75 5.848 1 95.38 77 ASN B C 1
ATOM 2763 O O . ASN B 1 77 ? -19.375 -20.703 5.703 1 95.38 77 ASN B O 1
ATOM 2767 N N . PHE B 1 78 ? -17.516 -19.828 6.602 1 94.31 78 PHE B N 1
ATOM 2768 C CA . PHE B 1 78 ? -17.172 -21.016 7.371 1 94.31 78 PHE B CA 1
ATOM 2769 C C . PHE B 1 78 ? -17.219 -20.734 8.867 1 94.31 78 PHE B C 1
ATOM 2771 O O . PHE B 1 78 ? -16.484 -21.328 9.648 1 94.31 78 PHE B O 1
ATOM 2778 N N . THR B 1 79 ? -18.016 -19.719 9.227 1 90.5 79 THR B N 1
ATOM 2779 C CA . THR B 1 79 ? -18.125 -19.266 10.602 1 90.5 79 THR B CA 1
ATOM 2780 C C . THR B 1 79 ? -18.609 -20.391 11.516 1 90.5 79 THR B C 1
ATOM 2782 O O . THR B 1 79 ? -19.531 -21.125 11.156 1 90.5 79 THR B O 1
ATOM 2785 N N . THR B 1 80 ? -17.906 -20.547 12.539 1 88.19 80 THR B N 1
ATOM 2786 C CA . THR B 1 80 ? -18.328 -21.375 13.68 1 88.19 80 THR B CA 1
ATOM 2787 C C . THR B 1 80 ? -18.375 -20.531 14.953 1 88.19 80 THR B C 1
ATOM 2789 O O . THR B 1 80 ? -17.859 -19.422 14.992 1 88.19 80 THR B O 1
ATOM 2792 N N . PRO B 1 81 ? -19.234 -20.953 15.875 1 83.25 81 PRO B N 1
ATOM 2793 C CA . PRO B 1 81 ? -19.266 -20.156 17.109 1 83.25 81 PRO B CA 1
ATOM 2794 C C . PRO B 1 81 ? -17.875 -19.812 17.625 1 83.25 81 PRO B C 1
ATOM 2796 O O . PRO B 1 81 ? -17.047 -20.703 17.812 1 83.25 81 PRO B O 1
ATOM 2799 N N . GLY B 1 82 ? -17.547 -18.609 17.734 1 80.56 82 GLY B N 1
ATOM 2800 C CA . GLY B 1 82 ? -16.266 -18.141 18.266 1 80.56 82 GLY B CA 1
ATOM 2801 C C . GLY B 1 82 ? -15.219 -17.922 17.188 1 80.56 82 GLY B C 1
ATOM 2802 O O . GLY B 1 82 ? -14.117 -17.469 17.484 1 80.56 82 GLY B O 1
ATOM 2803 N N . ASP B 1 83 ? -15.461 -18.359 16.016 1 85.81 83 ASP B N 1
ATOM 2804 C CA . ASP B 1 83 ? -14.547 -18.188 14.898 1 85.81 83 ASP B CA 1
ATOM 2805 C C . ASP B 1 83 ? -15.289 -17.734 13.648 1 85.81 83 ASP B C 1
ATOM 2807 O O . ASP B 1 83 ? -15.766 -18.562 12.867 1 85.81 83 ASP B O 1
ATOM 2811 N N . TYR B 1 84 ? -15.352 -16.453 13.477 1 90.25 84 TYR B N 1
ATOM 2812 C CA . TYR B 1 84 ? -15.977 -15.906 12.289 1 90.25 84 TYR B CA 1
ATOM 2813 C C . TYR B 1 84 ? -15.016 -15.914 11.109 1 90.25 84 TYR B C 1
ATOM 2815 O O . TYR B 1 84 ? -14.102 -15.086 11.039 1 90.25 84 TYR B O 1
ATOM 2823 N N . ARG B 1 85 ? -15.289 -16.828 10.211 1 94.5 85 ARG B N 1
ATOM 2824 C CA . ARG B 1 85 ? -14.297 -17.078 9.172 1 94.5 85 ARG B CA 1
ATOM 2825 C C . ARG B 1 85 ? -14.93 -17.016 7.785 1 94.5 85 ARG B C 1
ATOM 2827 O O . ARG B 1 85 ? -15.945 -17.672 7.527 1 94.5 85 ARG B O 1
ATOM 2834 N N . TRP B 1 86 ? -14.25 -16.266 6.91 1 95.75 86 TRP B N 1
ATOM 2835 C CA . TRP B 1 86 ? -14.625 -16.203 5.504 1 95.75 86 TRP B CA 1
ATOM 2836 C C . TRP B 1 86 ? -13.477 -16.641 4.609 1 95.75 86 TRP B C 1
ATOM 2838 O O . TRP B 1 86 ? -12.32 -16.281 4.859 1 95.75 86 TRP B O 1
ATOM 2848 N N . GLU B 1 87 ? -13.867 -17.438 3.572 1 97.38 87 GLU B N 1
ATOM 2849 C CA . GLU B 1 87 ? -12.875 -17.859 2.586 1 97.38 87 GLU B CA 1
ATOM 2850 C C . GLU B 1 87 ? -13.062 -17.125 1.265 1 97.38 87 GLU B C 1
ATOM 2852 O O . GLU B 1 87 ? -14.164 -17.094 0.708 1 97.38 87 GLU B O 1
ATOM 2857 N N . LEU B 1 88 ? -12.031 -16.531 0.841 1 98.5 88 LEU B N 1
ATOM 2858 C CA . LEU B 1 88 ? -11.992 -16.016 -0.524 1 98.5 88 LEU B CA 1
ATOM 2859 C C . LEU B 1 88 ? -11.547 -17.094 -1.499 1 98.5 88 LEU B C 1
ATOM 2861 O O . LEU B 1 88 ? -10.547 -17.781 -1.263 1 98.5 88 LEU B O 1
ATOM 2865 N N . VAL B 1 89 ? -12.281 -17.219 -2.568 1 98.81 89 VAL B N 1
ATOM 2866 C CA . VAL B 1 89 ? -11.867 -18.094 -3.658 1 98.81 89 VAL B CA 1
ATOM 2867 C C . VAL B 1 89 ? -11.672 -17.281 -4.934 1 98.81 89 VAL B C 1
ATOM 2869 O O . VAL B 1 89 ? -12.594 -16.594 -5.383 1 98.81 89 VAL B O 1
ATOM 2872 N N . ILE B 1 90 ? -10.539 -17.359 -5.465 1 98.81 90 ILE B N 1
ATOM 2873 C CA . ILE B 1 90 ? -10.234 -16.766 -6.762 1 98.81 90 ILE B CA 1
ATOM 2874 C C . ILE B 1 90 ? -10.203 -17.859 -7.832 1 98.81 90 ILE B C 1
ATOM 2876 O O . ILE B 1 90 ? -9.344 -18.734 -7.797 1 98.81 90 ILE B O 1
ATOM 2880 N N . SER B 1 91 ? -11.062 -17.766 -8.727 1 98.75 91 SER B N 1
ATOM 2881 C CA . SER B 1 91 ? -11.102 -18.75 -9.805 1 98.75 91 SER B CA 1
ATOM 2882 C C . SER B 1 91 ? -10.336 -18.266 -11.031 1 98.75 91 SER B C 1
ATOM 2884 O O . SER B 1 91 ? -10.195 -17.047 -11.234 1 98.75 91 SER B O 1
ATOM 2886 N N . ASN B 1 92 ? -9.828 -19.266 -11.805 1 98.38 92 ASN B N 1
ATOM 2887 C CA . ASN B 1 92 ? -9.102 -18.938 -13.031 1 98.38 92 ASN B CA 1
ATOM 2888 C C . ASN B 1 92 ? -8.062 -17.844 -12.797 1 98.38 92 ASN B C 1
ATOM 2890 O O . ASN B 1 92 ? -8.078 -16.828 -13.484 1 98.38 92 ASN B O 1
ATOM 2894 N N . VAL B 1 93 ? -7.199 -18.141 -11.93 1 98.56 93 VAL B N 1
ATOM 2895 C CA . VAL B 1 93 ? -6.188 -17.172 -11.508 1 98.56 93 VAL B CA 1
ATOM 2896 C C . VAL B 1 93 ? -5.309 -16.797 -12.695 1 98.56 93 VAL B C 1
ATOM 2898 O O . VAL B 1 93 ? -4.926 -17.656 -13.492 1 98.56 93 VAL B O 1
ATOM 2901 N N . GLN B 1 94 ? -5.031 -15.508 -12.75 1 97.94 94 GLN B N 1
ATOM 2902 C CA . GLN B 1 94 ? -4.195 -14.961 -13.812 1 97.94 94 GLN B CA 1
ATOM 2903 C C . GLN B 1 94 ? -2.939 -14.305 -13.242 1 97.94 94 GLN B C 1
ATOM 2905 O O . GLN B 1 94 ? -2.893 -13.969 -12.062 1 97.94 94 GLN B O 1
ATOM 2910 N N . ARG B 1 95 ? -1.919 -14.055 -14.125 1 97.06 95 ARG B N 1
ATOM 2911 C CA . ARG B 1 95 ? -0.667 -13.445 -13.688 1 97.06 95 ARG B CA 1
ATOM 2912 C C . ARG B 1 95 ? -0.911 -12.07 -13.078 1 97.06 95 ARG B C 1
ATOM 2914 O O . ARG B 1 95 ? -0.202 -11.664 -12.156 1 97.06 95 ARG B O 1
ATOM 2921 N N . ASP B 1 96 ? -1.97 -11.422 -13.57 1 96.56 96 ASP B N 1
ATOM 2922 C CA . ASP B 1 96 ? -2.279 -10.078 -13.102 1 96.56 96 ASP B CA 1
ATOM 2923 C C . ASP B 1 96 ? -2.865 -10.109 -11.695 1 96.56 96 ASP B C 1
ATOM 2925 O O . ASP B 1 96 ? -2.947 -9.07 -11.031 1 96.56 96 ASP B O 1
ATOM 2929 N N . ASP B 1 97 ? -3.268 -11.273 -11.211 1 98.31 97 ASP B N 1
ATOM 2930 C CA . ASP B 1 97 ? -3.779 -11.422 -9.852 1 98.31 97 ASP B CA 1
ATOM 2931 C C . ASP B 1 97 ? -2.639 -11.492 -8.844 1 98.31 97 ASP B C 1
ATOM 2933 O O . ASP B 1 97 ? -2.857 -11.328 -7.641 1 98.31 97 ASP B O 1
ATOM 2937 N N . ALA B 1 98 ? -1.423 -11.766 -9.344 1 98.62 98 ALA B N 1
ATOM 2938 C CA . ALA B 1 98 ? -0.297 -11.945 -8.43 1 98.62 98 ALA B CA 1
ATOM 2939 C C . ALA B 1 98 ? -0.029 -10.68 -7.625 1 98.62 98 ALA B C 1
ATOM 2941 O O . ALA B 1 98 ? -0.094 -9.57 -8.164 1 98.62 98 ALA B O 1
ATOM 2942 N N . GLY B 1 99 ? 0.274 -10.844 -6.359 1 98.5 99 GLY B N 1
ATOM 2943 C CA . GLY B 1 99 ? 0.523 -9.727 -5.469 1 98.5 99 GLY B CA 1
ATOM 2944 C C . GLY B 1 99 ? -0.122 -9.891 -4.105 1 98.5 99 GLY B C 1
ATOM 2945 O O . GLY B 1 99 ? -0.207 -11.008 -3.586 1 98.5 99 GLY B O 1
ATOM 2946 N N . GLU B 1 100 ? -0.477 -8.828 -3.525 1 98.19 100 GLU B N 1
ATOM 2947 C CA . GLU B 1 100 ? -1.042 -8.836 -2.18 1 98.19 100 GLU B CA 1
ATOM 2948 C C . GLU B 1 100 ? -2.514 -9.234 -2.201 1 98.19 100 GLU B C 1
ATOM 2950 O O . GLU B 1 100 ? -3.268 -8.805 -3.076 1 98.19 100 GLU B O 1
ATOM 2955 N N . VAL B 1 101 ? -2.822 -10.078 -1.33 1 98.62 101 VAL B N 1
ATOM 2956 C CA . VAL B 1 101 ? -4.211 -10.375 -0.992 1 98.62 101 VAL B CA 1
ATOM 2957 C C . VAL B 1 101 ? -4.523 -9.852 0.407 1 98.62 101 VAL B C 1
ATOM 2959 O O . VAL B 1 101 ? -3.893 -10.25 1.386 1 98.62 101 VAL B O 1
ATOM 2962 N N . THR B 1 102 ? -5.512 -8.953 0.487 1 97.94 102 THR B N 1
ATOM 2963 C CA . THR B 1 102 ? -5.742 -8.25 1.747 1 97.94 102 THR B CA 1
ATOM 2964 C C . THR B 1 102 ? -7.176 -8.469 2.229 1 97.94 102 THR B C 1
ATOM 2966 O O . THR B 1 102 ? -8.125 -8.344 1.452 1 97.94 102 THR B O 1
ATOM 2969 N N . CYS B 1 103 ? -7.305 -8.875 3.41 1 97.31 103 CYS B N 1
ATOM 2970 C CA . CYS B 1 103 ? -8.578 -8.906 4.125 1 97.31 103 CYS B CA 1
ATOM 2971 C C . CYS B 1 103 ? -8.633 -7.805 5.184 1 97.31 103 CYS B C 1
ATOM 2973 O O . CYS B 1 103 ? -7.668 -7.605 5.922 1 97.31 103 CYS B O 1
ATOM 2975 N N . GLN B 1 104 ? -9.734 -7.109 5.191 1 96.5 104 GLN B N 1
ATOM 2976 C CA . GLN B 1 104 ? -9.828 -6.016 6.152 1 96.5 104 GLN B CA 1
ATOM 2977 C C . GLN B 1 104 ? -11.266 -5.832 6.637 1 96.5 104 GLN B C 1
ATOM 2979 O O . GLN B 1 104 ? -12.211 -5.926 5.848 1 96.5 104 GLN B O 1
ATOM 2984 N N . VAL B 1 105 ? -11.406 -5.555 7.918 1 96.62 105 VAL B N 1
ATOM 2985 C CA . VAL B 1 105 ? -12.719 -5.281 8.492 1 96.62 105 VAL B CA 1
ATOM 2986 C C . VAL B 1 105 ? -12.867 -3.785 8.758 1 96.62 105 VAL B C 1
ATOM 2988 O O . VAL B 1 105 ? -11.867 -3.066 8.859 1 96.62 105 VAL B O 1
ATOM 2991 N N . LEU B 1 106 ? -14.117 -3.359 8.859 1 96.31 106 LEU B N 1
ATOM 2992 C CA . LEU B 1 106 ? -14.367 -1.949 9.141 1 96.31 106 LEU B CA 1
ATOM 2993 C C . LEU B 1 106 ? -13.727 -1.528 10.453 1 96.31 106 LEU B C 1
ATOM 2995 O O . LEU B 1 106 ? -13.93 -2.174 11.484 1 96.31 106 LEU B O 1
ATOM 2999 N N . GLY B 1 107 ? -12.93 -0.484 10.336 1 95.44 107 GLY B N 1
ATOM 3000 C CA . GLY B 1 107 ? -12.234 0.021 11.508 1 95.44 107 GLY B CA 1
ATOM 3001 C C . GLY B 1 107 ? -10.906 -0.676 11.758 1 95.44 107 GLY B C 1
ATOM 3002 O O . GLY B 1 107 ? -10.141 -0.264 12.633 1 95.44 107 GLY B O 1
ATOM 3003 N N . GLY B 1 108 ? -10.641 -1.664 11 1 91.94 108 GLY B N 1
ATOM 3004 C CA . GLY B 1 108 ? -9.461 -2.475 11.266 1 91.94 108 GLY B CA 1
ATOM 3005 C C . GLY B 1 108 ? -8.328 -2.211 10.297 1 91.94 108 GLY B C 1
ATOM 3006 O O . GLY B 1 108 ? -8.531 -1.613 9.242 1 91.94 108 GLY B O 1
ATOM 3007 N N . ALA B 1 109 ? -7.125 -2.666 10.719 1 93.31 109 ALA B N 1
ATOM 3008 C CA . ALA B 1 109 ? -5.953 -2.65 9.852 1 93.31 109 ALA B CA 1
ATOM 3009 C C . ALA B 1 109 ? -6.012 -3.783 8.828 1 93.31 109 ALA B C 1
ATOM 3011 O O . ALA B 1 109 ? -6.676 -4.797 9.055 1 93.31 109 ALA B O 1
ATOM 3012 N N . PRO B 1 110 ? -5.367 -3.623 7.777 1 95.81 110 PRO B N 1
ATOM 3013 C CA . PRO B 1 110 ? -5.344 -4.691 6.773 1 95.81 110 PRO B CA 1
ATOM 3014 C C . PRO B 1 110 ? -4.512 -5.895 7.211 1 95.81 110 PRO B C 1
ATOM 3016 O O . PRO B 1 110 ? -3.473 -5.73 7.855 1 95.81 110 PRO B O 1
ATOM 3019 N N . ARG B 1 111 ? -4.992 -7.031 6.914 1 96.88 111 ARG B N 1
ATOM 3020 C CA . ARG B 1 111 ? -4.211 -8.266 6.969 1 96.88 111 ARG B CA 1
ATOM 3021 C C . ARG B 1 111 ? -3.768 -8.695 5.574 1 96.88 111 ARG B C 1
ATOM 3023 O O . ARG B 1 111 ? -4.594 -8.859 4.676 1 96.88 111 ARG B O 1
ATOM 3030 N N . ILE B 1 112 ? -2.467 -8.969 5.457 1 97.12 112 ILE B N 1
ATOM 3031 C CA . ILE B 1 112 ? -1.932 -9.062 4.102 1 97.12 112 ILE B CA 1
ATOM 3032 C C . ILE B 1 112 ? -1.318 -10.438 3.881 1 97.12 112 ILE B C 1
ATOM 3034 O O . ILE B 1 112 ? -0.586 -10.945 4.734 1 97.12 112 ILE B O 1
ATOM 3038 N N . ALA B 1 113 ? -1.668 -11.062 2.811 1 98.12 113 ALA B N 1
ATOM 3039 C CA . ALA B 1 113 ? -1.052 -12.273 2.273 1 98.12 113 ALA B CA 1
ATOM 3040 C C . ALA B 1 113 ? -0.497 -12.031 0.872 1 98.12 113 ALA B C 1
ATOM 3042 O O . ALA B 1 113 ? -0.656 -10.945 0.315 1 98.12 113 ALA B O 1
ATOM 3043 N N . THR B 1 114 ? 0.239 -13.062 0.348 1 98.38 114 THR B N 1
ATOM 3044 C CA . THR B 1 114 ? 0.814 -12.914 -0.984 1 98.38 114 THR B CA 1
ATOM 3045 C C . THR B 1 114 ? 0.392 -14.062 -1.888 1 98.38 114 THR B C 1
ATOM 3047 O O . THR B 1 114 ? 0.377 -15.219 -1.46 1 98.38 114 THR B O 1
ATOM 3050 N N . LEU B 1 115 ? 0.009 -13.688 -3.068 1 98.81 115 LEU B N 1
ATOM 3051 C CA . LEU B 1 115 ? -0.355 -14.664 -4.09 1 98.81 115 LEU B CA 1
ATOM 3052 C C . LEU B 1 115 ? 0.661 -14.672 -5.227 1 98.81 115 LEU B C 1
ATOM 3054 O O . LEU B 1 115 ? 0.934 -13.625 -5.824 1 98.81 115 LEU B O 1
ATOM 3058 N N . SER B 1 116 ? 1.259 -15.82 -5.465 1 98.75 116 SER B N 1
ATOM 3059 C CA . SER B 1 116 ? 2.105 -16.031 -6.633 1 98.75 116 SER B CA 1
ATOM 3060 C C . SER B 1 116 ? 1.402 -16.891 -7.68 1 98.75 116 SER B C 1
ATOM 3062 O O . SER B 1 116 ? 0.872 -17.953 -7.359 1 98.75 116 SER B O 1
ATOM 3064 N N . VAL B 1 117 ? 1.371 -16.359 -8.836 1 98.81 117 VAL B N 1
ATOM 3065 C CA . VAL B 1 117 ? 0.783 -17.109 -9.945 1 98.81 117 VAL B CA 1
ATOM 3066 C C . VAL B 1 117 ? 1.885 -17.609 -10.883 1 98.81 117 VAL B C 1
ATOM 3068 O O . VAL B 1 117 ? 2.6 -16.797 -11.484 1 98.81 117 VAL B O 1
ATOM 3071 N N . GLN B 1 118 ? 1.952 -18.906 -11.016 1 98.75 118 GLN B N 1
ATOM 3072 C CA . GLN B 1 118 ? 3.055 -19.5 -11.758 1 98.75 118 GLN B CA 1
ATOM 3073 C C . GLN B 1 118 ? 2.545 -20.297 -12.961 1 98.75 118 GLN B C 1
ATOM 3075 O O . GLN B 1 118 ? 1.34 -20.5 -13.109 1 98.75 118 GLN B O 1
ATOM 3080 N N . GLU B 1 119 ? 3.477 -20.562 -13.867 1 98.38 119 GLU B N 1
ATOM 3081 C CA . GLU B 1 119 ? 3.094 -21.266 -15.094 1 98.38 119 GLU B CA 1
ATOM 3082 C C . GLU B 1 119 ? 3.904 -22.547 -15.281 1 98.38 119 GLU B C 1
ATOM 3084 O O . GLU B 1 119 ? 5.133 -22.531 -15.172 1 98.38 119 GLU B O 1
ATOM 3089 N N . ARG B 1 120 ? 3.148 -23.531 -15.562 1 97.81 120 ARG B N 1
ATOM 3090 C CA . ARG B 1 120 ? 3.732 -24.844 -15.836 1 97.81 120 ARG B CA 1
ATOM 3091 C C . ARG B 1 120 ? 4.129 -24.969 -17.297 1 97.81 120 ARG B C 1
ATOM 3093 O O . ARG B 1 120 ? 3.33 -24.672 -18.188 1 97.81 120 ARG B O 1
ATOM 3100 N N . GLY B 1 121 ? 5.34 -25.328 -17.516 1 98.12 121 GLY B N 1
ATOM 3101 C CA . GLY B 1 121 ? 5.801 -25.609 -18.875 1 98.12 121 GLY B CA 1
ATOM 3102 C C . GLY B 1 121 ? 5.863 -27.094 -19.188 1 98.12 121 GLY B C 1
ATOM 3103 O O . GLY B 1 121 ? 5.086 -27.875 -18.641 1 98.12 121 GLY B O 1
ATOM 3104 N N . SER B 1 122 ? 6.719 -27.328 -20.219 1 98.06 122 SER B N 1
ATOM 3105 C CA . SER B 1 122 ? 6.934 -28.719 -20.609 1 98.06 122 SER B CA 1
ATOM 3106 C C . SER B 1 122 ? 8.336 -29.188 -20.234 1 98.06 122 SER B C 1
ATOM 3108 O O . SER B 1 122 ? 9.258 -28.391 -20.125 1 98.06 122 SER B O 1
ATOM 3110 N N . VAL B 1 123 ? 8.484 -30.438 -20.016 1 98.25 123 VAL B N 1
ATOM 3111 C CA . VAL B 1 123 ? 9.781 -31.031 -19.719 1 98.25 123 VAL B CA 1
ATOM 3112 C C . VAL B 1 123 ? 10.008 -32.219 -20.641 1 98.25 123 VAL B C 1
ATOM 3114 O O . VAL B 1 123 ? 9.086 -33 -20.922 1 98.25 123 VAL B O 1
ATOM 3117 N N . GLY B 1 124 ? 11.297 -32.281 -21.094 1 98.12 124 GLY B N 1
ATOM 3118 C CA . GLY B 1 124 ? 11.664 -33.375 -21.969 1 98.12 124 GLY B CA 1
ATOM 3119 C C . GLY B 1 124 ? 13.148 -33.656 -21.969 1 98.12 124 GLY B C 1
ATOM 3120 O O . GLY B 1 124 ? 13.961 -32.781 -21.734 1 98.12 124 GLY B O 1
ATOM 3121 N N . ILE B 1 125 ? 13.453 -34.906 -22.172 1 98.19 125 ILE B N 1
ATOM 3122 C CA . ILE B 1 125 ? 14.828 -35.312 -22.438 1 98.19 125 ILE B CA 1
ATOM 3123 C C . ILE B 1 125 ? 15.031 -35.5 -23.938 1 98.19 125 ILE B C 1
ATOM 3125 O O . ILE B 1 125 ? 14.367 -36.312 -24.562 1 98.19 125 ILE B O 1
ATOM 3129 N N . ILE B 1 126 ? 16.016 -34.719 -24.438 1 96.31 126 ILE B N 1
ATOM 3130 C CA . ILE B 1 126 ? 16.234 -34.719 -25.891 1 96.31 126 ILE B CA 1
ATOM 3131 C C . ILE B 1 126 ? 16.906 -36.031 -26.297 1 96.31 126 ILE B C 1
ATOM 3133 O O . ILE B 1 126 ? 17.844 -36.5 -25.656 1 96.31 126 ILE B O 1
ATOM 3137 N N . GLY B 1 127 ? 16.547 -36.656 -27.5 1 93.94 127 GLY B N 1
ATOM 3138 C CA . GLY B 1 127 ? 17.172 -37.844 -28.047 1 93.94 127 GLY B CA 1
ATOM 3139 C C . GLY B 1 127 ? 16.531 -39.125 -27.578 1 93.94 127 GLY B C 1
ATOM 3140 O O . GLY B 1 127 ? 16.672 -40.156 -28.234 1 93.94 127 GLY B O 1
ATOM 3141 N N . GLY B 1 128 ? 15.875 -39.094 -26.359 1 93.69 128 GLY B N 1
ATOM 3142 C CA . GLY B 1 128 ? 15.141 -40.281 -25.891 1 93.69 128 GLY B CA 1
ATOM 3143 C C . GLY B 1 128 ? 16.047 -41.344 -25.328 1 93.69 128 GLY B C 1
ATOM 3144 O O . GLY B 1 128 ? 17.062 -41.062 -24.703 1 93.69 128 GLY B O 1
ATOM 3145 N N . ASN B 1 129 ? 15.547 -42.656 -25.5 1 96.81 129 ASN B N 1
ATOM 3146 C CA . ASN B 1 129 ? 16.281 -43.781 -24.984 1 96.81 129 ASN B CA 1
ATOM 3147 C C . ASN B 1 129 ? 17.625 -43.969 -25.703 1 96.81 129 ASN B C 1
ATOM 3149 O O . ASN B 1 129 ? 17.75 -43.656 -26.891 1 96.81 129 ASN B O 1
ATOM 3153 N N . GLN B 1 130 ? 18.562 -44.562 -24.922 1 96.88 130 GLN B N 1
ATOM 3154 C CA . GLN B 1 130 ? 19.875 -44.812 -25.516 1 96.88 130 GLN B CA 1
ATOM 3155 C C . GLN B 1 130 ? 20.344 -46.219 -25.219 1 96.88 130 GLN B C 1
ATOM 3157 O O . GLN B 1 130 ? 20.031 -46.781 -24.156 1 96.88 130 GLN B O 1
ATOM 3162 N N . THR B 1 131 ? 21 -46.812 -26.141 1 96.12 131 THR B N 1
ATOM 3163 C CA . THR B 1 131 ? 21.703 -48.062 -25.969 1 96.12 131 THR B CA 1
ATOM 3164 C C . THR B 1 131 ? 23.203 -47.875 -26.172 1 96.12 131 THR B C 1
ATOM 3166 O O . THR B 1 131 ? 23.641 -47.344 -27.188 1 96.12 131 THR B O 1
ATOM 3169 N N . LYS B 1 132 ? 23.938 -48.25 -25.156 1 96.12 132 LYS B N 1
ATOM 3170 C CA . LYS B 1 132 ? 25.375 -48.062 -25.203 1 96.12 132 LYS B CA 1
ATOM 3171 C C . LYS B 1 132 ? 26.109 -49.312 -24.734 1 96.12 132 LYS B C 1
ATOM 3173 O O . LYS B 1 132 ? 25.547 -50.125 -24 1 96.12 132 LYS B O 1
ATOM 3178 N N . THR B 1 133 ? 27.375 -49.469 -25.188 1 94.69 133 THR B N 1
ATOM 3179 C CA . THR B 1 133 ? 28.219 -50.562 -24.703 1 94.69 133 THR B CA 1
ATOM 3180 C C . THR B 1 133 ? 28.734 -50.25 -23.297 1 94.69 133 THR B C 1
ATOM 3182 O O . THR B 1 133 ? 28.938 -49.062 -22.953 1 94.69 133 THR B O 1
ATOM 3185 N N . GLU B 1 134 ? 28.922 -51.344 -22.625 1 94.12 134 GLU B N 1
ATOM 3186 C CA . GLU B 1 134 ? 29.422 -51.188 -21.266 1 94.12 134 GLU B CA 1
ATOM 3187 C C . GLU B 1 134 ? 30.719 -50.375 -21.25 1 94.12 134 GLU B C 1
ATOM 3189 O O . GLU B 1 134 ? 31.641 -50.656 -22.031 1 94.12 134 GLU B O 1
ATOM 3194 N N . GLY B 1 135 ? 30.781 -49.375 -20.344 1 93.5 135 GLY B N 1
ATOM 3195 C CA . GLY B 1 135 ? 31.984 -48.562 -20.203 1 93.5 135 GLY B CA 1
ATOM 3196 C C . GLY B 1 135 ? 31.922 -47.281 -21.047 1 93.5 135 GLY B C 1
ATOM 3197 O O . GLY B 1 135 ? 32.719 -46.375 -20.812 1 93.5 135 GLY B O 1
ATOM 3198 N N . ALA B 1 136 ? 31.062 -47.25 -22.047 1 94.81 136 ALA B N 1
ATOM 3199 C CA . ALA B 1 136 ? 30.953 -46.094 -22.922 1 94.81 136 ALA B CA 1
ATOM 3200 C C . ALA B 1 136 ? 30.391 -44.875 -22.188 1 94.81 136 ALA B C 1
ATOM 3202 O O . ALA B 1 136 ? 29.578 -45.031 -21.281 1 94.81 136 ALA B O 1
ATOM 3203 N N . GLN B 1 137 ? 30.844 -43.688 -22.609 1 95.94 137 GLN B N 1
ATOM 3204 C CA . GLN B 1 137 ? 30.281 -42.438 -22.094 1 95.94 137 GLN B CA 1
ATOM 3205 C C . GLN B 1 137 ? 29.141 -41.938 -22.969 1 95.94 137 GLN B C 1
ATOM 3207 O O . GLN B 1 137 ? 29.203 -42.062 -24.203 1 95.94 137 GLN B O 1
ATOM 3212 N N . THR B 1 138 ? 28.172 -41.438 -22.281 1 95.62 138 THR B N 1
ATOM 3213 C CA . THR B 1 138 ? 27.062 -40.844 -23.016 1 95.62 138 THR B CA 1
ATOM 3214 C C . THR B 1 138 ? 26.5 -39.625 -22.266 1 95.62 138 THR B C 1
ATOM 3216 O O . THR B 1 138 ? 26.891 -39.375 -21.125 1 95.62 138 THR B O 1
ATOM 3219 N N . GLU B 1 139 ? 25.625 -38.844 -23.031 1 96.88 139 GLU B N 1
ATOM 3220 C CA . GLU B 1 139 ? 25.047 -37.656 -22.438 1 96.88 139 GLU B CA 1
ATOM 3221 C C . GLU B 1 139 ? 23.547 -37.562 -22.672 1 96.88 139 GLU B C 1
ATOM 3223 O O . GLU B 1 139 ? 23.047 -38.031 -23.688 1 96.88 139 GLU B O 1
ATOM 3228 N N . PHE B 1 140 ? 22.922 -37.094 -21.688 1 97.56 140 PHE B N 1
ATOM 3229 C CA . PHE B 1 140 ? 21.516 -36.781 -21.781 1 97.56 140 PHE B CA 1
ATOM 3230 C C . PHE B 1 140 ? 21.266 -35.312 -21.625 1 97.56 140 PHE B C 1
ATOM 3232 O O . PHE B 1 140 ? 21.922 -34.656 -20.797 1 97.56 140 PHE B O 1
ATOM 3239 N N . GLN B 1 141 ? 20.344 -34.781 -22.406 1 97.62 141 GLN B N 1
ATOM 3240 C CA . GLN B 1 141 ? 20.016 -33.375 -22.344 1 97.62 141 GLN B CA 1
ATOM 3241 C C . GLN B 1 141 ? 18.562 -33.156 -21.922 1 97.62 141 GLN B C 1
ATOM 3243 O O . GLN B 1 141 ? 17.641 -33.688 -22.562 1 97.62 141 GLN B O 1
ATOM 3248 N N . CYS B 1 142 ? 18.406 -32.469 -20.906 1 98.06 142 CYS B N 1
ATOM 3249 C CA . CYS B 1 142 ? 17.094 -32.125 -20.406 1 98.06 142 CYS B CA 1
ATOM 3250 C C . CYS B 1 142 ? 16.703 -30.703 -20.844 1 98.06 142 CYS B C 1
ATOM 3252 O O . CYS B 1 142 ? 17.516 -29.797 -20.797 1 98.06 142 CYS B O 1
ATOM 3254 N N . ARG B 1 143 ? 15.398 -30.562 -21.219 1 97.81 143 ARG B N 1
ATOM 3255 C CA . ARG B 1 143 ? 14.867 -29.25 -21.609 1 97.81 143 ARG B CA 1
ATOM 3256 C C . ARG B 1 143 ? 13.562 -28.953 -20.875 1 97.81 143 ARG B C 1
ATOM 3258 O O . ARG B 1 143 ? 12.625 -29.75 -20.922 1 97.81 143 ARG B O 1
ATOM 3265 N N . ALA B 1 144 ? 13.523 -27.938 -20.172 1 98.25 144 ALA B N 1
ATOM 3266 C CA . ALA B 1 144 ? 12.312 -27.375 -19.578 1 98.25 144 ALA B CA 1
ATOM 3267 C C . ALA B 1 144 ? 11.906 -26.078 -20.281 1 98.25 144 ALA B C 1
ATOM 3269 O O . ALA B 1 144 ? 12.602 -25.062 -20.172 1 98.25 144 ALA B O 1
ATOM 3270 N N . VAL B 1 145 ? 10.633 -26.125 -20.938 1 98.12 145 VAL B N 1
ATOM 3271 C CA . VAL B 1 145 ? 10.281 -25.016 -21.812 1 98.12 145 VAL B CA 1
ATOM 3272 C C . VAL B 1 145 ? 9.016 -24.328 -21.312 1 98.12 145 VAL B C 1
ATOM 3274 O O . VAL B 1 145 ? 8.023 -25 -21 1 98.12 145 VAL B O 1
ATOM 3277 N N . GLY B 1 146 ? 9.086 -23 -21.188 1 98.25 146 GLY B N 1
ATOM 3278 C CA . GLY B 1 146 ? 7.883 -22.219 -20.984 1 98.25 146 GLY B CA 1
ATOM 3279 C C . GLY B 1 146 ? 7.453 -22.172 -19.531 1 98.25 146 GLY B C 1
ATOM 3280 O O . GLY B 1 146 ? 6.258 -22.219 -19.219 1 98.25 146 GLY B O 1
ATOM 3281 N N . TRP B 1 147 ? 8.461 -22.125 -18.656 1 98.31 147 TRP B N 1
ATOM 3282 C CA . TRP B 1 147 ? 8.125 -22.141 -17.234 1 98.31 147 TRP B CA 1
ATOM 3283 C C . TRP B 1 147 ? 8.164 -20.734 -16.641 1 98.31 147 TRP B C 1
ATOM 3285 O O . TRP B 1 147 ? 8.922 -19.875 -17.125 1 98.31 147 TRP B O 1
ATOM 3295 N N . PHE B 1 148 ? 7.391 -20.547 -15.641 1 98.31 148 PHE B N 1
ATOM 3296 C CA . PHE B 1 148 ? 7.496 -19.344 -14.812 1 98.31 148 PHE B CA 1
ATOM 3297 C C . PHE B 1 148 ? 7.199 -19.672 -13.352 1 98.31 148 PHE B C 1
ATOM 3299 O O . PHE B 1 148 ? 6.145 -20.234 -13.039 1 98.31 148 PHE B O 1
ATOM 3306 N N . PRO B 1 149 ? 7.918 -19.25 -12.367 1 97.75 149 PRO B N 1
ATOM 3307 C CA . PRO B 1 149 ? 9.25 -18.672 -12.547 1 97.75 149 PRO B CA 1
ATOM 3308 C C . PRO B 1 149 ? 10.266 -19.672 -13.078 1 97.75 149 PRO B C 1
ATOM 3310 O O . PRO B 1 149 ? 9.883 -20.719 -13.625 1 97.75 149 PRO B O 1
ATOM 3313 N N . GLU B 1 150 ? 11.492 -19.219 -13.109 1 97.38 150 GLU B N 1
ATOM 3314 C CA . GLU B 1 150 ? 12.539 -20.156 -13.5 1 97.38 150 GLU B CA 1
ATOM 3315 C C . GLU B 1 150 ? 12.477 -21.422 -12.664 1 97.38 150 GLU B C 1
ATOM 3317 O O . GLU B 1 150 ? 12.531 -21.375 -11.438 1 97.38 150 GLU B O 1
ATOM 3322 N N . PRO B 1 151 ? 12.438 -22.578 -13.375 1 97.62 151 PRO B N 1
ATOM 3323 C CA . PRO B 1 151 ? 12.258 -23.812 -12.625 1 97.62 151 PRO B CA 1
ATOM 3324 C C . PRO B 1 151 ? 13.57 -24.375 -12.086 1 97.62 151 PRO B C 1
ATOM 3326 O O . PRO B 1 151 ? 14.641 -24.047 -12.594 1 97.62 151 PRO B O 1
ATOM 3329 N N . SER B 1 152 ? 13.469 -25.141 -11.039 1 96.94 152 SER B N 1
ATOM 3330 C CA . SER B 1 152 ? 14.578 -25.984 -10.594 1 96.94 152 SER B CA 1
ATOM 3331 C C . SER B 1 152 ? 14.625 -27.281 -11.375 1 96.94 152 SER B C 1
ATOM 3333 O O . SER B 1 152 ? 13.609 -27.969 -11.523 1 96.94 152 SER B O 1
ATOM 3335 N N . VAL B 1 153 ? 15.82 -27.562 -11.883 1 97.69 153 VAL B N 1
ATOM 3336 C CA . VAL B 1 153 ? 15.977 -28.781 -12.688 1 97.69 153 VAL B CA 1
ATOM 3337 C C . VAL B 1 153 ? 17 -29.703 -12.023 1 97.69 153 VAL B C 1
ATOM 3339 O O . VAL B 1 153 ? 18.031 -29.25 -11.531 1 97.69 153 VAL B O 1
ATOM 3342 N N . SER B 1 154 ? 16.688 -30.938 -12.023 1 97.44 154 SER B N 1
ATOM 3343 C CA . SER B 1 154 ? 17.609 -31.938 -11.477 1 97.44 154 SER B CA 1
ATOM 3344 C C . SER B 1 154 ? 17.5 -33.25 -12.219 1 97.44 154 SER B C 1
ATOM 3346 O O . SER B 1 154 ? 16.562 -33.469 -12.992 1 97.44 154 SER B O 1
ATOM 3348 N N . TRP B 1 155 ? 18.5 -34.125 -11.961 1 98 155 TRP B N 1
ATOM 3349 C CA . TRP B 1 155 ? 18.516 -35.438 -12.578 1 98 155 TRP B CA 1
ATOM 3350 C C . TRP B 1 155 ? 18.297 -36.531 -11.531 1 98 155 TRP B C 1
ATOM 3352 O O . TRP B 1 155 ? 18.641 -36.344 -10.367 1 98 155 TRP B O 1
ATOM 3362 N N . SER B 1 156 ? 17.688 -37.562 -11.953 1 97.5 156 SER B N 1
ATOM 3363 C CA . SER B 1 156 ? 17.656 -38.781 -11.18 1 97.5 156 SER B CA 1
ATOM 3364 C C . SER B 1 156 ? 18.031 -40 -12.031 1 97.5 156 SER B C 1
ATOM 3366 O O . SER B 1 156 ? 17.438 -40.219 -13.094 1 97.5 156 SER B O 1
ATOM 3368 N N . VAL B 1 157 ? 19.094 -40.719 -11.562 1 97 157 VAL B N 1
ATOM 3369 C CA . VAL B 1 157 ? 19.469 -41.969 -12.234 1 97 157 VAL B CA 1
ATOM 3370 C C . VAL B 1 157 ? 19.281 -43.156 -11.297 1 97 157 VAL B C 1
ATOM 3372 O O . VAL B 1 157 ? 20 -43.281 -10.297 1 97 157 VAL B O 1
ATOM 3375 N N . ASN B 1 158 ? 18.344 -43.906 -11.648 1 96.19 158 ASN B N 1
ATOM 3376 C CA . ASN B 1 158 ? 17.984 -45.031 -10.789 1 96.19 158 ASN B CA 1
ATOM 3377 C C . ASN B 1 158 ? 17.734 -44.594 -9.352 1 96.19 158 ASN B C 1
ATOM 3379 O O . ASN B 1 158 ? 18.203 -45.219 -8.406 1 96.19 158 ASN B O 1
ATOM 3383 N N . GLY B 1 159 ? 17.125 -43.438 -9.211 1 94.31 159 GLY B N 1
ATOM 3384 C CA . GLY B 1 159 ? 16.703 -42.969 -7.91 1 94.31 159 GLY B CA 1
ATOM 3385 C C . GLY B 1 159 ? 17.75 -42.094 -7.238 1 94.31 159 GLY B C 1
ATOM 3386 O O . GLY B 1 159 ? 17.484 -41.469 -6.203 1 94.31 159 GLY B O 1
ATOM 3387 N N . VAL B 1 160 ? 18.969 -42.125 -7.816 1 95.56 160 VAL B N 1
ATOM 3388 C CA . VAL B 1 160 ? 20.031 -41.312 -7.238 1 95.56 160 VAL B CA 1
ATOM 3389 C C . VAL B 1 160 ? 19.984 -39.906 -7.844 1 95.56 160 VAL B C 1
ATOM 3391 O O . VAL B 1 160 ? 19.969 -39.75 -9.07 1 95.56 160 VAL B O 1
ATOM 3394 N N . ALA B 1 161 ? 20.047 -38.938 -6.961 1 95.75 161 ALA B N 1
ATOM 3395 C CA . ALA B 1 161 ? 19.922 -37.562 -7.395 1 95.75 161 ALA B CA 1
ATOM 3396 C C . ALA B 1 161 ? 21.25 -37 -7.891 1 95.75 161 ALA B C 1
ATOM 3398 O O . ALA B 1 161 ? 22.297 -37.281 -7.293 1 95.75 161 ALA B O 1
ATOM 3399 N N . TYR B 1 162 ? 21.188 -36.312 -9.008 1 95.38 162 TYR B N 1
ATOM 3400 C CA . TYR B 1 162 ? 22.328 -35.594 -9.562 1 95.38 162 TYR B CA 1
ATOM 3401 C C . TYR B 1 162 ? 21.984 -34.125 -9.812 1 95.38 162 TYR B C 1
ATOM 3403 O O . TYR B 1 162 ? 20.828 -33.781 -10.109 1 95.38 162 TYR B O 1
ATOM 3411 N N . SER B 1 163 ? 23 -33.312 -9.695 1 92.56 163 SER B N 1
ATOM 3412 C CA . SER B 1 163 ? 22.781 -31.906 -9.953 1 92.56 163 SER B CA 1
ATOM 3413 C C . SER B 1 163 ? 22.703 -31.625 -11.453 1 92.56 163 SER B C 1
ATOM 3415 O O . SER B 1 163 ? 23.141 -32.438 -12.266 1 92.56 163 SER B O 1
ATOM 3417 N N . CYS B 1 164 ? 22.031 -30.516 -11.695 1 90.38 164 CYS B N 1
ATOM 3418 C CA . CYS B 1 164 ? 21.906 -30.016 -13.062 1 90.38 164 CYS B CA 1
ATOM 3419 C C . CYS B 1 164 ? 22.469 -28.609 -13.18 1 90.38 164 CYS B C 1
ATOM 3421 O O . CYS B 1 164 ? 21.906 -27.656 -12.625 1 90.38 164 CYS B O 1
ATOM 3423 N N . ASN B 1 165 ? 23.656 -28.5 -13.836 1 90.44 165 ASN B N 1
ATOM 3424 C CA . ASN B 1 165 ? 24.141 -27.156 -14.141 1 90.44 165 ASN B CA 1
ATOM 3425 C C . ASN B 1 165 ? 23.281 -26.484 -15.219 1 90.44 165 ASN B C 1
ATOM 3427 O O . ASN B 1 165 ? 23.625 -26.562 -16.406 1 90.44 165 ASN B O 1
ATOM 3431 N N . THR B 1 166 ? 22.328 -25.844 -14.766 1 92.31 166 THR B N 1
ATOM 3432 C CA . THR B 1 166 ? 21.266 -25.391 -15.648 1 92.31 166 THR B CA 1
ATOM 3433 C C . THR B 1 166 ? 21.625 -24.047 -16.281 1 92.31 166 THR B C 1
ATOM 3435 O O . THR B 1 166 ? 22.188 -23.172 -15.602 1 92.31 166 THR B O 1
ATOM 3438 N N . SER B 1 167 ? 21.375 -23.984 -17.594 1 94 167 SER B N 1
ATOM 3439 C CA . SER B 1 167 ? 21.344 -22.703 -18.297 1 94 167 SER B CA 1
ATOM 3440 C C . SER B 1 167 ? 19.922 -22.297 -18.656 1 94 167 SER B C 1
ATOM 3442 O O . SER B 1 167 ? 19.125 -23.141 -19.094 1 94 167 SER B O 1
ATOM 3444 N N . SER B 1 168 ? 19.625 -21.016 -18.375 1 95.06 168 SER B N 1
ATOM 3445 C CA . SER B 1 168 ? 18.25 -20.578 -18.625 1 95.06 168 SER B CA 1
ATOM 3446 C C . SER B 1 168 ? 18.219 -19.328 -19.484 1 95.06 168 SER B C 1
ATOM 3448 O O . SER B 1 168 ? 19.078 -18.453 -19.359 1 95.06 168 SER B O 1
ATOM 3450 N N . VAL B 1 169 ? 17.25 -19.344 -20.391 1 95.81 169 VAL B N 1
ATOM 3451 C CA . VAL B 1 169 ? 17 -18.172 -21.219 1 95.81 169 VAL B CA 1
ATOM 3452 C C . VAL B 1 169 ? 15.555 -17.734 -21.078 1 95.81 169 VAL B C 1
ATOM 3454 O O . VAL B 1 169 ? 14.656 -18.578 -20.953 1 95.81 169 VAL B O 1
ATOM 3457 N N . THR B 1 170 ? 15.344 -16.406 -21.172 1 95.44 170 THR B N 1
ATOM 3458 C CA . THR B 1 170 ? 13.984 -15.875 -21.062 1 95.44 170 THR B CA 1
ATOM 3459 C C . THR B 1 170 ? 13.359 -15.695 -22.453 1 95.44 170 THR B C 1
ATOM 3461 O O . THR B 1 170 ? 14.031 -15.273 -23.391 1 95.44 170 THR B O 1
ATOM 3464 N N . GLN B 1 171 ? 12.211 -16.219 -22.609 1 93.62 171 GLN B N 1
ATOM 3465 C CA . GLN B 1 171 ? 11.367 -15.961 -23.781 1 93.62 171 GLN B CA 1
ATOM 3466 C C . GLN B 1 171 ? 10.055 -15.305 -23.375 1 93.62 171 GLN B C 1
ATOM 3468 O O . GLN B 1 171 ? 9.148 -15.969 -22.859 1 93.62 171 GLN B O 1
ATOM 3473 N N . GLY B 1 172 ? 9.984 -14.023 -23.766 1 93.81 172 GLY B N 1
ATOM 3474 C CA . GLY B 1 172 ? 8.891 -13.281 -23.156 1 93.81 172 GLY B CA 1
ATOM 3475 C C . GLY B 1 172 ? 8.953 -13.25 -21.641 1 93.81 172 GLY B C 1
ATOM 3476 O O . GLY B 1 172 ? 9.961 -12.836 -21.062 1 93.81 172 GLY B O 1
ATOM 3477 N N . ASN B 1 173 ? 7.898 -13.766 -21.016 1 94.88 173 ASN B N 1
ATOM 3478 C CA . ASN B 1 173 ? 7.871 -13.812 -19.562 1 94.88 173 ASN B CA 1
ATOM 3479 C C . ASN B 1 173 ? 8.055 -15.234 -19.047 1 94.88 173 ASN B C 1
ATOM 3481 O O . ASN B 1 173 ? 7.773 -15.516 -17.875 1 94.88 173 ASN B O 1
ATOM 3485 N N . LEU B 1 174 ? 8.523 -16.078 -19.938 1 97.88 174 LEU B N 1
ATOM 3486 C CA . LEU B 1 174 ? 8.711 -17.469 -19.562 1 97.88 174 LEU B CA 1
ATOM 3487 C C . LEU B 1 174 ? 10.188 -17.859 -19.609 1 97.88 174 LEU B C 1
ATOM 3489 O O . LEU B 1 174 ? 11.008 -17.109 -20.156 1 97.88 174 LEU B O 1
ATOM 3493 N N . PHE B 1 175 ? 10.469 -18.969 -19 1 98.12 175 PHE B N 1
ATOM 3494 C CA . PHE B 1 175 ? 11.852 -19.422 -18.922 1 98.12 175 PHE B CA 1
ATOM 3495 C C . PHE B 1 175 ? 12.016 -20.766 -19.641 1 98.12 175 PHE B C 1
ATOM 3497 O O . PHE B 1 175 ? 11.172 -21.656 -19.516 1 98.12 175 PHE B O 1
ATOM 3504 N N . ASN B 1 176 ? 13.062 -20.828 -20.391 1 98.25 176 ASN B N 1
ATOM 3505 C CA . ASN B 1 176 ? 13.547 -22.078 -20.984 1 98.25 176 ASN B CA 1
ATOM 3506 C C . ASN B 1 176 ? 14.875 -22.5 -20.359 1 98.25 176 ASN B C 1
ATOM 3508 O O . ASN B 1 176 ? 15.852 -21.75 -20.391 1 98.25 176 ASN B O 1
ATOM 3512 N N . SER B 1 177 ? 14.883 -23.672 -19.828 1 97.75 177 SER B N 1
ATOM 3513 C CA . SER B 1 177 ? 16.078 -24.156 -19.156 1 97.75 177 SER B CA 1
ATOM 3514 C C . SER B 1 177 ? 16.578 -25.453 -19.781 1 97.75 177 SER B C 1
ATOM 3516 O O . SER B 1 177 ? 15.773 -26.266 -20.25 1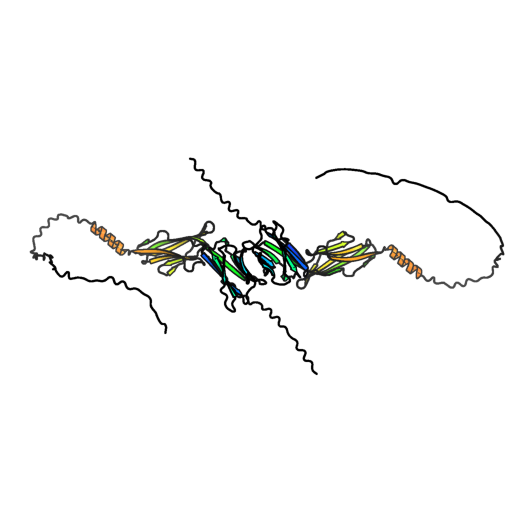 97.75 177 SER B O 1
ATOM 3518 N N . ASN B 1 178 ? 17.906 -25.531 -19.719 1 96.88 178 ASN B N 1
ATOM 3519 C CA . ASN B 1 178 ? 18.516 -26.75 -20.234 1 96.88 178 ASN B CA 1
ATOM 3520 C C . ASN B 1 178 ? 19.688 -27.203 -19.375 1 96.88 178 ASN B C 1
ATOM 3522 O O . ASN B 1 178 ? 20.359 -26.375 -18.75 1 96.88 178 ASN B O 1
ATOM 3526 N N . CYS B 1 179 ? 19.906 -28.453 -19.344 1 96.25 179 CYS B N 1
ATOM 3527 C CA . CYS B 1 179 ? 21.094 -29 -18.688 1 96.25 179 CYS B CA 1
ATOM 3528 C C . CYS B 1 179 ? 21.453 -30.359 -19.281 1 96.25 179 CYS B C 1
ATOM 3530 O O . CYS B 1 179 ? 20.625 -30.984 -19.953 1 96.25 179 CYS B O 1
ATOM 3532 N N . THR B 1 180 ? 22.703 -30.703 -19.031 1 96.75 180 THR B N 1
ATOM 3533 C CA . THR B 1 180 ? 23.219 -31.953 -19.578 1 96.75 180 THR B CA 1
ATOM 3534 C C . THR B 1 180 ? 23.766 -32.844 -18.469 1 96.75 180 THR B C 1
ATOM 3536 O O . THR B 1 180 ? 24.328 -32.344 -17.484 1 96.75 180 THR B O 1
ATOM 3539 N N . LEU B 1 181 ? 23.547 -34.031 -18.578 1 96.88 181 LEU B N 1
ATOM 3540 C CA . LEU B 1 181 ? 24.109 -35.031 -17.672 1 96.88 181 LEU B CA 1
ATOM 3541 C C . LEU B 1 181 ? 25 -36.031 -18.422 1 96.88 181 LEU B C 1
ATOM 3543 O O . LEU B 1 181 ? 24.562 -36.656 -19.375 1 96.88 181 LEU B O 1
ATOM 3547 N N . ALA B 1 182 ? 26.203 -36.094 -17.953 1 96 182 ALA B N 1
ATOM 3548 C CA . ALA B 1 182 ? 27.109 -37.094 -18.484 1 96 182 ALA B CA 1
ATOM 3549 C C . ALA B 1 182 ? 27.078 -38.375 -17.625 1 96 182 ALA B C 1
ATOM 3551 O O . ALA B 1 182 ? 27.172 -38.281 -16.406 1 96 182 ALA B O 1
ATOM 3552 N N . VAL B 1 183 ? 26.938 -39.531 -18.359 1 95.25 183 VAL B N 1
ATOM 3553 C CA . VAL B 1 183 ? 26.859 -40.781 -17.625 1 95.25 183 VAL B CA 1
ATOM 3554 C C . VAL B 1 183 ? 27.75 -41.812 -18.297 1 95.25 183 VAL B C 1
ATOM 3556 O O . VAL B 1 183 ? 27.875 -41.844 -19.531 1 95.25 183 VAL B O 1
ATOM 3559 N N . THR B 1 184 ? 28.328 -42.625 -17.438 1 95.19 184 THR B N 1
ATOM 3560 C CA . THR B 1 184 ? 29.016 -43.812 -17.938 1 95.19 184 THR B CA 1
ATOM 3561 C C . THR B 1 184 ? 28.094 -45.031 -17.953 1 95.19 184 THR B C 1
ATOM 3563 O O . THR B 1 184 ? 27.438 -45.312 -16.938 1 95.19 184 THR B O 1
ATOM 3566 N N . ALA B 1 185 ? 28.094 -45.719 -19.094 1 95.31 185 ALA B N 1
ATOM 3567 C CA . ALA B 1 185 ? 27.219 -46.875 -19.203 1 95.31 185 ALA B CA 1
ATOM 3568 C C . ALA B 1 185 ? 27.766 -48.062 -18.375 1 95.31 185 ALA B C 1
ATOM 3570 O O . ALA B 1 185 ? 28.719 -48.719 -18.781 1 95.31 185 ALA B O 1
ATOM 3571 N N . VAL B 1 186 ? 27.219 -48.25 -17.266 1 93.94 186 VAL B N 1
ATOM 3572 C CA . VAL B 1 186 ? 27.656 -49.344 -16.391 1 93.94 186 VAL B CA 1
ATOM 3573 C C . VAL B 1 186 ? 26.578 -50.406 -16.328 1 93.94 186 VAL B C 1
ATOM 3575 O O . VAL B 1 186 ? 26.875 -51.594 -16.453 1 93.94 186 VAL B O 1
ATOM 3578 N N . LYS B 1 187 ? 25.359 -50.062 -16.188 1 95.25 187 LYS B N 1
ATOM 3579 C CA . LYS B 1 187 ? 24.203 -50.938 -16.156 1 95.25 187 LYS B CA 1
ATOM 3580 C C . LYS B 1 187 ? 22.969 -50.281 -16.719 1 95.25 187 LYS B C 1
ATOM 3582 O O . LYS B 1 187 ? 22.938 -49.062 -16.891 1 95.25 187 LYS B O 1
ATOM 3587 N N . ASN B 1 188 ? 22.062 -51.125 -17.016 1 96.38 188 ASN B N 1
ATOM 3588 C CA . ASN B 1 188 ? 20.766 -50.562 -17.406 1 96.38 188 ASN B CA 1
ATOM 3589 C C . ASN B 1 188 ? 20.234 -49.594 -16.359 1 96.38 188 ASN B C 1
ATOM 3591 O O . ASN B 1 188 ? 20.281 -49.906 -15.164 1 96.38 188 ASN B O 1
ATOM 3595 N N . SER B 1 189 ? 19.797 -48.406 -16.875 1 96.75 189 SER B N 1
ATOM 3596 C CA . SER B 1 189 ? 19.406 -47.375 -15.922 1 96.75 189 SER B CA 1
ATOM 3597 C C . SER B 1 189 ? 18.203 -46.594 -16.422 1 96.75 189 SER B C 1
ATOM 3599 O O . SER B 1 189 ? 18.016 -46.438 -17.641 1 96.75 189 SER B O 1
ATOM 3601 N N . TYR B 1 190 ? 17.359 -46.156 -15.422 1 96.88 190 TYR B N 1
ATOM 3602 C CA . TYR B 1 190 ? 16.375 -45.125 -15.695 1 96.88 190 TYR B CA 1
ATOM 3603 C C . TYR B 1 190 ? 16.953 -43.719 -15.43 1 96.88 190 TYR B C 1
ATOM 3605 O O . TYR B 1 190 ? 17.484 -43.469 -14.344 1 96.88 190 TYR B O 1
ATOM 3613 N N . VAL B 1 191 ? 16.859 -42.906 -16.516 1 98 191 VAL B N 1
ATOM 3614 C CA . VAL B 1 191 ? 17.344 -41.562 -16.391 1 98 191 VAL B CA 1
ATOM 3615 C C . VAL B 1 191 ? 16.156 -40.594 -16.406 1 98 191 VAL B C 1
ATOM 3617 O O . VAL B 1 191 ? 15.375 -40.562 -17.359 1 98 191 VAL B O 1
ATOM 3620 N N . GLN B 1 192 ? 16.016 -39.844 -15.336 1 98.25 192 GLN B N 1
ATOM 3621 C CA . GLN B 1 192 ? 14.883 -38.906 -15.219 1 98.25 192 GLN B CA 1
ATOM 3622 C C . GLN B 1 192 ? 15.359 -37.469 -15.07 1 98.25 192 GLN B C 1
ATOM 3624 O O . GLN B 1 192 ? 16.344 -37.219 -14.375 1 98.25 192 GLN B O 1
ATOM 3629 N N . CYS B 1 193 ? 14.68 -36.656 -15.781 1 98.38 193 CYS B N 1
ATOM 3630 C CA . CYS B 1 193 ? 14.805 -35.219 -15.578 1 98.38 193 CYS B CA 1
ATOM 3631 C C . CYS B 1 193 ? 13.617 -34.688 -14.789 1 98.38 193 CYS B C 1
ATOM 3633 O O . CYS B 1 193 ? 12.461 -34.875 -15.18 1 98.38 193 CYS B O 1
ATOM 3635 N N . LEU B 1 194 ? 13.891 -34.062 -13.68 1 98.12 194 LEU B N 1
ATOM 3636 C CA . LEU B 1 194 ? 12.852 -33.531 -12.797 1 98.12 194 LEU B CA 1
ATOM 3637 C C . LEU B 1 194 ? 12.828 -32 -12.82 1 98.12 194 LEU B C 1
ATOM 3639 O O . LEU B 1 194 ? 13.875 -31.375 -12.734 1 98.12 194 LEU B O 1
ATOM 3643 N N . VAL B 1 195 ? 11.648 -31.453 -12.977 1 98.19 195 VAL B N 1
ATOM 3644 C CA . VAL B 1 195 ? 11.469 -30 -13.016 1 98.19 195 VAL B CA 1
ATOM 3645 C C . VAL B 1 195 ? 10.438 -29.578 -11.969 1 98.19 195 VAL B C 1
ATOM 3647 O O . VAL B 1 195 ? 9.352 -30.141 -11.898 1 98.19 195 VAL B O 1
ATOM 3650 N N . LYS B 1 196 ? 10.789 -28.562 -11.234 1 97.62 196 LYS B N 1
ATOM 3651 C CA . LYS B 1 196 ? 9.914 -28.172 -10.133 1 97.62 196 LYS B CA 1
ATOM 3652 C C . LYS B 1 196 ? 9.828 -26.656 -10.008 1 97.62 196 LYS B C 1
ATOM 3654 O O . LYS B 1 196 ? 10.82 -25.953 -10.211 1 97.62 196 LYS B O 1
ATOM 3659 N N . ILE B 1 197 ? 8.617 -26.203 -9.758 1 98 197 ILE B N 1
ATOM 3660 C CA . ILE B 1 197 ? 8.352 -24.859 -9.281 1 98 197 ILE B CA 1
ATOM 3661 C C . ILE B 1 197 ? 7.496 -24.922 -8.016 1 98 197 ILE B C 1
ATOM 3663 O O . ILE B 1 197 ? 6.84 -25.922 -7.746 1 98 197 ILE B O 1
ATOM 3667 N N . PRO B 1 198 ? 7.461 -23.812 -7.199 1 97.88 198 PRO B N 1
ATOM 3668 C CA . PRO B 1 198 ? 6.77 -23.859 -5.91 1 97.88 198 PRO B CA 1
ATOM 3669 C C . PRO B 1 198 ? 5.297 -24.234 -6.039 1 97.88 198 PRO B C 1
ATOM 3671 O O . PRO B 1 198 ? 4.734 -24.859 -5.137 1 97.88 198 PRO B O 1
ATOM 3674 N N . ALA B 1 199 ? 4.66 -23.953 -7.051 1 98.31 199 ALA B N 1
ATOM 3675 C CA . ALA B 1 199 ? 3.23 -24.203 -7.219 1 98.31 199 ALA B CA 1
ATOM 3676 C C . ALA B 1 199 ? 2.947 -25.688 -7.414 1 98.31 199 ALA B C 1
ATOM 3678 O O . ALA B 1 199 ? 1.802 -26.125 -7.301 1 98.31 199 ALA B O 1
ATOM 3679 N N . LEU B 1 200 ? 3.957 -26.422 -7.77 1 98 200 LEU B N 1
ATOM 3680 C CA . LEU B 1 200 ? 3.779 -27.844 -7.988 1 98 200 LEU B CA 1
ATOM 3681 C C . LEU B 1 200 ? 3.994 -28.625 -6.695 1 98 200 LEU B C 1
ATOM 3683 O O . LEU B 1 200 ? 5.031 -28.484 -6.043 1 98 200 LEU B O 1
ATOM 3687 N N . SER B 1 201 ? 3.072 -29.484 -6.391 1 96 201 SER B N 1
ATOM 3688 C CA . SER B 1 201 ? 3.25 -30.359 -5.234 1 96 201 SER B CA 1
ATOM 3689 C C . SER B 1 201 ? 4.281 -31.453 -5.516 1 96 201 SER B C 1
ATOM 3691 O O . SER B 1 201 ? 5.008 -31.875 -4.617 1 96 201 SER B O 1
ATOM 3693 N N . THR B 1 202 ? 4.344 -31.922 -6.719 1 97.19 202 THR B N 1
ATOM 3694 C CA . THR B 1 202 ? 5.293 -32.906 -7.203 1 97.19 202 THR B CA 1
ATOM 3695 C C . THR B 1 202 ? 5.969 -32.438 -8.484 1 97.19 202 THR B C 1
ATOM 3697 O O . THR B 1 202 ? 5.324 -31.844 -9.352 1 97.19 202 THR B O 1
ATOM 3700 N 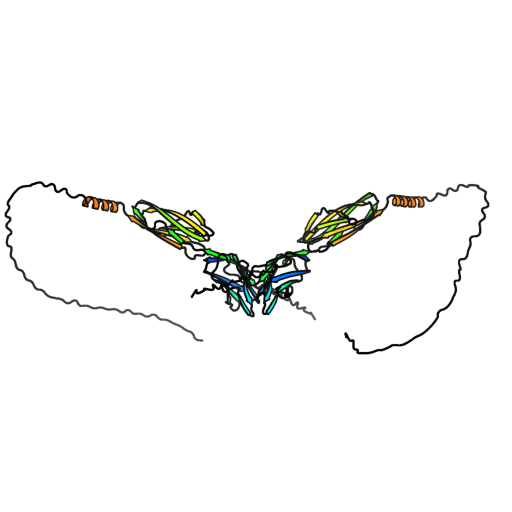N . PRO B 1 203 ? 7.289 -32.688 -8.562 1 97.81 203 PRO B N 1
ATOM 3701 C CA . PRO B 1 203 ? 7.961 -32.25 -9.789 1 97.81 203 PRO B CA 1
ATOM 3702 C C . PRO B 1 203 ? 7.406 -32.938 -11.031 1 97.81 203 PRO B C 1
ATOM 3704 O O . PRO B 1 203 ? 6.945 -34.094 -10.961 1 97.81 203 PRO B O 1
ATOM 3707 N N . ASP B 1 204 ? 7.449 -32.156 -12.086 1 98.19 204 ASP B N 1
ATOM 3708 C CA . ASP B 1 204 ? 7.258 -32.781 -13.391 1 98.19 204 ASP B CA 1
ATOM 3709 C C . ASP B 1 204 ? 8.508 -33.562 -13.812 1 98.19 204 ASP B C 1
ATOM 3711 O O . ASP B 1 204 ? 9.617 -33.219 -13.391 1 98.19 204 ASP B O 1
ATOM 3715 N N . SER B 1 205 ? 8.297 -34.594 -14.664 1 98 205 SER B N 1
ATOM 3716 C CA . SER B 1 205 ? 9.469 -35.406 -15 1 98 205 SER B CA 1
ATOM 3717 C C . SER B 1 205 ? 9.375 -35.969 -16.406 1 98 205 SER B C 1
ATOM 3719 O O . SER B 1 205 ? 8.281 -36.062 -16.984 1 98 205 SER B O 1
ATOM 3721 N N . SER B 1 206 ? 10.484 -36.125 -17 1 98.31 206 SER B N 1
ATOM 3722 C CA . SER B 1 206 ? 10.688 -36.906 -18.203 1 98.31 206 SER B CA 1
ATOM 3723 C C . SER B 1 206 ? 11.672 -38.062 -17.953 1 98.31 206 SER B C 1
ATOM 3725 O O . SER B 1 206 ? 12.688 -37.875 -17.281 1 98.31 206 SER B O 1
ATOM 3727 N N . THR B 1 207 ? 11.344 -39.219 -18.469 1 98.19 207 THR B N 1
ATOM 3728 C CA . THR B 1 207 ? 12.164 -40.375 -18.203 1 98.19 207 THR B CA 1
ATOM 3729 C C . THR B 1 207 ? 12.609 -41.031 -19.516 1 98.19 207 THR B C 1
ATOM 3731 O O . THR B 1 207 ? 11.82 -41.156 -20.453 1 98.19 207 THR B O 1
ATOM 3734 N N . VAL B 1 208 ? 13.859 -41.438 -19.562 1 98.44 208 VAL B N 1
ATOM 3735 C CA . VAL B 1 208 ? 14.391 -42.25 -20.656 1 98.44 208 VAL B CA 1
ATOM 3736 C C . VAL B 1 208 ? 15.188 -43.406 -20.094 1 98.44 208 VAL B C 1
ATOM 3738 O O . VAL B 1 208 ? 15.5 -43.438 -18.891 1 98.44 208 VAL B O 1
ATOM 3741 N N . PHE B 1 209 ? 15.508 -44.344 -21.016 1 97.94 209 PHE B N 1
ATOM 3742 C CA . PHE B 1 209 ? 16.203 -45.562 -20.578 1 97.94 209 PHE B CA 1
ATOM 3743 C C . PHE B 1 209 ? 17.578 -45.656 -21.234 1 97.94 209 PHE B C 1
ATOM 3745 O O . PHE B 1 209 ? 17.734 -45.375 -22.422 1 97.94 209 PHE B O 1
ATOM 3752 N N . LEU B 1 210 ? 18.531 -46 -20.328 1 97.62 210 LEU B N 1
ATOM 3753 C CA . LEU B 1 210 ? 19.859 -46.375 -20.812 1 97.62 210 LEU B CA 1
ATOM 3754 C C . LEU B 1 210 ? 20.047 -47.875 -20.781 1 97.62 210 LEU B C 1
ATOM 3756 O O . LEU B 1 210 ? 20.094 -48.5 -19.703 1 97.62 210 LEU B O 1
ATOM 3760 N N . THR B 1 211 ? 20.125 -48.469 -21.953 1 97 211 THR B N 1
ATOM 3761 C CA . THR B 1 211 ? 20.406 -49.875 -22.078 1 97 211 THR B CA 1
ATOM 3762 C C . THR B 1 211 ? 21.891 -50.125 -22.312 1 97 211 THR B C 1
ATOM 3764 O O . THR B 1 211 ? 22.5 -49.5 -23.203 1 97 211 THR B O 1
ATOM 3767 N N . VAL B 1 212 ? 22.438 -51 -21.438 1 95.75 212 VAL B N 1
ATOM 3768 C CA . VAL B 1 212 ? 23.859 -51.25 -21.531 1 95.75 212 VAL B CA 1
ATOM 3769 C C . VAL B 1 212 ? 24.109 -52.656 -22.062 1 95.75 212 VAL B C 1
ATOM 3771 O O . VAL B 1 212 ? 23.609 -53.625 -21.5 1 95.75 212 VAL B O 1
ATOM 3774 N N . GLU B 1 213 ? 24.844 -52.719 -23.156 1 92.75 213 GLU B N 1
ATOM 3775 C CA . GLU B 1 213 ? 25.188 -54.031 -23.75 1 92.75 213 GLU B CA 1
ATOM 3776 C C . GLU B 1 213 ? 26.625 -54.406 -23.438 1 92.75 213 GLU B C 1
ATOM 3778 O O . GLU B 1 213 ? 27.5 -53.562 -23.391 1 92.75 213 GLU B O 1
ATOM 3783 N N . SER B 1 214 ? 26.859 -55.656 -22.953 1 84.19 214 SER B N 1
ATOM 3784 C CA . SER B 1 214 ? 28.203 -56.156 -22.641 1 84.19 214 SER B CA 1
ATOM 3785 C C . SER B 1 214 ? 29.062 -56.25 -23.906 1 84.19 214 SER B C 1
ATOM 3787 O O . SER B 1 214 ? 28.547 -56.531 -24.984 1 84.19 214 SER B O 1
ATOM 3789 N N . SER B 1 215 ? 30.25 -55.75 -23.859 1 72.25 215 SER B N 1
ATOM 3790 C CA . SER B 1 215 ? 31.172 -55.844 -24.969 1 72.25 215 SER B CA 1
ATOM 3791 C C . SER B 1 215 ? 31.266 -57.281 -25.484 1 72.25 215 SER B C 1
ATOM 3793 O O . SER B 1 215 ? 31.406 -57.5 -26.688 1 72.25 215 SER B O 1
ATOM 3795 N N . TYR B 1 216 ? 31.25 -58.25 -24.531 1 66.19 216 TYR B N 1
ATOM 3796 C CA . TYR B 1 216 ? 31.422 -59.656 -24.906 1 66.19 216 TYR B CA 1
ATOM 3797 C C . TYR B 1 216 ? 30.266 -60.156 -25.766 1 66.19 216 TYR B C 1
ATOM 3799 O O . TYR B 1 216 ? 30.453 -60.812 -26.766 1 66.19 216 TYR B O 1
ATOM 3807 N N . GLN B 1 217 ? 29.156 -59.812 -25.359 1 61.22 217 GLN B N 1
ATOM 3808 C CA . GLN B 1 217 ? 27.984 -60.281 -26.094 1 61.22 217 GLN B CA 1
ATOM 3809 C C . GLN B 1 217 ? 27.938 -59.625 -27.484 1 61.22 217 GLN B C 1
ATOM 3811 O O . GLN B 1 217 ? 27.5 -60.281 -28.453 1 61.22 217 GLN B O 1
ATOM 3816 N N . GLU B 1 218 ? 28.547 -58.438 -27.531 1 60.88 218 GLU B N 1
ATOM 3817 C CA . GLU B 1 218 ? 28.656 -57.844 -28.859 1 60.88 218 GLU B CA 1
ATOM 3818 C C . GLU B 1 218 ? 29.734 -58.531 -29.688 1 60.88 218 GLU B C 1
ATOM 3820 O O . GLU B 1 218 ? 29.547 -58.75 -30.891 1 60.88 218 GLU B O 1
ATOM 3825 N N . GLU B 1 219 ? 30.859 -58.906 -28.953 1 63.22 219 GLU B N 1
ATOM 3826 C CA . GLU B 1 219 ? 31.891 -59.656 -29.656 1 63.22 219 GLU B CA 1
ATOM 3827 C C . GLU B 1 219 ? 31.406 -61.031 -30.062 1 63.22 219 GLU B C 1
ATOM 3829 O O . GLU B 1 219 ? 31.703 -61.531 -31.156 1 63.22 219 GLU B O 1
ATOM 3834 N N . LEU B 1 220 ? 30.656 -61.594 -29.188 1 63.09 220 LEU B N 1
ATOM 3835 C CA . LEU B 1 220 ? 30.125 -62.938 -29.516 1 63.09 220 LEU B CA 1
ATOM 3836 C C . LEU B 1 220 ? 29.078 -62.844 -30.625 1 63.09 220 LEU B C 1
ATOM 3838 O O . LEU B 1 220 ? 29.047 -63.688 -31.5 1 63.09 220 LEU B O 1
ATOM 3842 N N . ARG B 1 221 ? 28.422 -61.781 -30.688 1 62.47 221 ARG B N 1
ATOM 3843 C CA . ARG B 1 221 ? 27.438 -61.625 -31.75 1 62.47 221 ARG B CA 1
ATOM 3844 C C . ARG B 1 221 ? 28.125 -61.312 -33.094 1 62.47 221 ARG B C 1
ATOM 3846 O O . ARG B 1 221 ? 27.734 -61.875 -34.125 1 62.47 221 ARG B O 1
ATOM 3853 N N . ARG B 1 222 ? 29.172 -60.625 -33 1 65.19 222 ARG B N 1
ATOM 3854 C CA . ARG B 1 222 ? 29.938 -60.375 -34.219 1 65.19 222 ARG B CA 1
ATOM 3855 C C . ARG B 1 222 ? 30.656 -61.625 -34.688 1 65.19 222 ARG B C 1
ATOM 3857 O O . ARG B 1 222 ? 30.734 -61.875 -35.906 1 65.19 222 ARG B O 1
ATOM 3864 N N . ALA B 1 223 ? 31.125 -62.344 -33.719 1 67.62 223 ALA B N 1
ATOM 3865 C CA . ALA B 1 223 ? 31.828 -63.594 -34.062 1 67.62 223 ALA B CA 1
ATOM 3866 C C . ALA B 1 223 ? 30.859 -64.625 -34.656 1 67.62 223 ALA B C 1
ATOM 3868 O O . ALA B 1 223 ? 31.203 -65.312 -35.594 1 67.62 223 ALA B O 1
ATOM 3869 N N . ARG B 1 224 ? 29.719 -64.625 -34.25 1 64.62 224 ARG B N 1
ATOM 3870 C CA . ARG B 1 224 ? 28.719 -65.562 -34.75 1 64.62 224 ARG B CA 1
ATOM 3871 C C . ARG B 1 224 ? 28.266 -65.125 -36.156 1 64.62 224 ARG B C 1
ATOM 3873 O O . ARG B 1 224 ? 28.094 -66 -37.031 1 64.62 224 ARG B O 1
ATOM 3880 N N . ILE B 1 225 ? 28.281 -63.906 -36.375 1 66.12 225 ILE B N 1
ATOM 3881 C CA . ILE B 1 225 ? 27.922 -63.438 -37.688 1 66.12 225 ILE B CA 1
ATOM 3882 C C . ILE B 1 225 ? 29.094 -63.688 -38.656 1 66.12 225 ILE B C 1
ATOM 3884 O O . ILE B 1 225 ? 28.875 -64.125 -39.781 1 66.12 225 ILE B O 1
ATOM 3888 N N . GLN B 1 226 ? 30.312 -63.562 -38.219 1 64.81 226 GLN B N 1
ATOM 3889 C CA . GLN B 1 226 ? 31.469 -63.781 -39.062 1 64.81 226 GLN B CA 1
ATOM 3890 C C . GLN B 1 226 ? 31.672 -65.312 -39.312 1 64.81 226 GLN B C 1
ATOM 3892 O O . GLN B 1 226 ? 32.094 -65.688 -40.406 1 64.81 226 GLN B O 1
ATOM 3897 N N . SER B 1 227 ? 31.312 -66.062 -38.312 1 64.44 227 SER B N 1
ATOM 3898 C CA . SER B 1 227 ? 31.453 -67.5 -38.5 1 64.44 227 SER B CA 1
ATOM 3899 C C . SER B 1 227 ? 30.359 -68.062 -39.406 1 64.44 227 SER B C 1
ATOM 3901 O O . SER B 1 227 ? 30.578 -69 -40.125 1 64.44 227 SER B O 1
ATOM 3903 N N . GLN B 1 228 ? 29.266 -67.25 -39.469 1 61.47 228 GLN B N 1
ATOM 3904 C CA . GLN B 1 228 ? 28.203 -67.75 -40.375 1 61.47 228 GLN B CA 1
ATOM 3905 C C . GLN B 1 228 ? 28.5 -67.312 -41.812 1 61.47 228 GLN B C 1
ATOM 3907 O O . GLN B 1 228 ? 28 -67.938 -42.75 1 61.47 228 GLN B O 1
ATOM 3912 N N . ASN B 1 229 ? 29.312 -66.125 -42 1 56.5 229 ASN B N 1
ATOM 3913 C CA . ASN B 1 229 ? 29.641 -65.688 -43.344 1 56.5 229 ASN B CA 1
ATOM 3914 C C . ASN B 1 229 ? 30.859 -66.438 -43.875 1 56.5 229 ASN B C 1
ATOM 3916 O O . ASN B 1 229 ? 31.344 -66.125 -44.969 1 56.5 229 ASN B O 1
ATOM 3920 N N . ARG B 1 230 ? 31.609 -67.25 -43.125 1 51.06 230 ARG B N 1
ATOM 3921 C CA . ARG B 1 230 ? 32.656 -68.062 -43.719 1 51.06 230 ARG B CA 1
ATOM 3922 C C . ARG B 1 230 ? 32.031 -69.25 -44.469 1 51.06 230 ARG B C 1
ATOM 3924 O O . ARG B 1 230 ? 31.516 -70.188 -43.875 1 51.06 230 ARG B O 1
ATOM 3931 N N . THR B 1 231 ? 31.375 -68.875 -45.625 1 46.28 231 THR B N 1
ATOM 3932 C CA . THR B 1 231 ? 31.031 -69.938 -46.594 1 46.28 231 THR B CA 1
ATOM 3933 C C . THR B 1 231 ? 32.188 -70.875 -46.875 1 46.28 231 THR B C 1
ATOM 3935 O O . THR B 1 231 ? 33.281 -70.438 -47.219 1 46.28 231 THR B O 1
ATOM 3938 N N . PRO B 1 232 ? 32.219 -72.062 -46.281 1 44.09 232 PRO B N 1
ATOM 3939 C CA . PRO B 1 232 ? 33.25 -73.062 -46.625 1 44.09 232 PRO B CA 1
ATOM 3940 C C . PRO B 1 232 ? 33.5 -73.125 -48.156 1 44.09 232 PRO B C 1
ATOM 3942 O O . PRO B 1 232 ? 32.562 -73.25 -48.906 1 44.09 232 PRO B O 1
ATOM 3945 N N . ALA B 1 233 ? 34.406 -72.438 -48.75 1 40.88 233 ALA B N 1
ATOM 3946 C CA . ALA B 1 233 ? 34.875 -72.75 -50.094 1 40.88 233 ALA B CA 1
ATOM 3947 C C . ALA B 1 233 ? 35.062 -74.25 -50.25 1 40.88 233 ALA B C 1
ATOM 3949 O O . ALA B 1 233 ? 35.938 -74.875 -49.625 1 40.88 233 ALA B O 1
ATOM 3950 N N . THR B 1 234 ? 33.969 -75.062 -50.594 1 38.97 234 THR B N 1
ATOM 3951 C CA . THR B 1 234 ? 34 -76.438 -50.969 1 38.97 234 THR B CA 1
ATOM 3952 C C . THR B 1 234 ? 34.969 -76.688 -52.125 1 38.97 234 THR B C 1
ATOM 3954 O O . THR B 1 234 ? 34.719 -76.25 -53.25 1 38.97 234 THR B O 1
ATOM 3957 N N . GLU B 1 235 ? 36.25 -76.562 -51.969 1 36.5 235 GLU B N 1
ATOM 3958 C CA . GLU B 1 235 ? 37.156 -77.125 -53 1 36.5 235 GLU B CA 1
ATOM 3959 C C . GLU B 1 235 ? 36.719 -78.5 -53.406 1 36.5 235 GLU B C 1
ATOM 3961 O O . GLU B 1 235 ? 36.375 -79.312 -52.562 1 36.5 235 GLU B O 1
ATOM 3966 N N . ASN B 1 236 ? 36.5 -78.75 -54.781 1 35.22 236 ASN B N 1
ATOM 3967 C CA . ASN B 1 236 ? 36.062 -79.875 -55.562 1 35.22 236 ASN B CA 1
ATOM 3968 C C . ASN B 1 236 ? 37.062 -81.062 -55.438 1 35.22 236 ASN B C 1
ATOM 3970 O O . ASN B 1 236 ? 37.906 -81.25 -56.312 1 35.22 236 ASN B O 1
ATOM 3974 N N . VAL B 1 237 ? 37.781 -81.312 -54.406 1 33.72 237 VAL B N 1
ATOM 3975 C CA . VAL B 1 237 ? 38.719 -82.438 -54.625 1 33.72 237 VAL B CA 1
ATOM 3976 C C . VAL B 1 237 ? 37.969 -83.688 -55.094 1 33.72 237 VAL B C 1
ATOM 3978 O O . VAL B 1 237 ? 37 -84.062 -54.438 1 33.72 237 VAL B O 1
ATOM 3981 N N . ARG B 1 238 ? 38.25 -84.125 -56.375 1 30.44 238 ARG B N 1
ATOM 3982 C CA . ARG B 1 238 ? 37.906 -85.312 -57.188 1 30.44 238 ARG B CA 1
ATOM 3983 C C . ARG B 1 238 ? 38.156 -86.625 -56.438 1 30.44 238 ARG B C 1
ATOM 3985 O O . ARG B 1 238 ? 39.031 -87.375 -56.844 1 30.44 238 ARG B O 1
ATOM 3992 N N . GLY B 1 239 ? 38.156 -86.75 -55.125 1 26.73 239 GLY B N 1
ATOM 3993 C CA . GLY B 1 239 ? 38.625 -88.062 -54.719 1 26.73 239 GLY B CA 1
ATOM 3994 C C . GLY B 1 239 ? 37.812 -89.188 -55.312 1 26.73 239 GLY B C 1
ATOM 3995 O O . GLY B 1 239 ? 36.594 -89.062 -55.469 1 26.73 239 GLY B O 1
ATOM 3996 N N . ARG B 1 240 ? 38.344 -90.25 -56 1 25.2 240 ARG B N 1
ATOM 3997 C CA . ARG B 1 240 ? 38.062 -91.438 -56.781 1 25.2 240 ARG B CA 1
ATOM 3998 C C . ARG B 1 240 ? 37.188 -92.438 -56 1 25.2 240 ARG B C 1
ATOM 4000 O O . ARG B 1 240 ? 36.156 -92.938 -56.5 1 25.2 240 ARG B O 1
ATOM 4007 N N . ASP B 1 241 ? 37.75 -93.625 -55.438 1 23.75 241 ASP B N 1
ATOM 4008 C CA . ASP B 1 241 ? 37.312 -95 -55.781 1 23.75 241 ASP B CA 1
ATOM 4009 C C . ASP B 1 241 ? 35.938 -95.25 -55.25 1 23.75 241 ASP B C 1
ATOM 4011 O O . ASP B 1 241 ? 35.438 -94.562 -54.375 1 23.75 241 ASP B O 1
ATOM 4015 N N . ASN B 1 242 ? 35.469 -96.812 -55.188 1 23.8 242 ASN B N 1
ATOM 4016 C CA . ASN B 1 242 ? 34.719 -98 -55.594 1 23.8 242 ASN B CA 1
ATOM 4017 C C . ASN B 1 242 ? 33.688 -98.375 -54.531 1 23.8 242 ASN B C 1
ATOM 4019 O O . ASN B 1 242 ? 32.5 -98.375 -54.781 1 23.8 242 ASN B O 1
ATOM 4023 N N . ARG B 1 243 ? 33.75 -99.75 -53.875 1 20.7 243 ARG B N 1
ATOM 4024 C CA . ARG B 1 243 ? 32.906 -100.938 -53.844 1 20.7 243 ARG B CA 1
ATOM 4025 C C . ARG B 1 243 ? 32.062 -101 -52.594 1 20.7 243 ARG B C 1
ATOM 4027 O O . ARG B 1 243 ? 30.953 -101.562 -52.594 1 20.7 243 ARG B O 1
ATOM 4034 N N . GLY B 1 244 ? 32.438 -100.875 -51.281 1 20.78 244 GLY B N 1
ATOM 4035 C CA . GLY B 1 244 ? 32.219 -102.062 -50.469 1 20.78 244 GLY B CA 1
ATOM 4036 C C . GLY B 1 244 ? 30.781 -102.312 -50.062 1 20.78 244 GLY B C 1
ATOM 4037 O O . GLY B 1 244 ? 29.984 -101.375 -50.094 1 20.78 244 GLY B O 1
ATOM 4038 N N . TYR B 1 245 ? 30.234 -103.625 -50.031 1 22.59 245 TYR B N 1
ATOM 4039 C CA . TYR B 1 245 ? 29.062 -104.5 -49.969 1 22.59 245 TYR B CA 1
ATOM 4040 C C . TYR B 1 245 ? 28.391 -104.438 -48.594 1 22.59 245 TYR B C 1
ATOM 4042 O O . TYR B 1 245 ? 27.391 -105.125 -48.344 1 22.59 245 TYR B O 1
ATOM 4050 N N . ARG B 1 246 ? 28.531 -103.5 -47.781 1 20.19 246 ARG B N 1
ATOM 4051 C CA . ARG B 1 246 ? 28.203 -104.062 -46.5 1 20.19 246 ARG B CA 1
ATOM 4052 C C . ARG B 1 246 ? 26.766 -104.562 -46.469 1 20.19 246 ARG B C 1
ATOM 4054 O O . ARG B 1 246 ? 25.875 -104 -47.031 1 20.19 246 ARG B O 1
ATOM 4061 N N . ASP B 1 247 ? 26.547 -105.875 -45.812 1 19.67 247 ASP B N 1
ATOM 4062 C CA . ASP B 1 247 ? 25.594 -106.938 -45.469 1 19.67 247 ASP B CA 1
ATOM 4063 C C . ASP B 1 247 ? 24.516 -106.375 -44.531 1 19.67 247 ASP B C 1
ATOM 4065 O O . ASP B 1 247 ? 24.797 -105.938 -43.406 1 19.67 247 ASP B O 1
ATOM 4069 N N . ARG B 1 248 ? 23.672 -105.625 -45.031 1 19.27 248 ARG B N 1
ATOM 4070 C CA . ARG B 1 248 ? 22.531 -105.25 -44.188 1 19.27 248 ARG B CA 1
ATOM 4071 C C . ARG B 1 248 ? 21.75 -106.5 -43.75 1 19.27 248 ARG B C 1
ATOM 4073 O O . ARG B 1 248 ? 21.078 -107.125 -44.562 1 19.27 248 ARG B O 1
ATOM 4080 N N . HIS B 1 249 ? 22.281 -107.25 -42.719 1 18.42 249 HIS B N 1
ATOM 4081 C CA . HIS B 1 249 ? 21.641 -108.312 -41.969 1 18.42 249 HIS B CA 1
ATOM 4082 C C . HIS B 1 249 ? 20.25 -107.938 -41.531 1 18.42 249 HIS B C 1
ATOM 4084 O O . HIS B 1 249 ? 19.953 -106.75 -41.344 1 18.42 249 HIS B O 1
ATOM 4090 N N . ASP B 1 250 ? 19.328 -109 -41.156 1 18.78 250 ASP B N 1
ATOM 4091 C CA . ASP B 1 250 ? 17.953 -109.5 -41 1 18.78 250 ASP B CA 1
ATOM 4092 C C . ASP B 1 250 ? 17.391 -109.062 -39.656 1 18.78 250 ASP B C 1
ATOM 4094 O O . ASP B 1 250 ? 16.188 -109.25 -39.406 1 18.78 250 ASP B O 1
ATOM 4098 N N . GLY B 1 251 ? 18.062 -108.812 -38.562 1 17.62 251 GLY B N 1
ATOM 4099 C CA . GLY B 1 251 ? 17.625 -109.5 -37.344 1 17.62 251 GLY B CA 1
ATOM 4100 C C . GLY B 1 251 ? 16.188 -109.188 -37 1 17.62 251 GLY B C 1
ATOM 4101 O O . GLY B 1 251 ? 15.656 -108.125 -37.344 1 17.62 251 GLY B O 1
ATOM 4102 N N . HIS B 1 252 ? 15.375 -110.188 -36.219 1 17.72 252 HIS B N 1
ATOM 4103 C CA . HIS B 1 252 ? 14.109 -110.812 -35.844 1 17.72 252 HIS B CA 1
ATOM 4104 C C . HIS B 1 252 ? 13.375 -109.938 -34.812 1 17.72 252 HIS B C 1
ATOM 4106 O O . HIS B 1 252 ? 12.211 -109.625 -35.031 1 17.72 252 HIS B O 1
ATOM 4112 N N . THR B 1 253 ? 13.492 -110.125 -33.344 1 16.92 253 THR B N 1
ATOM 4113 C CA . THR B 1 253 ? 12.625 -110.875 -32.438 1 16.92 253 THR B CA 1
ATOM 4114 C C . THR B 1 253 ? 11.508 -110 -31.891 1 16.92 253 THR B C 1
ATOM 4116 O O . THR B 1 253 ? 11.602 -108.812 -31.922 1 16.92 253 THR B O 1
ATOM 4119 N N . ASN B 1 254 ? 10.648 -110.562 -30.562 1 16.75 254 ASN B N 1
ATOM 4120 C CA . ASN B 1 254 ? 9.352 -111 -30.031 1 16.75 254 ASN B CA 1
ATOM 4121 C C . ASN B 1 254 ? 8.727 -109.938 -29.156 1 16.75 254 ASN B C 1
ATOM 4123 O O . ASN B 1 254 ? 7.57 -109.562 -29.359 1 16.75 254 ASN B O 1
ATOM 4127 N N . GLY B 1 255 ? 9.164 -109.688 -27.781 1 16.69 255 GLY B N 1
ATOM 4128 C CA . GLY B 1 255 ? 8.492 -110.125 -26.562 1 16.69 255 GLY B CA 1
ATOM 4129 C C . GLY B 1 255 ? 7.371 -109.188 -26.141 1 16.69 255 GLY B C 1
ATOM 4130 O O . GLY B 1 255 ? 7.27 -108.062 -26.641 1 16.69 255 GLY B O 1
ATOM 4131 N N . VAL B 1 256 ? 6.566 -109.562 -24.781 1 18.42 256 VAL B N 1
ATOM 4132 C CA . VAL B 1 256 ? 5.332 -109.875 -24.094 1 18.42 256 VAL B CA 1
ATOM 4133 C C . VAL B 1 256 ? 4.738 -108.688 -23.406 1 18.42 256 VAL B C 1
ATOM 4135 O O . VAL B 1 256 ? 3.564 -108.375 -23.609 1 18.42 256 VAL B O 1
ATOM 4138 N N . TRP B 1 257 ? 5.105 -108.312 -22.016 1 17.16 257 TRP B N 1
ATOM 4139 C CA . TRP B 1 257 ? 4.383 -108.688 -20.797 1 17.16 257 TRP B CA 1
ATOM 4140 C C . TRP B 1 257 ? 3.434 -107.562 -20.375 1 17.16 257 TRP B C 1
ATOM 4142 O O . TRP B 1 257 ? 3.621 -106.438 -20.766 1 17.16 257 TRP B O 1
ATOM 4152 N N . HIS B 1 258 ? 2.646 -107.812 -19.078 1 16.98 258 HIS B N 1
ATOM 4153 C CA . HIS B 1 258 ? 1.381 -107.812 -18.359 1 16.98 258 HIS B CA 1
ATOM 4154 C C . HIS B 1 258 ? 1.136 -106.438 -17.703 1 16.98 258 HIS B C 1
ATOM 4156 O O . HIS B 1 258 ? 0.077 -105.812 -17.891 1 16.98 258 HIS B O 1
ATOM 4162 N N . THR B 1 259 ? 1.663 -106.125 -16.344 1 16.97 259 THR B N 1
ATOM 4163 C CA . THR B 1 259 ? 0.959 -106.312 -15.086 1 16.97 259 THR B CA 1
ATOM 4164 C C . THR B 1 259 ? 0.214 -105.062 -14.68 1 16.97 259 THR B C 1
ATOM 4166 O O . THR B 1 259 ? 0.52 -103.938 -15.18 1 16.97 259 THR B O 1
ATOM 4169 N N . ASN B 1 260 ? -0.312 -105 -13.219 1 16.44 260 ASN B N 1
ATOM 4170 C CA . ASN B 1 260 ? -1.426 -104.938 -12.281 1 16.44 260 ASN B CA 1
ATOM 4171 C C . ASN B 1 260 ? -1.626 -103.5 -11.781 1 16.44 260 ASN B C 1
ATOM 4173 O O . ASN B 1 260 ? -2.727 -102.938 -11.867 1 16.44 260 ASN B O 1
ATOM 4177 N N . HIS B 1 261 ? -1.276 -103.188 -10.328 1 16.19 261 HIS B N 1
ATOM 4178 C CA . HIS B 1 261 ? -2.086 -103.125 -9.117 1 16.19 261 HIS B CA 1
ATOM 4179 C C . HIS B 1 261 ? -2.555 -101.75 -8.797 1 16.19 261 HIS B C 1
ATOM 4181 O O . HIS B 1 261 ? -3.754 -101.5 -8.648 1 16.19 261 HIS B O 1
ATOM 4187 N N . SER B 1 262 ? -2.049 -101.125 -7.508 1 16.42 262 SER B N 1
ATOM 4188 C CA . SER B 1 262 ? -2.586 -100.938 -6.16 1 16.42 262 SER B CA 1
ATOM 4189 C C . SER B 1 262 ? -3.158 -99.562 -5.973 1 16.42 262 SER B C 1
ATOM 4191 O O . SER B 1 262 ? -2.891 -98.688 -6.773 1 16.42 262 SER B O 1
ATOM 4193 N N . ASN B 1 263 ? -3.426 -99.125 -4.453 1 17.11 263 ASN B N 1
ATOM 4194 C CA . ASN B 1 263 ? -4.348 -98.812 -3.375 1 17.11 263 ASN B CA 1
ATOM 4195 C C . ASN B 1 263 ? -4.238 -97.312 -2.988 1 17.11 263 ASN B C 1
ATOM 4197 O O . ASN B 1 263 ? -4.805 -96.938 -1.981 1 17.11 263 ASN B O 1
ATOM 4201 N N . LYS B 1 264 ? -3.824 -96.375 -3.477 1 17.94 264 LYS B N 1
ATOM 4202 C CA . LYS B 1 264 ? -3.408 -95.375 -2.518 1 17.94 264 LYS B CA 1
ATOM 4203 C C . LYS B 1 264 ? -4.613 -94.75 -1.812 1 17.94 264 LYS B C 1
ATOM 4205 O O . LYS B 1 264 ? -5.527 -94.25 -2.463 1 17.94 264 LYS B O 1
ATOM 4210 N N . HIS B 1 265 ? -4.652 -94.875 -0.33 1 16.58 265 HIS B N 1
ATOM 4211 C CA . HIS B 1 265 ? -5.375 -94.75 0.929 1 16.58 265 HIS B CA 1
ATOM 4212 C C . HIS B 1 265 ? -5.746 -93.312 1.19 1 16.58 265 HIS B C 1
ATOM 4214 O O . HIS B 1 265 ? -6.914 -93 1.43 1 16.58 265 HIS B O 1
ATOM 4220 N N . GLN B 1 266 ? -4.98 -92.625 2.34 1 15.74 266 GLN B N 1
ATOM 4221 C CA . GLN B 1 266 ? -5.301 -92.375 3.736 1 15.74 266 GLN B CA 1
ATOM 4222 C C . GLN B 1 266 ? -5.902 -90.938 3.895 1 15.74 266 GLN B C 1
ATOM 4224 O O . GLN B 1 266 ? -5.781 -90.125 3.002 1 15.74 266 GLN B O 1
ATOM 4229 N N . MET B 1 267 ? -5.66 -90.312 5.266 1 15.97 267 MET B N 1
ATOM 4230 C CA . MET B 1 267 ? -6.438 -90 6.457 1 15.97 267 MET B CA 1
ATOM 4231 C C . MET B 1 267 ? -6.73 -88.5 6.52 1 15.97 267 MET B C 1
ATOM 4233 O O . MET B 1 267 ? -7.883 -88.125 6.688 1 15.97 267 MET B O 1
ATOM 4237 N N . PRO B 1 268 ? -5.816 -87.625 7.344 1 16.09 268 PRO B N 1
ATOM 4238 C CA . PRO B 1 268 ? -6.125 -87.188 8.719 1 16.09 268 PRO B CA 1
ATOM 4239 C C . PRO B 1 268 ? -6.969 -85.938 8.797 1 16.09 268 PRO B C 1
ATOM 4241 O O . PRO B 1 268 ? -7.16 -85.25 7.781 1 16.09 268 PRO B O 1
ATOM 4244 N N . ASP B 1 269 ? -6.594 -85 9.93 1 15.95 269 ASP B N 1
ATOM 4245 C CA . ASP B 1 269 ? -7.098 -84.562 11.234 1 15.95 269 ASP B CA 1
ATOM 4246 C C . ASP B 1 269 ? -7.711 -83.188 11.172 1 15.95 269 ASP B C 1
ATOM 4248 O O . ASP B 1 269 ? -8.93 -83 11.297 1 15.95 269 ASP B O 1
ATOM 4252 N N . GLY B 1 270 ? -6.957 -82.125 11.898 1 16.92 270 GLY B N 1
ATOM 4253 C CA . GLY B 1 270 ? -7.176 -81.5 13.211 1 16.92 270 GLY B CA 1
ATOM 4254 C C . GLY B 1 270 ? -7.957 -80.25 13.156 1 16.92 270 GLY B C 1
ATOM 4255 O O . GLY B 1 270 ? -8.133 -79.625 12.086 1 16.92 270 GLY B O 1
ATOM 4256 N N . PHE B 1 271 ? -8.016 -79.5 14.438 1 17.25 271 PHE B N 1
ATOM 4257 C CA . PHE B 1 271 ? -8.812 -78.875 15.5 1 17.25 271 PHE B CA 1
ATOM 4258 C C . PHE B 1 271 ? -8.781 -77.375 15.406 1 17.25 271 PHE B C 1
ATOM 4260 O O . PHE B 1 271 ? -8.008 -76.688 16.109 1 17.25 271 PHE B O 1
ATOM 4267 N N . PHE B 1 272 ? -8.758 -76.75 14.375 1 18.16 272 PHE B N 1
ATOM 4268 C CA . PHE B 1 272 ? -8.461 -75.375 14.773 1 18.16 272 PHE B CA 1
ATOM 4269 C C . PHE B 1 272 ? -9.523 -74.875 15.727 1 18.16 272 PHE B C 1
ATOM 4271 O O . PHE B 1 272 ? -10.711 -74.812 15.383 1 18.16 272 PHE B O 1
ATOM 4278 N N . ASP B 1 273 ? -9.156 -74.75 17.062 1 15.36 273 ASP B N 1
ATOM 4279 C CA . ASP B 1 273 ? -9.695 -74.375 18.375 1 15.36 273 ASP B CA 1
ATOM 4280 C C . ASP B 1 273 ? -10.297 -73 18.344 1 15.36 273 ASP B C 1
ATOM 4282 O O . ASP B 1 273 ? -11.469 -72.812 18.672 1 15.36 273 ASP B O 1
ATOM 4286 N N . GLY B 1 274 ? -9.539 -72.125 19.156 1 15.73 274 GLY B N 1
ATOM 4287 C CA . GLY B 1 274 ? -9.82 -71.625 20.484 1 15.73 274 GLY B CA 1
ATOM 4288 C C . GLY B 1 274 ? -10.688 -70.375 20.469 1 15.73 274 GLY B C 1
ATOM 4289 O O . GLY B 1 274 ? -10.883 -69.75 19.406 1 15.73 274 GLY B O 1
ATOM 4290 N N . HIS B 1 275 ? -10.578 -69.562 21.656 1 15.51 275 HIS B N 1
ATOM 4291 C CA . HIS B 1 275 ? -11.273 -69.062 22.844 1 15.51 275 HIS B CA 1
ATOM 4292 C C . HIS B 1 275 ? -11.625 -67.625 22.75 1 15.51 275 HIS B C 1
ATOM 4294 O O . HIS B 1 275 ? -12.734 -67.188 23.094 1 15.51 275 HIS B O 1
ATOM 4300 N N . ARG B 1 276 ? -10.57 -66.688 22.875 1 16.61 276 ARG B N 1
ATOM 4301 C CA . ARG B 1 276 ? -10.656 -65.812 24.062 1 16.61 276 ARG B CA 1
ATOM 4302 C C . ARG B 1 276 ? -11.93 -65 24.031 1 16.61 276 ARG B C 1
ATOM 4304 O O . ARG B 1 276 ? -12.469 -64.688 22.969 1 16.61 276 ARG B O 1
ATOM 4311 N N . ASN B 1 277 ? -12.125 -64.188 25.172 1 15.27 277 ASN B N 1
ATOM 4312 C CA . ASN B 1 277 ? -12.836 -63.812 26.375 1 15.27 277 ASN B CA 1
ATOM 4313 C C . ASN B 1 277 ? -13.562 -62.469 26.172 1 15.27 277 ASN B C 1
ATOM 4315 O O . ASN B 1 277 ? -14.789 -62.406 26.25 1 15.27 277 ASN B O 1
ATOM 4319 N N . HIS B 1 278 ? -13 -61.375 26.938 1 16.92 278 HIS B N 1
ATOM 4320 C CA . HIS B 1 278 ? -13.586 -60.812 28.156 1 16.92 278 HIS B CA 1
ATOM 4321 C C . HIS B 1 278 ? -14.617 -59.719 27.828 1 16.92 278 HIS B C 1
ATOM 4323 O O . HIS B 1 278 ? -14.641 -59.219 26.719 1 16.92 278 HIS B O 1
ATOM 4329 N N . THR B 1 279 ? -14.578 -58.719 28.781 1 16.7 279 THR B N 1
ATOM 4330 C CA . THR B 1 279 ? -15.43 -58.25 29.875 1 16.7 279 THR B CA 1
ATOM 4331 C C . THR B 1 279 ? -16.281 -57.062 29.453 1 16.7 279 THR B C 1
ATOM 4333 O O . THR B 1 279 ? -16.016 -56.438 28.422 1 16.7 279 THR B O 1
ATOM 4336 N N . HIS B 1 280 ? -16.156 -55.938 30.328 1 18.3 280 HIS B N 1
ATOM 4337 C CA . HIS B 1 280 ? -17.125 -55.438 31.312 1 18.3 280 HIS B CA 1
ATOM 4338 C C . HIS B 1 280 ? -18.078 -54.438 30.703 1 18.3 280 HIS B C 1
ATOM 4340 O O . HIS B 1 280 ? -17.828 -53.906 29.625 1 18.3 280 HIS B O 1
ATOM 4346 N N . MET B 1 281 ? -18.297 -53.344 31.594 1 18.06 281 MET B N 1
ATOM 4347 C CA . MET B 1 281 ? -19.422 -52.938 32.438 1 18.06 281 MET B CA 1
ATOM 4348 C C . MET B 1 281 ? -20.266 -51.844 31.75 1 18.06 281 MET B C 1
ATOM 4350 O O . MET B 1 281 ? -21.484 -52 31.625 1 18.06 281 MET B O 1
ATOM 4354 N N . THR B 1 282 ? -20.219 -50.656 32.438 1 19.62 282 THR B N 1
ATOM 4355 C CA . THR B 1 282 ? -21.344 -50.094 33.188 1 19.62 282 THR B CA 1
ATOM 4356 C C . THR B 1 282 ? -22.328 -49.406 32.281 1 19.62 282 THR B C 1
ATOM 4358 O O . THR B 1 282 ? -21.953 -48.969 31.172 1 19.62 282 THR B O 1
ATOM 4361 N N . THR B 1 283 ? -23.328 -48.719 33.062 1 20.8 283 THR B N 1
ATOM 4362 C CA . THR B 1 283 ? -24.734 -48.562 33.406 1 20.8 283 THR B CA 1
ATOM 4363 C C . THR B 1 283 ? -25.375 -47.469 32.562 1 20.8 283 THR B C 1
ATOM 4365 O O . THR B 1 283 ? -26.438 -47.656 31.969 1 20.8 283 THR B O 1
ATOM 4368 N N . VAL B 1 284 ? -25.109 -46.094 33.156 1 25.78 284 VAL B N 1
ATOM 4369 C CA . VAL B 1 284 ? -26.188 -45.125 33.281 1 25.78 284 VAL B CA 1
ATOM 4370 C C . VAL B 1 284 ? -26.453 -44.469 31.938 1 25.78 284 VAL B C 1
ATOM 4372 O O . VAL B 1 284 ? -25.5 -44.156 31.203 1 25.78 284 VAL B O 1
#

InterPro domains:
  IPR003599 Immunoglobulin domain subtype [SM00409] (24-118)
  IPR003599 Immunoglobulin domain subtype [SM00409] (127-213)
  IPR007110 Immunoglobulin-like domain [PS50835] (18-105)
  IPR007110 Immunoglobulin-like domain [PS50835] (110-209)
  IPR013151 Immunoglobulin-like beta-sandwich domain [PF00047] (27-105)
  IPR013783 Immunoglobulin-like fold [G3DSA:2.60.40.10] (17-123)
  IPR013783 Immunoglobulin-like fold [G3DSA:2.60.40.10] (129-222)
  IPR036179 Immunoglobulin-like domain superfamily [SSF48726] (20-120)
  IPR036179 Immunoglobulin-like domain superfamily [SSF48726] (132-212)
  IPR053896 Butyrophilin subfamily 3 member A2-like, Ig-C domain [PF22705] (134-200)

Secondary structure (DSSP, 8-state):
-------------------EEEE-SEEEEETTS-EEEEEEESS--SEEEEEETTEEEEEEETTTEEEESSTTEEEEE--BTTBEEEEEEE-S--GGG-EEEEEEETTSPPEEEEEEEEB--EEEEET--EEEETT-EEEEEEEEEEEBSPPEEEEEETTEEE----EEEEETTEEEEEEEEEEE--S-EEEEEEEE-TT-SS-EEEEEEEEEE-HHHHHHHHHHHHHHT-------------------------------------------------------/---------------------EE-SEEEEETTS-EEEEEEESS--SEEEEEETTEEEEEEETTTEEEESSTTEEEEE--BTTBEEEEEEE-S--GGG-EEEEEEETTSPPEEEEEEEEB--EEEEET--EEEETT-EEEEEEEEEEEBSPPEEEEEETTEEE----EEEEETTEEEEEEEEEEE--S-EEEEEEEE-TT-SS-EEEEEEEEEE-HHHHHHHHHHHHHHS-------------------------------------------------------

Sequence (568 aa):
MNVFTLGLFLLIITVVSAQVPLQPLNAAVLRGSKARFNCSTTQPPSVMTWTVNGRLVITILEASGVLNSTDRFSATNFTTPGDYRWELVISNVQRDDAGEVTCQVLGGAPRIATLSVQERGSVGIIGGNQTKTEGAQTEFQCRAVGWFPEPSVSWSVNGVAYSCNTSSVTQGNLFNSNCTLAVTAVKNSYVQCLVKIPALSTPDSSTVFLTVESSYQEELRRARIQSQNRTPATENVRGRDNRGYRDRHDGHTNGVWHTNHSNKHQMPDGFFDGHRNHTHMTTVMNVFTLGLFLLIITVVSAQVPLQPLNAAVLRGSKARFNCSTTQPPSVMTWTVNGRLVITILEASGVLNSTDRFSATNFTTPGDYRWELVISNVQRDDAGEVTCQVLGGAPRIATLSVQERGSVGIIGGNQTKTEGAQTEFQCRAVGWFPEPSVSWSVNGVAYSCNTSSVTQGNLFNSNCTLAVTAVKNSYVQCLVKIPALSTPDSSTVFLTVESSYQEELRRARIQSQNRTPATENVRGRDNRGYRDRHDGHTNGVWHTNHSNKHQMPDGFFDGHRNHTHMTTV

Solvent-accessible surface area (backbone atoms only — not comparable to full-atom values): 33384 Å² total; per-residue (Å²): 135,86,81,79,80,79,76,77,75,77,75,75,71,71,72,67,61,59,68,43,66,54,34,58,52,64,44,54,32,43,55,57,37,68,48,71,37,37,39,31,29,55,52,83,56,67,33,37,36,33,27,47,47,61,22,30,38,37,40,34,32,66,87,80,38,77,45,55,51,49,92,46,38,48,76,47,83,66,55,45,97,79,37,35,28,40,32,41,37,38,44,60,34,42,67,80,50,34,36,46,35,31,43,33,34,64,58,28,63,65,36,75,23,37,38,42,50,27,40,82,52,48,64,39,54,59,89,56,62,44,76,40,44,51,71,38,77,46,76,45,36,37,39,35,41,52,17,25,64,79,60,50,56,34,34,29,50,72,81,44,78,42,84,40,75,64,47,75,47,75,55,89,88,23,22,34,34,35,30,60,47,80,44,68,26,74,55,69,37,46,40,31,38,35,39,36,51,88,49,46,93,62,65,46,69,25,78,34,43,40,42,44,39,57,59,62,61,51,50,51,50,49,47,51,53,53,59,64,67,55,68,76,79,79,72,81,70,81,71,75,84,78,82,83,78,81,80,80,76,82,82,86,77,85,75,75,76,71,85,88,83,82,88,74,80,89,85,83,86,88,83,78,84,75,88,88,90,82,89,74,93,62,99,120,135,84,80,76,79,80,78,80,77,78,75,77,71,71,72,66,65,59,74,42,65,55,33,58,53,63,43,54,32,44,55,58,37,69,47,70,37,36,41,32,29,60,56,84,54,66,30,39,37,33,28,49,46,63,23,31,36,35,42,37,32,65,87,81,39,79,46,54,51,48,92,47,38,47,74,48,82,65,57,44,96,78,38,35,27,39,32,42,37,36,45,58,35,44,69,81,52,34,36,46,35,33,45,32,34,66,59,28,63,66,36,76,23,37,38,42,50,28,39,80,50,48,64,39,52,60,87,56,60,44,76,42,44,49,71,39,77,48,75,43,37,37,39,36,42,54,17,26,63,77,60,49,57,35,35,28,50,70,82,42,78,41,84,39,76,64,48,76,47,76,56,88,87,24,23,33,35,36,32,62,46,80,44,67,27,74,54,68,37,47,41,31,38,37,38,36,52,88,49,47,94,62,64,48,69,26,77,33,42,37,42,43,41,56,61,61,61,51,49,51,49,51,49,51,51,52,58,66,66,57,66,77,80,77,72,82,75,79,84,75,96,91,76,88,73,83,80,83,79,80,90,84,94,89,95,88,94,88,93,90,87,90,73,96,80,91,84,94,88,90,74,90,74,91,77,92,83,87,82,88,81,91,87,132

Organism: Cyprinus carpio (NCBI:txid7962)